Protein AF-A0A9W5WVP6-F1 (afdb_monomer)

Organism: Babesia ovis (NCBI:txid5869)

Sequence (373 aa):
MYRVIRGKQNKKKPLNPIGMVLFVTGCNIARMNNLRWLHITGTPPRLVNNAWSNENEPSEDDDVDVKEMRLLVRAYSEAATRRWFEVISRSIAGINYVKYLRGHFKSVISRHILAFCSRSDASHLVLYDLPYDKELWKGFFSSLNSQSTLRVLDFTNMKLTSEQLTFSEMLFAGLKLDRLDYSFNNIDLTVASRGVFNSLMPRMLCSVYNISDNPLGDCKLSADLFVELCLKAEAVKVCMNRCKLGDYFLSSVVKALSRSNPYQGIIKLEVLELEGNSFSSGSLHEFVSYVSEFFPTLATIRLHGSVTTSSVTESTFNGHQILTLDAFSPTEPRHGKFTRIKYLQKPKRTTRDTINKLLEGGVSQALSLRYSR

InterPro domains:
  IPR032675 Leucine-rich repeat domain superfamily [G3DSA:3.80.10.10] (79-326)

Nearest PDB structures (foldseek):
  4per-assembly1_A  TM=6.908E-01  e=7.458E-04  Gallus gallus
  4peq-assembly1_B  TM=6.712E-01  e=6.297E-04  Bos taurus
  8swk-assembly1_F  TM=5.688E-01  e=2.059E-03  Homo sapiens
  4peq-assembly2_D  TM=5.567E-01  e=2.438E-03  Bos taurus
  9b62-assembly1_G  TM=5.857E-01  e=2.917E-02  Homo sapiens

Foldseek 3Di:
DDDDDDDDDDPDPPDPPPPQDWDWQDWDWDADPNATKIKTKTFGDPVCCVVPDDDDDDDPPPPPPRDIDIDTHDDPDRVVRLLVLLLVLLLNLLVLQVVVCVVPVVQDDDPQSNVRSNDSQDQERACVRVDLDPVNQCRNQVSVLSRASHAYYEQEQVQDELVSLQDPAQGSANEEYQEYEQDQHAYAQVPHDPSSCSRQPNQEAYAEYAHAHYQPAADLVLLVSVLCCQPRNLYQEYAHELNQHELSSLVSNLVVLVVDDLPPDDGRHAYYEHEQYEYEPVSVVVSCVSVCVSRVNHQAYEYANHYDDPPDDVVSVVVPNRYDNDDDDDPDDDPPDPPPPPPPPPPPCDPVVVVVVCVVVDVVNVVCVVPVD

Mean predicted aligned error: 13.22 Å

Structure (mmCIF, N/CA/C/O backbone):
data_AF-A0A9W5WVP6-F1
#
_entry.id   AF-A0A9W5WVP6-F1
#
loop_
_atom_site.group_PDB
_atom_site.id
_atom_site.type_symbol
_atom_site.label_atom_id
_atom_site.label_alt_id
_atom_site.label_comp_id
_atom_site.label_asym_id
_atom_site.label_entity_id
_atom_site.label_seq_id
_atom_site.pdbx_PDB_ins_code
_atom_site.Cartn_x
_atom_site.Cartn_y
_atom_site.Cartn_z
_atom_site.occupancy
_atom_site.B_iso_or_equiv
_atom_site.auth_seq_id
_atom_site.auth_comp_id
_atom_site.auth_asym_id
_atom_site.auth_atom_id
_atom_site.pdbx_PDB_model_num
ATOM 1 N N . MET A 1 1 ? 4.665 24.627 -54.498 1.00 31.50 1 MET A N 1
ATOM 2 C CA . MET A 1 1 ? 5.588 24.413 -55.631 1.00 31.50 1 MET A CA 1
ATOM 3 C C . MET A 1 1 ? 6.895 23.862 -55.059 1.00 31.50 1 MET A C 1
ATOM 5 O O . MET A 1 1 ? 7.653 24.628 -54.490 1.00 31.50 1 MET A O 1
ATOM 9 N N . TYR A 1 2 ? 7.116 22.542 -55.106 1.00 24.48 2 TYR A N 1
ATOM 10 C CA . TYR A 1 2 ? 8.372 21.901 -54.678 1.00 24.48 2 TYR A CA 1
ATOM 11 C C . TYR A 1 2 ? 8.833 20.927 -55.766 1.00 24.48 2 TYR A C 1
ATOM 13 O O . T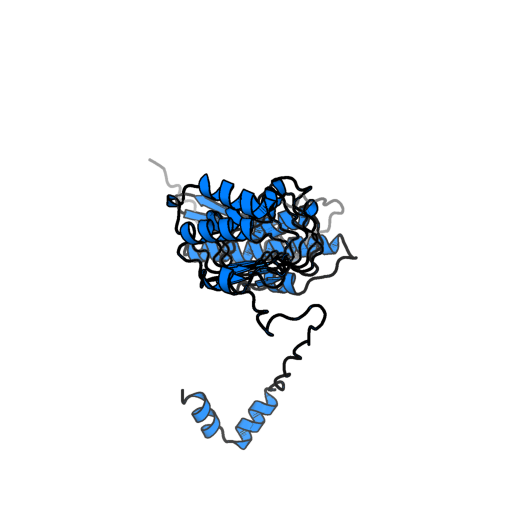YR A 1 2 ? 8.054 20.117 -56.266 1.00 24.48 2 TYR A O 1
ATOM 21 N N . ARG A 1 3 ? 10.093 21.078 -56.178 1.00 24.50 3 ARG A N 1
ATOM 22 C CA . ARG A 1 3 ? 10.726 20.424 -57.326 1.00 24.50 3 ARG A CA 1
ATOM 23 C C . ARG A 1 3 ? 11.285 19.068 -56.880 1.00 24.50 3 ARG A C 1
ATOM 25 O O . ARG A 1 3 ? 12.185 19.020 -56.049 1.00 24.50 3 ARG A O 1
ATOM 32 N N . VAL A 1 4 ? 10.757 17.973 -57.424 1.00 28.92 4 VAL A N 1
ATOM 33 C CA . VAL A 1 4 ? 11.293 16.619 -57.211 1.00 28.92 4 VAL A CA 1
ATOM 34 C C . VAL A 1 4 ? 12.543 16.452 -58.075 1.00 28.92 4 VAL A C 1
ATOM 36 O O . VAL A 1 4 ? 12.447 16.332 -59.295 1.00 28.92 4 VAL A O 1
ATOM 39 N N . ILE A 1 5 ? 13.722 16.440 -57.455 1.00 32.00 5 ILE A N 1
ATOM 40 C CA . ILE A 1 5 ? 14.966 16.039 -58.119 1.00 32.00 5 ILE A CA 1
ATOM 41 C C . ILE A 1 5 ? 15.033 14.508 -58.061 1.00 32.00 5 ILE A C 1
ATOM 43 O O . ILE A 1 5 ? 15.286 13.921 -57.010 1.00 32.00 5 ILE A O 1
ATOM 47 N N . ARG A 1 6 ? 14.773 13.844 -59.196 1.00 35.50 6 ARG A N 1
ATOM 48 C CA . ARG A 1 6 ? 14.985 12.398 -59.362 1.00 35.50 6 ARG A CA 1
ATOM 49 C C . ARG A 1 6 ? 16.486 12.108 -59.429 1.0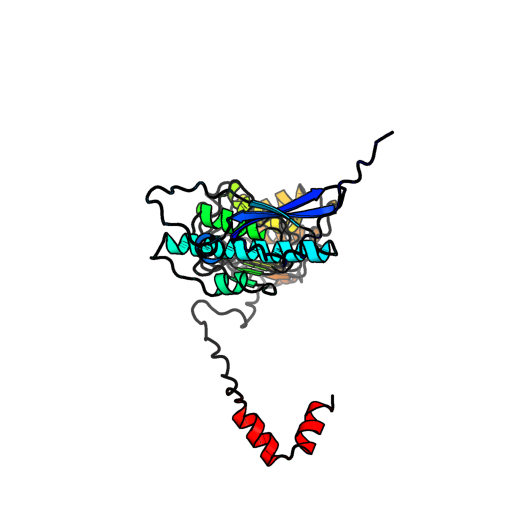0 35.50 6 ARG A C 1
ATOM 51 O O . ARG A 1 6 ? 17.074 12.071 -60.506 1.00 35.50 6 ARG A O 1
ATOM 58 N N . GLY A 1 7 ? 17.103 11.897 -58.269 1.00 33.19 7 GLY A N 1
ATOM 59 C CA . GLY A 1 7 ? 18.416 11.265 -58.177 1.00 33.19 7 GLY A CA 1
ATOM 60 C C . GLY A 1 7 ? 18.323 9.792 -58.586 1.00 33.19 7 GLY A C 1
ATOM 61 O O . GLY A 1 7 ? 17.432 9.075 -58.130 1.00 33.19 7 GLY A O 1
ATOM 62 N N . LYS A 1 8 ? 19.229 9.349 -59.465 1.00 36.50 8 LYS A N 1
ATOM 63 C CA . LYS A 1 8 ? 19.385 7.947 -59.880 1.00 36.50 8 LYS A CA 1
ATOM 64 C C . LYS A 1 8 ? 19.452 7.041 -58.643 1.00 36.50 8 LYS A C 1
ATOM 66 O O . LYS A 1 8 ? 20.383 7.141 -57.847 1.00 36.50 8 LYS A O 1
ATOM 71 N N . GLN A 1 9 ? 18.478 6.144 -58.492 1.00 36.72 9 GLN A N 1
ATOM 72 C CA . GLN A 1 9 ? 18.536 5.072 -57.503 1.00 36.72 9 GLN A CA 1
ATOM 73 C C . GLN A 1 9 ? 19.625 4.080 -57.921 1.00 36.72 9 GLN A C 1
ATOM 75 O O . GLN A 1 9 ? 19.403 3.204 -58.755 1.00 36.72 9 GLN A O 1
ATOM 80 N N . ASN A 1 10 ? 20.807 4.199 -57.318 1.00 39.22 10 ASN A N 1
ATOM 81 C CA . ASN A 1 10 ? 21.693 3.050 -57.195 1.00 39.22 10 ASN A CA 1
ATOM 82 C C . ASN A 1 10 ? 20.930 1.979 -56.412 1.00 39.22 10 ASN A C 1
ATOM 84 O O . ASN A 1 10 ? 20.509 2.226 -55.279 1.00 39.22 10 ASN A O 1
ATOM 88 N N . LYS A 1 11 ? 20.733 0.806 -57.027 1.00 45.66 11 LYS A N 1
ATOM 89 C CA . LYS A 1 11 ? 20.192 -0.397 -56.385 1.00 45.66 11 LYS A CA 1
ATOM 90 C C . LYS A 1 11 ? 21.131 -0.813 -55.247 1.00 45.66 11 LYS A C 1
ATOM 92 O O . LYS A 1 11 ? 21.987 -1.676 -55.418 1.00 45.66 11 LYS A O 1
ATOM 97 N N . LYS A 1 12 ? 21.000 -0.177 -54.080 1.00 46.00 12 LYS A N 1
ATOM 98 C CA . LYS A 1 12 ? 21.560 -0.696 -52.836 1.00 46.00 12 LYS A CA 1
ATOM 99 C C . LYS A 1 12 ? 20.830 -2.006 -52.562 1.00 46.00 12 LYS A C 1
ATOM 101 O O . LYS A 1 12 ? 19.601 -2.018 -52.487 1.00 46.00 12 LYS A O 1
ATOM 106 N N . LYS A 1 13 ? 21.588 -3.104 -52.471 1.00 44.81 13 LYS A N 1
ATOM 107 C CA . LYS A 1 13 ? 21.104 -4.373 -51.912 1.00 44.81 13 LYS A CA 1
ATOM 108 C C . LYS A 1 13 ? 20.310 -4.054 -50.636 1.00 44.81 13 LYS A C 1
ATOM 110 O O . LYS A 1 13 ? 20.759 -3.173 -49.895 1.00 44.81 13 LYS A O 1
ATOM 115 N N . PRO A 1 14 ? 19.160 -4.703 -50.380 1.00 42.38 14 PRO A N 1
ATOM 116 C CA . PRO A 1 14 ? 18.471 -4.518 -49.114 1.00 42.38 14 PRO A CA 1
ATOM 117 C C . PRO A 1 14 ? 19.480 -4.842 -48.014 1.00 42.38 14 PRO A C 1
ATOM 119 O O . PRO A 1 14 ? 20.004 -5.953 -47.955 1.00 42.38 14 PRO A O 1
ATOM 122 N N . LEU A 1 15 ? 19.830 -3.834 -47.214 1.00 45.69 15 LEU A N 1
ATOM 123 C CA . LEU A 1 15 ? 20.533 -4.060 -45.964 1.00 45.69 15 LEU A CA 1
ATOM 124 C C . LEU A 1 15 ? 19.664 -5.059 -45.206 1.00 45.69 15 LEU A C 1
ATOM 126 O O . LEU A 1 15 ? 18.506 -4.753 -44.912 1.00 45.69 15 LEU A O 1
ATOM 130 N N . ASN A 1 16 ? 20.194 -6.261 -44.958 1.00 44.03 16 ASN A N 1
ATOM 131 C CA . ASN A 1 16 ? 19.604 -7.169 -43.982 1.00 44.03 16 ASN A CA 1
ATOM 132 C C . ASN A 1 16 ? 19.279 -6.323 -42.750 1.00 44.03 16 ASN A C 1
ATOM 134 O O . ASN A 1 16 ? 20.148 -5.538 -42.358 1.00 44.03 16 ASN A O 1
ATOM 138 N N . PRO A 1 17 ? 18.058 -6.389 -42.191 1.00 44.81 17 PRO A N 1
ATOM 139 C CA . PRO A 1 17 ? 17.713 -5.572 -41.043 1.00 44.81 17 PRO A CA 1
ATOM 140 C C . PRO A 1 17 ? 18.720 -5.894 -39.944 1.00 44.81 17 PRO A C 1
ATOM 142 O O . PRO A 1 17 ? 18.695 -6.978 -39.363 1.00 44.81 17 PRO A O 1
ATOM 145 N N . ILE A 1 18 ? 19.661 -4.975 -39.723 1.00 56.72 18 ILE A N 1
ATOM 146 C CA . ILE A 1 18 ? 20.638 -5.080 -38.651 1.00 56.72 18 ILE A CA 1
ATOM 147 C C . ILE A 1 18 ? 19.793 -4.956 -37.393 1.00 56.72 18 ILE A C 1
ATOM 149 O O . ILE A 1 18 ? 19.286 -3.879 -37.077 1.00 56.72 18 ILE A O 1
ATOM 153 N N . GLY A 1 19 ? 19.534 -6.092 -36.747 1.00 64.94 19 GLY A N 1
ATOM 154 C CA . GLY A 1 19 ? 18.805 -6.129 -35.493 1.00 64.94 19 GLY A CA 1
ATOM 155 C C . GLY A 1 19 ? 19.556 -5.266 -34.492 1.00 64.94 19 GLY A C 1
ATOM 156 O O . GLY A 1 19 ? 20.669 -5.602 -34.100 1.00 64.94 19 GLY A O 1
ATOM 157 N N . MET A 1 20 ? 18.974 -4.131 -34.115 1.00 74.81 20 MET A N 1
ATOM 158 C CA . MET A 1 20 ? 19.578 -3.267 -33.115 1.00 74.81 20 MET A CA 1
ATOM 159 C C . MET A 1 20 ? 19.295 -3.857 -31.736 1.00 74.81 20 MET A C 1
ATOM 161 O O . MET A 1 20 ? 18.143 -3.931 -31.306 1.00 74.81 20 MET A O 1
ATOM 165 N N . VAL A 1 21 ? 20.348 -4.289 -31.048 1.00 81.50 21 VAL A N 1
ATOM 166 C CA . VAL A 1 21 ? 20.269 -4.752 -29.661 1.00 81.50 21 VAL A CA 1
ATOM 167 C C . VAL A 1 21 ? 20.586 -3.574 -28.745 1.00 81.50 21 VAL A C 1
ATOM 169 O O . VAL A 1 21 ? 21.564 -2.865 -28.962 1.00 81.50 21 VAL A O 1
ATOM 172 N N . LEU A 1 22 ? 19.764 -3.364 -27.717 1.00 85.69 22 LEU A N 1
ATOM 173 C CA . LEU A 1 22 ? 19.951 -2.314 -26.715 1.00 85.69 22 LEU A CA 1
ATOM 174 C C . LEU A 1 22 ? 19.862 -2.895 -25.307 1.00 85.69 22 LEU A C 1
ATOM 176 O O . LEU A 1 22 ? 18.957 -3.675 -25.005 1.00 85.69 22 LEU A O 1
ATOM 180 N N . PHE A 1 23 ? 20.738 -2.433 -24.418 1.00 86.56 23 PHE A N 1
ATOM 181 C CA . PHE A 1 23 ? 20.527 -2.536 -22.982 1.00 86.56 23 PHE A CA 1
ATOM 182 C C . PHE A 1 23 ? 19.622 -1.396 -22.532 1.00 86.56 23 PHE A C 1
ATOM 184 O O . PHE A 1 23 ? 20.047 -0.248 -22.416 1.00 86.56 23 PHE A O 1
ATOM 191 N N . VAL A 1 24 ? 18.355 -1.723 -22.300 1.00 89.69 24 VAL A N 1
ATOM 192 C CA . VAL A 1 24 ? 17.352 -0.751 -21.863 1.00 89.69 24 VAL A CA 1
ATOM 193 C C . VAL A 1 24 ? 1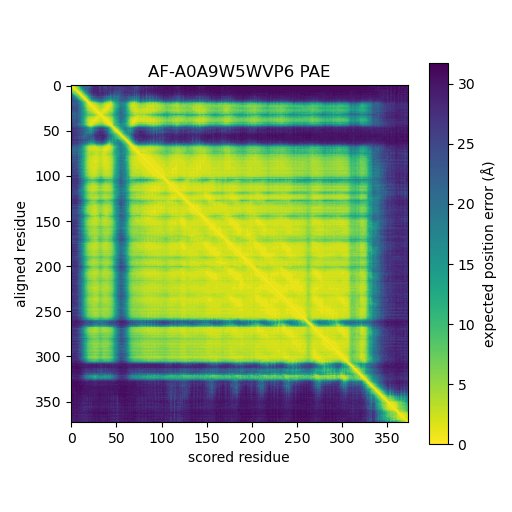7.639 -0.313 -20.426 1.00 89.69 24 VAL A C 1
ATOM 195 O O . VAL A 1 24 ? 17.715 -1.142 -19.518 1.00 89.69 24 VAL A O 1
ATOM 198 N N . THR A 1 25 ? 17.781 0.994 -20.223 1.00 87.12 25 THR A N 1
ATOM 199 C CA . THR A 1 25 ? 18.016 1.626 -18.916 1.00 87.12 25 THR A CA 1
ATOM 200 C C . THR A 1 25 ? 16.806 2.409 -18.423 1.00 87.12 25 THR A C 1
ATOM 202 O O . THR A 1 25 ? 16.655 2.589 -17.217 1.00 87.12 25 THR A O 1
ATOM 205 N N . GLY A 1 26 ? 15.925 2.832 -19.331 1.00 89.62 26 GLY A N 1
ATOM 206 C CA . GLY A 1 26 ? 14.718 3.579 -19.010 1.00 89.62 26 GLY A CA 1
ATOM 207 C C . GLY A 1 26 ? 13.587 3.295 -19.991 1.00 89.62 26 GLY A C 1
ATOM 208 O O . GLY A 1 26 ? 13.793 2.937 -21.151 1.00 89.62 26 GLY A O 1
ATOM 209 N N . CYS A 1 27 ? 12.361 3.431 -19.499 1.00 92.06 27 CYS A N 1
ATOM 210 C CA . CYS A 1 27 ? 11.155 3.201 -20.276 1.00 92.06 27 CYS A CA 1
ATOM 211 C C . CYS A 1 27 ? 10.042 4.091 -19.733 1.00 92.06 27 CYS A C 1
ATOM 213 O O . CYS A 1 27 ? 9.768 4.059 -18.537 1.00 92.06 27 CYS A O 1
ATOM 215 N N . ASN A 1 28 ? 9.412 4.884 -20.597 1.00 91.69 28 ASN A N 1
ATOM 216 C CA . ASN A 1 28 ? 8.341 5.810 -20.236 1.00 91.69 28 ASN A CA 1
ATOM 217 C C . ASN A 1 28 ? 7.258 5.849 -21.317 1.00 91.69 28 ASN A C 1
ATOM 219 O O . ASN A 1 28 ? 7.510 5.537 -22.480 1.00 91.69 28 ASN A O 1
ATOM 223 N N . ILE A 1 29 ? 6.048 6.275 -20.948 1.00 90.56 29 ILE A N 1
ATOM 224 C CA . ILE A 1 29 ? 4.980 6.547 -21.916 1.00 90.56 29 ILE A CA 1
ATOM 225 C C . ILE A 1 29 ? 4.993 8.036 -22.269 1.00 90.56 29 ILE A C 1
ATOM 227 O O . ILE A 1 29 ? 4.738 8.883 -21.416 1.00 90.56 29 ILE A O 1
ATOM 231 N N . ALA A 1 30 ? 5.232 8.346 -23.540 1.00 90.31 30 ALA A N 1
ATOM 232 C CA . ALA A 1 30 ? 5.054 9.674 -24.113 1.00 90.31 30 ALA A CA 1
ATOM 233 C C . ALA A 1 30 ? 3.693 9.763 -24.821 1.00 90.31 30 ALA A C 1
ATOM 235 O O . ALA A 1 30 ? 3.225 8.792 -25.419 1.00 90.31 30 ALA A O 1
ATOM 236 N N . ARG A 1 31 ? 3.041 10.928 -24.770 1.00 87.56 31 ARG A N 1
ATOM 237 C CA . ARG A 1 31 ? 1.835 11.201 -25.565 1.00 87.56 31 ARG A CA 1
ATOM 238 C C . ARG A 1 31 ? 2.199 12.104 -26.732 1.00 87.56 31 ARG A C 1
ATOM 240 O O . ARG A 1 31 ? 2.694 13.203 -26.519 1.00 87.56 31 ARG A O 1
ATOM 247 N N . MET A 1 32 ? 1.936 11.645 -27.950 1.00 87.06 32 MET A N 1
ATOM 248 C CA . MET A 1 32 ? 2.149 12.416 -29.176 1.00 87.06 32 MET A CA 1
ATOM 249 C C . MET A 1 32 ? 0.965 12.184 -30.108 1.00 87.06 32 MET A C 1
ATOM 251 O O . MET A 1 32 ? 0.593 11.036 -30.348 1.00 87.06 32 MET A O 1
ATOM 255 N N . ASN A 1 33 ? 0.370 13.262 -30.624 1.00 87.00 33 ASN A N 1
ATOM 256 C CA . ASN A 1 33 ? -0.793 13.217 -31.521 1.00 87.00 33 ASN A CA 1
ATOM 257 C C . ASN A 1 33 ? -1.966 12.394 -30.955 1.00 87.00 33 ASN A C 1
ATOM 259 O O . ASN A 1 33 ? -2.551 11.583 -31.663 1.00 87.00 33 ASN A O 1
ATOM 263 N N . ASN A 1 34 ? -2.274 12.560 -29.663 1.00 86.12 34 ASN A N 1
ATOM 264 C CA . ASN A 1 34 ? -3.286 11.783 -28.926 1.00 86.12 34 ASN A CA 1
ATOM 265 C C . ASN A 1 34 ? -3.038 10.267 -28.860 1.00 86.12 34 ASN A C 1
ATOM 267 O O . ASN A 1 34 ? -3.920 9.516 -28.459 1.00 86.12 34 ASN A O 1
ATOM 271 N N . LEU A 1 35 ? -1.828 9.814 -29.189 1.00 86.38 35 LEU A N 1
ATOM 272 C CA . LEU A 1 35 ? -1.433 8.413 -29.142 1.00 86.38 35 LEU A CA 1
ATOM 273 C C . LEU A 1 35 ? -0.361 8.197 -28.077 1.00 86.38 35 LEU A C 1
ATOM 275 O O . LEU A 1 35 ? 0.478 9.066 -27.827 1.00 86.38 35 LEU A O 1
ATOM 279 N N . ARG A 1 36 ? -0.372 7.015 -27.459 1.00 88.06 36 ARG A N 1
ATOM 280 C CA . ARG A 1 36 ? 0.681 6.588 -26.529 1.00 88.06 36 ARG A CA 1
ATOM 281 C C . ARG A 1 36 ? 1.844 5.970 -27.290 1.00 88.06 36 ARG A C 1
ATOM 283 O O . ARG A 1 36 ? 1.662 5.023 -28.053 1.00 88.06 36 ARG A O 1
ATOM 290 N N . TRP A 1 37 ? 3.028 6.491 -27.020 1.00 92.62 37 TRP A N 1
ATOM 291 C CA . TRP A 1 37 ? 4.302 6.016 -27.528 1.00 92.62 37 TRP A CA 1
ATOM 292 C C . TRP A 1 37 ? 5.154 5.546 -26.364 1.00 92.62 37 TRP A C 1
ATOM 294 O O . TRP A 1 37 ? 5.117 6.117 -25.275 1.00 92.62 37 TRP A O 1
ATOM 304 N N . LEU A 1 38 ? 5.923 4.500 -26.602 1.00 93.25 38 LEU A N 1
ATOM 305 C CA . LEU A 1 38 ? 6.912 4.008 -25.672 1.00 93.25 38 LEU A CA 1
ATOM 306 C C . LEU A 1 38 ? 8.239 4.699 -25.963 1.00 93.25 38 LEU A C 1
ATOM 308 O O . LEU A 1 38 ? 8.824 4.510 -27.028 1.00 93.25 38 LEU A O 1
ATOM 312 N N . HIS A 1 39 ? 8.694 5.505 -25.015 1.00 93.56 39 HIS A N 1
ATOM 313 C CA . HIS A 1 39 ? 10.007 6.120 -25.031 1.00 93.56 39 HIS A CA 1
ATOM 314 C C . HIS A 1 39 ? 10.981 5.210 -24.285 1.00 93.56 39 HIS A C 1
ATOM 316 O O . HIS A 1 39 ? 10.905 5.088 -23.062 1.00 93.56 39 HIS A O 1
ATOM 322 N N . ILE A 1 40 ? 11.858 4.546 -25.033 1.00 92.25 40 ILE A N 1
ATOM 323 C CA . ILE A 1 40 ? 12.882 3.641 -24.510 1.00 92.25 40 ILE A CA 1
ATOM 324 C C . ILE A 1 40 ? 14.220 4.371 -24.546 1.00 92.25 40 ILE A C 1
ATOM 326 O O . ILE A 1 40 ? 14.617 4.874 -25.598 1.00 92.25 40 ILE A O 1
ATOM 330 N N . THR A 1 41 ? 14.925 4.388 -23.421 1.00 92.19 41 THR A N 1
ATOM 331 C CA . THR A 1 41 ? 16.314 4.844 -23.340 1.00 92.19 41 THR A CA 1
ATOM 332 C C . THR A 1 41 ? 17.220 3.662 -23.026 1.00 92.19 41 THR A C 1
ATOM 334 O O . THR A 1 41 ? 16.844 2.737 -22.299 1.00 92.19 41 THR A O 1
ATOM 337 N N . GLY A 1 42 ? 18.405 3.643 -23.622 1.00 90.75 42 GLY A N 1
ATOM 338 C CA . GLY A 1 42 ? 19.339 2.546 -23.433 1.00 90.75 42 GLY A CA 1
ATOM 339 C C . GLY A 1 42 ? 20.682 2.792 -24.087 1.00 90.75 42 GLY A C 1
ATOM 340 O O . GLY A 1 42 ? 20.895 3.796 -24.763 1.00 90.75 42 GLY A O 1
ATOM 341 N N . THR A 1 43 ? 21.589 1.848 -23.894 1.00 88.81 43 THR A N 1
ATOM 342 C CA . THR A 1 43 ? 22.926 1.883 -24.484 1.00 88.81 43 THR A CA 1
ATOM 343 C C . THR A 1 43 ? 23.159 0.648 -25.349 1.00 88.81 43 THR A C 1
ATOM 345 O O . THR A 1 43 ? 22.620 -0.426 -25.054 1.00 88.81 43 THR A O 1
ATOM 348 N N . PRO A 1 44 ? 23.929 0.765 -26.441 1.00 81.81 44 PRO A N 1
ATOM 349 C CA . PRO A 1 44 ? 24.314 -0.402 -27.216 1.00 81.81 44 PRO A CA 1
ATOM 350 C C . PRO A 1 44 ? 25.191 -1.339 -26.364 1.00 81.81 44 PRO A C 1
ATOM 352 O O . PRO A 1 44 ? 25.962 -0.880 -25.513 1.00 81.81 44 PRO A O 1
ATOM 355 N N . PRO A 1 45 ? 25.086 -2.663 -26.552 1.00 76.56 45 PRO A N 1
ATOM 356 C CA . PRO A 1 45 ? 25.916 -3.616 -25.838 1.00 76.56 45 PRO A CA 1
ATOM 357 C C . PRO A 1 45 ? 27.404 -3.445 -26.163 1.00 76.56 45 PRO A C 1
ATOM 359 O O . PRO A 1 45 ? 27.813 -3.610 -27.308 1.00 76.56 45 PRO A O 1
ATOM 362 N N . ARG A 1 46 ? 28.225 -3.189 -25.131 1.00 68.00 46 ARG A N 1
ATOM 363 C CA . ARG A 1 46 ? 29.682 -2.966 -25.259 1.00 68.00 46 ARG A CA 1
ATOM 364 C C . ARG A 1 46 ? 30.409 -4.087 -26.020 1.00 68.00 46 ARG A C 1
ATOM 366 O O . ARG A 1 46 ? 31.310 -3.806 -26.792 1.00 68.00 46 ARG A O 1
ATOM 373 N N . LEU A 1 47 ? 29.986 -5.343 -25.853 1.00 57.19 47 LEU A N 1
ATOM 374 C CA . LEU A 1 47 ? 30.606 -6.509 -26.504 1.00 57.19 47 LEU A CA 1
ATOM 375 C C . LEU A 1 47 ? 30.161 -6.741 -27.960 1.00 57.19 47 LEU A C 1
ATOM 377 O O . LEU A 1 47 ? 30.746 -7.577 -28.640 1.00 57.19 47 LEU A O 1
ATOM 381 N N . VAL A 1 48 ? 29.142 -6.031 -28.458 1.00 48.44 48 VAL A N 1
ATOM 382 C CA . VAL A 1 48 ? 28.678 -6.181 -29.853 1.00 48.44 48 VAL A CA 1
ATOM 383 C C . VAL A 1 48 ? 29.408 -5.220 -30.794 1.00 48.44 48 VAL A C 1
ATOM 385 O O . VAL A 1 48 ? 29.530 -5.524 -31.978 1.00 48.44 48 VAL A O 1
ATOM 388 N N . ASN A 1 49 ? 29.988 -4.127 -30.283 1.00 44.88 49 ASN A N 1
ATOM 389 C CA . ASN A 1 49 ? 30.790 -3.218 -31.107 1.00 44.88 49 ASN A CA 1
ATOM 390 C C . ASN A 1 49 ? 32.057 -3.882 -31.673 1.00 44.88 49 ASN A C 1
ATOM 392 O O . ASN A 1 49 ? 32.433 -3.560 -32.792 1.00 44.88 49 ASN A O 1
ATOM 396 N N . ASN A 1 50 ? 32.663 -4.854 -30.986 1.00 44.31 50 ASN A N 1
ATOM 397 C CA . ASN A 1 50 ? 33.904 -5.480 -31.472 1.00 44.31 50 ASN A CA 1
ATOM 398 C C . ASN A 1 50 ? 33.668 -6.731 -32.333 1.00 44.31 50 ASN A C 1
ATOM 400 O O . ASN A 1 50 ? 34.571 -7.172 -33.031 1.00 44.31 50 ASN A O 1
ATOM 404 N N . ALA A 1 51 ? 32.475 -7.332 -32.276 1.00 43.88 51 ALA A N 1
ATOM 405 C CA . ALA A 1 51 ? 32.180 -8.562 -33.015 1.00 43.88 51 ALA A CA 1
ATOM 406 C C . ALA A 1 51 ? 31.390 -8.319 -34.311 1.00 43.88 51 ALA A C 1
ATOM 408 O O . ALA A 1 51 ? 31.342 -9.200 -35.166 1.00 43.88 51 ALA A O 1
ATOM 409 N N . TRP A 1 52 ? 30.703 -7.176 -34.437 1.00 44.66 52 TRP A N 1
ATOM 410 C CA . TRP A 1 52 ? 29.841 -6.867 -35.590 1.00 44.66 52 TRP A CA 1
ATOM 411 C C . TRP A 1 52 ? 30.348 -5.689 -36.427 1.00 44.66 52 TRP A C 1
ATOM 413 O O . TRP A 1 52 ? 29.967 -5.567 -37.592 1.00 44.66 52 TRP A O 1
ATOM 423 N N . SER A 1 53 ? 31.217 -4.848 -35.866 1.00 42.34 53 SER A N 1
ATOM 424 C CA . SER A 1 53 ? 31.978 -3.848 -36.614 1.00 42.34 53 SER A CA 1
ATOM 425 C C . SER A 1 53 ? 33.392 -4.383 -36.787 1.00 42.34 53 SER A C 1
ATOM 427 O O . SER A 1 53 ? 34.092 -4.579 -35.805 1.00 42.34 53 SER A O 1
ATOM 429 N N . ASN A 1 54 ? 33.726 -4.677 -38.040 1.00 41.03 54 ASN A N 1
ATOM 430 C CA . ASN A 1 54 ? 35.037 -4.978 -38.606 1.00 41.03 54 ASN A CA 1
ATOM 431 C C . ASN A 1 54 ? 36.264 -4.776 -37.703 1.00 41.03 54 ASN A C 1
ATOM 433 O O . ASN A 1 54 ? 36.447 -3.709 -37.123 1.00 41.03 54 ASN A O 1
ATOM 437 N N . GLU A 1 55 ? 37.136 -5.788 -37.754 1.00 46.78 55 GLU A N 1
ATOM 438 C CA . GLU A 1 55 ? 38.599 -5.694 -37.709 1.00 46.78 55 GLU A CA 1
ATOM 439 C C . GLU A 1 55 ? 39.108 -4.255 -37.845 1.00 46.78 55 GLU A C 1
ATOM 441 O O . GLU A 1 55 ? 39.125 -3.707 -38.944 1.00 46.78 55 GLU A O 1
ATOM 446 N N . ASN A 1 56 ? 39.476 -3.643 -36.725 1.00 44.03 56 ASN A N 1
ATOM 447 C CA . ASN A 1 56 ? 40.540 -2.655 -36.633 1.00 44.03 56 ASN A CA 1
ATOM 448 C C . ASN A 1 56 ? 40.986 -2.577 -35.171 1.00 44.03 56 ASN A C 1
ATOM 450 O O . ASN A 1 56 ? 40.204 -2.797 -34.247 1.00 44.03 56 ASN A O 1
ATOM 454 N N . GLU A 1 57 ? 42.287 -2.379 -35.021 1.00 45.41 57 GLU A N 1
ATOM 455 C CA . GLU A 1 57 ? 43.110 -2.599 -33.836 1.00 45.41 57 GLU A CA 1
ATOM 456 C C . GLU A 1 57 ? 42.594 -1.924 -32.551 1.00 45.41 57 GLU A C 1
ATOM 458 O O . GLU A 1 57 ? 41.969 -0.864 -32.610 1.00 45.41 57 GLU A O 1
ATOM 463 N N . PRO A 1 58 ? 42.872 -2.514 -31.373 1.00 41.12 58 PRO A N 1
ATOM 464 C CA . PRO A 1 58 ? 42.507 -1.913 -30.101 1.00 41.12 58 PRO A CA 1
ATOM 465 C C . PRO A 1 58 ? 43.424 -0.717 -29.818 1.00 41.12 58 PRO A C 1
ATOM 467 O O . PRO A 1 58 ? 44.607 -0.892 -29.535 1.00 41.12 58 PRO A O 1
ATOM 470 N N . SER A 1 59 ? 42.885 0.500 -29.870 1.00 48.00 59 SER A N 1
ATOM 471 C CA . SER A 1 59 ? 43.547 1.675 -29.304 1.00 48.00 59 SER A CA 1
ATOM 472 C C . SER A 1 59 ? 43.365 1.696 -27.785 1.00 48.00 59 SER A C 1
ATOM 474 O O . SER A 1 59 ? 42.245 1.730 -27.272 1.00 48.00 59 SER A O 1
ATOM 476 N N . GLU A 1 60 ? 44.484 1.672 -27.065 1.00 46.09 60 GLU A N 1
ATOM 477 C CA . GLU A 1 60 ? 44.580 1.902 -25.622 1.00 46.09 60 GLU A CA 1
ATOM 478 C C . GLU A 1 60 ? 44.359 3.394 -25.309 1.00 46.09 60 GLU A C 1
ATOM 480 O O . GLU A 1 60 ? 45.327 4.096 -25.072 1.00 46.09 60 GLU A O 1
ATOM 485 N N . ASP A 1 61 ? 43.122 3.903 -25.394 1.00 48.72 61 ASP A N 1
ATOM 486 C CA . ASP A 1 61 ? 42.709 5.183 -24.760 1.00 48.72 61 ASP A CA 1
ATOM 487 C C . ASP A 1 61 ? 41.204 5.492 -24.923 1.00 48.72 61 ASP A C 1
ATOM 489 O O . ASP A 1 61 ? 40.770 6.633 -25.072 1.00 48.72 61 ASP A O 1
ATOM 493 N N . ASP A 1 62 ? 40.359 4.463 -24.895 1.00 43.84 62 ASP A N 1
ATOM 494 C CA . ASP A 1 62 ? 38.948 4.603 -25.253 1.00 43.84 62 ASP A CA 1
ATOM 495 C C . ASP A 1 62 ? 38.040 4.645 -24.011 1.00 43.84 62 ASP A C 1
ATOM 497 O O . ASP A 1 62 ? 37.265 3.727 -23.719 1.00 43.84 62 ASP A O 1
ATOM 501 N N . ASP A 1 63 ? 38.076 5.777 -23.302 1.00 44.97 63 ASP A N 1
ATOM 502 C CA . ASP A 1 63 ? 36.959 6.242 -22.465 1.00 44.97 63 ASP A CA 1
ATOM 503 C C . ASP A 1 63 ? 35.825 6.713 -23.406 1.00 44.97 63 ASP A C 1
ATOM 505 O O . ASP A 1 63 ? 35.473 7.887 -23.507 1.00 44.97 63 ASP A O 1
ATOM 509 N N . VAL A 1 64 ? 35.312 5.780 -24.222 1.00 55.44 64 VAL A N 1
ATOM 510 C CA . VAL A 1 64 ? 34.288 6.058 -25.232 1.00 55.44 64 VAL A CA 1
ATOM 511 C C . VAL A 1 64 ? 33.018 6.447 -24.500 1.00 55.44 64 VAL A C 1
ATOM 513 O O . VAL A 1 64 ? 32.363 5.602 -23.879 1.00 55.44 64 VAL A O 1
ATOM 516 N N . ASP A 1 65 ? 32.648 7.719 -24.630 1.00 53.09 65 ASP A N 1
ATOM 517 C CA . ASP A 1 65 ? 31.335 8.249 -24.285 1.00 53.09 65 ASP A CA 1
ATOM 518 C C . ASP A 1 65 ? 30.258 7.356 -24.924 1.00 53.09 65 ASP A C 1
ATOM 520 O O . ASP A 1 65 ? 29.929 7.454 -26.113 1.00 53.09 65 ASP A O 1
ATOM 524 N N . VAL A 1 66 ? 29.721 6.413 -24.143 1.00 64.38 66 VAL A N 1
ATOM 525 C CA . VAL A 1 66 ? 28.676 5.494 -24.601 1.00 64.38 66 VAL A CA 1
ATOM 526 C C . VAL A 1 66 ? 27.420 6.326 -24.837 1.00 64.38 66 VAL A C 1
ATOM 528 O O . VAL A 1 66 ? 26.647 6.591 -23.917 1.00 64.38 66 VAL A O 1
ATOM 531 N N . LYS A 1 67 ? 27.216 6.746 -26.088 1.00 77.00 67 LYS A N 1
ATOM 532 C CA . LYS A 1 67 ? 26.092 7.594 -26.484 1.00 77.00 67 LYS A CA 1
ATOM 533 C C . LYS A 1 67 ? 24.762 6.919 -26.141 1.00 77.00 67 LYS A C 1
ATOM 535 O O . LYS A 1 67 ? 24.414 5.882 -26.709 1.00 77.00 67 LYS A O 1
ATOM 540 N N . GLU A 1 68 ? 24.010 7.524 -25.220 1.00 84.12 68 GLU A N 1
ATOM 541 C CA . GLU A 1 68 ? 22.649 7.103 -24.882 1.00 84.12 68 GLU A CA 1
ATOM 542 C C . GLU A 1 68 ? 21.771 7.149 -26.142 1.00 84.12 68 GLU A C 1
ATOM 544 O O . GLU A 1 68 ? 21.659 8.176 -26.817 1.00 84.12 68 GLU A O 1
ATOM 549 N N . MET A 1 69 ? 21.137 6.025 -26.466 1.00 87.88 69 MET A N 1
ATOM 550 C CA . MET A 1 69 ? 20.176 5.921 -27.554 1.00 87.88 69 MET A CA 1
ATOM 551 C C . MET A 1 69 ? 18.758 6.080 -27.017 1.00 87.88 69 MET A C 1
ATOM 553 O O . MET A 1 69 ? 18.398 5.537 -25.970 1.00 87.88 69 MET A O 1
ATOM 557 N N . ARG A 1 70 ? 17.933 6.809 -27.772 1.00 90.19 70 ARG A N 1
ATOM 558 C CA . ARG A 1 70 ? 16.522 7.046 -27.461 1.00 90.19 70 ARG A CA 1
ATOM 559 C C . ARG A 1 70 ? 15.660 6.567 -28.614 1.00 90.19 70 ARG A C 1
ATOM 561 O O . ARG A 1 70 ? 15.859 6.984 -29.753 1.00 90.19 70 ARG A O 1
ATOM 568 N N . LEU A 1 71 ? 14.705 5.699 -28.312 1.00 90.88 71 LEU A N 1
ATOM 569 C CA . LEU A 1 71 ? 13.758 5.157 -29.275 1.00 90.88 71 LEU A CA 1
ATOM 570 C C . LEU A 1 71 ? 12.336 5.543 -28.903 1.00 90.88 71 LEU A C 1
ATOM 572 O O . LEU A 1 71 ? 11.945 5.474 -27.739 1.00 90.88 71 LEU A O 1
ATOM 576 N N . LEU A 1 72 ? 11.546 5.870 -29.920 1.00 92.06 72 LEU A N 1
ATOM 577 C CA . LEU A 1 72 ? 10.098 5.984 -29.815 1.00 92.06 72 LEU A CA 1
ATOM 578 C C . LEU A 1 72 ? 9.476 4.834 -30.595 1.00 92.06 72 LEU A C 1
ATOM 580 O O . LEU A 1 72 ? 9.586 4.769 -31.818 1.00 92.06 72 LEU A O 1
ATOM 584 N N . VAL A 1 73 ? 8.833 3.919 -29.878 1.00 91.94 73 VAL A N 1
ATOM 585 C CA . VAL A 1 73 ? 8.174 2.750 -30.465 1.00 91.94 73 VAL A CA 1
ATOM 586 C C . VAL A 1 73 ? 6.711 2.703 -30.058 1.00 91.94 73 VAL A C 1
ATOM 588 O O . VAL A 1 73 ? 6.316 3.174 -28.995 1.00 91.94 73 VAL A O 1
ATOM 591 N N . ARG A 1 74 ? 5.877 2.132 -30.917 1.00 92.69 74 ARG A N 1
ATOM 592 C CA . ARG A 1 74 ? 4.451 1.952 -30.664 1.00 92.69 74 ARG A CA 1
ATOM 593 C C . ARG A 1 74 ? 4.039 0.600 -31.221 1.00 92.69 74 ARG A C 1
ATOM 595 O O . ARG A 1 74 ? 4.444 0.239 -32.323 1.00 92.69 74 ARG A O 1
ATOM 602 N N . ALA A 1 75 ? 3.257 -0.149 -30.455 1.00 91.38 75 ALA A N 1
ATOM 603 C CA . ALA A 1 75 ? 2.684 -1.396 -30.938 1.00 91.38 75 ALA A CA 1
ATOM 604 C C . ALA A 1 75 ? 1.473 -1.117 -31.846 1.00 91.38 75 ALA A C 1
ATOM 606 O O . ALA A 1 75 ? 0.980 0.007 -31.934 1.00 91.38 75 ALA A O 1
ATOM 607 N N . TYR A 1 76 ? 0.929 -2.158 -32.474 1.00 91.50 76 TYR A N 1
ATOM 608 C CA . TYR A 1 76 ? -0.266 -2.045 -33.321 1.00 91.50 76 TYR A CA 1
ATOM 609 C C . TYR A 1 76 ? -1.513 -1.525 -32.570 1.00 91.50 76 TYR A C 1
ATOM 611 O O . TYR A 1 76 ? -2.448 -1.038 -33.197 1.00 91.50 76 TYR A O 1
ATOM 619 N N . SER A 1 77 ? -1.538 -1.610 -31.233 1.00 91.44 77 SER A N 1
ATOM 620 C CA . SER A 1 77 ? -2.626 -1.114 -30.383 1.00 91.44 77 SER A CA 1
ATOM 621 C C . SER A 1 77 ? -2.110 -0.430 -29.110 1.00 91.44 77 SER A C 1
ATOM 623 O O . SER A 1 77 ? -0.971 -0.639 -28.673 1.00 91.44 77 SER A O 1
ATOM 625 N N . GLU A 1 78 ? -2.960 0.381 -28.473 1.00 89.62 78 GLU A N 1
ATOM 626 C CA . GLU A 1 78 ? -2.630 1.015 -27.188 1.00 89.62 78 GLU A CA 1
ATOM 627 C C . GLU A 1 78 ? -2.480 -0.002 -26.054 1.00 89.62 78 GLU A C 1
ATOM 629 O O . GLU A 1 78 ? -1.584 0.134 -25.219 1.00 89.62 78 GLU A O 1
ATOM 634 N N . ALA A 1 79 ? -3.319 -1.043 -26.043 1.00 90.56 79 ALA A N 1
ATOM 635 C CA . ALA A 1 79 ? -3.248 -2.119 -25.060 1.00 90.56 79 ALA A CA 1
ATOM 636 C C . ALA A 1 79 ? -1.914 -2.873 -25.162 1.00 90.56 79 ALA A C 1
ATOM 638 O O . ALA A 1 79 ? -1.252 -3.092 -24.148 1.00 90.56 79 ALA A O 1
ATOM 639 N N . ALA A 1 80 ? -1.472 -3.190 -26.385 1.00 92.31 80 ALA A N 1
ATOM 640 C CA . ALA A 1 80 ? -0.173 -3.816 -26.610 1.00 92.31 80 ALA A CA 1
ATOM 641 C C . ALA A 1 80 ? 0.986 -2.891 -26.204 1.00 92.31 80 ALA A C 1
ATOM 643 O O . ALA A 1 80 ? 1.918 -3.338 -25.542 1.00 92.31 80 ALA A O 1
ATOM 644 N N . THR A 1 81 ? 0.899 -1.591 -26.511 1.00 92.69 81 THR A N 1
ATOM 645 C CA . THR A 1 81 ? 1.927 -0.605 -26.123 1.00 92.69 81 THR A CA 1
ATOM 646 C C . THR A 1 81 ? 2.038 -0.490 -24.600 1.00 92.69 81 THR A C 1
ATOM 648 O O . THR A 1 81 ? 3.138 -0.504 -24.049 1.00 92.69 81 THR A O 1
ATOM 651 N N . ARG A 1 82 ? 0.899 -0.445 -23.896 1.00 91.00 82 ARG A N 1
ATOM 652 C CA . ARG A 1 82 ? 0.862 -0.468 -22.428 1.00 91.00 82 ARG A CA 1
ATOM 653 C C . ARG A 1 82 ? 1.451 -1.763 -21.876 1.00 91.00 82 ARG A C 1
ATOM 655 O O . ARG A 1 82 ? 2.206 -1.723 -20.911 1.00 91.00 82 ARG A O 1
ATOM 662 N N . ARG A 1 83 ? 1.137 -2.907 -22.487 1.00 91.56 83 ARG A N 1
ATOM 663 C CA . ARG A 1 83 ? 1.678 -4.192 -22.046 1.00 91.56 83 ARG A CA 1
ATOM 664 C C . ARG A 1 83 ? 3.195 -4.263 -22.221 1.00 91.56 83 ARG A C 1
ATOM 666 O O . ARG A 1 83 ? 3.873 -4.753 -21.325 1.00 91.56 83 ARG A O 1
ATOM 673 N N . TRP A 1 84 ? 3.730 -3.750 -23.329 1.00 93.50 84 TRP A N 1
ATOM 674 C CA . TRP A 1 84 ? 5.177 -3.649 -23.542 1.00 93.50 84 TRP A CA 1
ATOM 675 C C . TRP A 1 84 ? 5.843 -2.783 -22.478 1.00 93.50 84 TRP A C 1
ATOM 677 O O . TRP A 1 84 ? 6.835 -3.208 -21.892 1.00 93.50 84 TRP A O 1
ATOM 687 N N . PHE A 1 85 ? 5.262 -1.618 -22.180 1.00 93.38 85 PHE A N 1
ATOM 688 C CA . PHE A 1 85 ? 5.724 -0.762 -21.091 1.00 93.38 85 PHE A CA 1
ATOM 689 C C . PHE A 1 85 ? 5.783 -1.518 -19.761 1.00 93.38 85 PHE A C 1
ATOM 691 O O . PHE A 1 85 ? 6.826 -1.541 -19.121 1.00 93.38 85 PHE A O 1
ATOM 698 N N . GLU A 1 86 ? 4.705 -2.202 -19.375 1.00 93.12 86 GLU A N 1
ATOM 699 C CA . GLU A 1 86 ? 4.663 -2.954 -18.118 1.00 93.12 86 GLU A CA 1
ATOM 700 C C . GLU A 1 86 ? 5.750 -4.038 -18.043 1.00 93.12 86 GLU A C 1
ATOM 702 O O . GLU A 1 86 ? 6.436 -4.148 -17.027 1.00 93.12 86 GLU A O 1
ATOM 707 N N . VAL A 1 87 ? 5.953 -4.806 -19.118 1.00 93.44 87 VAL A N 1
ATOM 708 C CA . VAL A 1 87 ? 6.991 -5.849 -19.173 1.00 93.44 87 VAL A CA 1
ATOM 709 C C . VAL A 1 87 ? 8.393 -5.249 -19.063 1.00 93.44 87 VAL A C 1
ATOM 711 O O . VAL A 1 87 ? 9.214 -5.743 -18.292 1.00 93.44 87 VAL A O 1
ATOM 714 N N . ILE A 1 88 ? 8.672 -4.176 -19.804 1.00 93.50 88 ILE A N 1
ATOM 715 C CA . ILE A 1 88 ? 9.995 -3.544 -19.811 1.00 93.50 88 ILE A CA 1
ATOM 716 C C . ILE A 1 88 ? 10.283 -2.887 -18.460 1.00 93.50 88 ILE A C 1
ATOM 718 O O . ILE A 1 88 ? 11.339 -3.137 -17.885 1.00 93.50 88 ILE A O 1
ATOM 722 N N . SER A 1 89 ? 9.349 -2.111 -17.907 1.00 93.38 89 SER A N 1
ATOM 723 C CA . SER A 1 89 ? 9.541 -1.442 -16.614 1.00 93.38 89 SER A CA 1
ATOM 724 C C . SER A 1 89 ? 9.713 -2.447 -15.475 1.00 93.38 89 SER A C 1
ATOM 726 O O . SER A 1 89 ? 10.538 -2.252 -14.586 1.00 93.38 89 SER A O 1
ATOM 728 N N . ARG A 1 90 ? 9.026 -3.592 -15.537 1.00 94.44 90 ARG A N 1
ATOM 729 C CA . ARG A 1 90 ? 9.229 -4.689 -14.585 1.00 94.44 90 ARG A CA 1
ATOM 730 C C . ARG A 1 90 ? 10.637 -5.289 -14.669 1.00 94.44 90 ARG A C 1
ATOM 732 O O . ARG A 1 90 ? 11.254 -5.539 -13.633 1.00 94.44 90 ARG A O 1
ATOM 739 N N . SER A 1 91 ? 11.161 -5.473 -15.880 1.00 93.75 91 SER A N 1
ATOM 740 C CA . SER A 1 91 ? 12.548 -5.904 -16.089 1.00 93.75 91 SER A CA 1
ATOM 741 C C . SER A 1 91 ? 13.552 -4.869 -15.572 1.00 93.75 91 SER A C 1
ATOM 743 O O . SER A 1 91 ? 14.521 -5.245 -14.917 1.00 93.75 91 SER A O 1
ATOM 745 N N . ILE A 1 92 ? 13.302 -3.570 -15.790 1.00 93.44 92 ILE A N 1
ATOM 746 C CA . ILE A 1 92 ? 14.129 -2.474 -15.252 1.00 93.44 92 ILE A CA 1
ATOM 747 C C . ILE A 1 92 ? 14.154 -2.516 -13.717 1.00 93.44 92 ILE A C 1
ATOM 749 O O . ILE A 1 92 ? 15.233 -2.434 -13.132 1.00 93.44 92 ILE A O 1
ATOM 753 N N . ALA A 1 93 ? 13.008 -2.733 -13.061 1.00 94.12 93 ALA A N 1
ATOM 754 C CA . ALA A 1 93 ? 12.945 -2.903 -11.607 1.00 94.12 93 ALA A CA 1
ATOM 755 C C . ALA A 1 93 ? 13.845 -4.061 -11.132 1.00 94.12 93 ALA A C 1
ATOM 757 O O . ALA A 1 93 ? 14.623 -3.907 -10.189 1.00 94.12 93 ALA A O 1
ATOM 758 N N . GLY A 1 94 ? 13.805 -5.200 -11.833 1.00 94.75 94 GLY A N 1
ATOM 759 C CA . GLY A 1 94 ? 14.671 -6.347 -11.550 1.00 94.75 94 GLY A CA 1
ATOM 760 C C . GLY A 1 94 ? 16.157 -6.038 -11.742 1.00 94.75 94 GLY A C 1
ATOM 761 O O . GLY A 1 94 ? 16.978 -6.421 -10.912 1.00 94.75 94 GLY A O 1
ATOM 762 N N . ILE A 1 95 ? 16.510 -5.298 -12.796 1.00 92.00 95 ILE A N 1
ATOM 763 C CA . ILE A 1 95 ? 17.886 -4.847 -13.042 1.00 92.00 95 ILE A CA 1
ATOM 764 C C . ILE A 1 95 ? 18.357 -3.912 -11.924 1.00 92.00 95 ILE A C 1
ATOM 766 O O . ILE A 1 95 ? 19.476 -4.079 -11.447 1.00 92.00 95 ILE A O 1
ATOM 770 N N . ASN A 1 96 ? 17.525 -2.965 -11.481 1.00 91.81 96 ASN A N 1
ATOM 771 C CA . ASN A 1 96 ? 17.851 -2.063 -10.371 1.00 91.81 96 ASN A CA 1
ATOM 772 C C . ASN A 1 96 ? 18.121 -2.847 -9.081 1.00 91.81 96 ASN A C 1
ATOM 774 O O . ASN A 1 96 ? 19.130 -2.609 -8.418 1.00 91.81 96 ASN A O 1
ATOM 778 N N . TYR A 1 97 ? 17.288 -3.847 -8.785 1.00 94.75 97 TYR A N 1
ATOM 779 C CA . TYR A 1 97 ? 17.499 -4.741 -7.649 1.00 94.75 97 TYR A CA 1
ATOM 780 C C . TYR A 1 97 ? 18.814 -5.529 -7.758 1.00 94.75 97 TYR A C 1
ATOM 782 O O . TYR A 1 97 ? 19.620 -5.529 -6.830 1.00 94.75 97 TYR A O 1
ATOM 790 N N . VAL A 1 98 ? 19.098 -6.143 -8.911 1.00 92.81 98 VAL A N 1
ATOM 791 C CA . VAL A 1 98 ? 20.349 -6.895 -9.122 1.00 92.81 98 VAL A CA 1
ATOM 792 C C . VAL A 1 98 ? 21.578 -5.984 -9.060 1.00 92.81 98 VAL A C 1
ATOM 794 O O . VAL A 1 98 ? 22.589 -6.366 -8.473 1.00 92.81 98 VAL A O 1
ATOM 797 N N . LYS A 1 99 ? 21.512 -4.773 -9.629 1.00 91.31 99 LYS A N 1
ATOM 798 C CA . LYS A 1 99 ? 22.589 -3.774 -9.535 1.00 91.31 99 LYS A CA 1
ATOM 799 C C . LYS A 1 99 ? 22.879 -3.413 -8.081 1.00 91.31 99 LYS A C 1
ATOM 801 O O . LYS A 1 99 ? 24.045 -3.393 -7.696 1.00 91.31 99 LYS A O 1
ATOM 806 N N . TYR A 1 100 ? 21.838 -3.201 -7.278 1.00 93.19 100 TYR A N 1
ATOM 807 C CA . TYR A 1 100 ? 21.990 -2.946 -5.850 1.00 93.19 100 TYR A CA 1
ATOM 808 C C . TYR A 1 100 ? 22.681 -4.113 -5.135 1.00 93.19 100 TYR A C 1
ATOM 810 O O . TYR A 1 100 ? 23.668 -3.898 -4.434 1.00 93.19 100 TYR A O 1
ATOM 818 N N . LEU A 1 101 ? 22.231 -5.351 -5.368 1.00 92.25 101 LEU A N 1
ATOM 819 C CA . LEU A 1 101 ? 22.830 -6.547 -4.765 1.00 92.25 101 LEU A CA 1
ATOM 820 C C . LEU A 1 101 ? 24.311 -6.718 -5.134 1.00 92.25 101 LEU A C 1
ATOM 822 O O . LEU A 1 101 ? 25.109 -7.117 -4.291 1.00 92.25 101 LEU A O 1
ATOM 826 N N . ARG A 1 102 ? 24.702 -6.372 -6.369 1.00 90.94 102 ARG A N 1
ATOM 827 C CA . ARG A 1 102 ? 26.112 -6.387 -6.798 1.00 90.94 102 ARG A CA 1
ATOM 828 C C . ARG A 1 102 ? 26.978 -5.383 -6.038 1.00 90.94 102 ARG A C 1
ATOM 830 O O . ARG A 1 102 ? 28.158 -5.649 -5.863 1.00 90.94 102 ARG A O 1
ATOM 837 N N . GLY A 1 103 ? 26.416 -4.254 -5.605 1.00 89.19 103 GLY A N 1
ATOM 838 C CA . GLY A 1 103 ? 27.104 -3.295 -4.732 1.00 89.19 103 GLY A CA 1
ATOM 839 C C . GLY A 1 103 ? 27.101 -3.698 -3.253 1.00 89.19 103 GLY A C 1
ATOM 840 O O . GLY A 1 103 ? 27.908 -3.193 -2.480 1.00 89.19 103 GLY A O 1
ATOM 841 N N . HIS A 1 104 ? 26.225 -4.627 -2.857 1.00 90.31 104 HIS A N 1
ATOM 842 C CA . HIS A 1 104 ? 25.963 -4.984 -1.462 1.00 90.31 104 HIS A CA 1
ATOM 843 C C . HIS A 1 104 ? 25.994 -6.504 -1.259 1.00 90.31 104 HIS A C 1
ATOM 845 O O . HIS A 1 104 ? 24.979 -7.115 -0.924 1.00 90.31 104 HIS A O 1
ATOM 851 N N . PHE A 1 105 ? 27.174 -7.116 -1.411 1.00 82.19 105 PHE A N 1
ATOM 852 C CA . PHE A 1 105 ? 27.376 -8.578 -1.406 1.00 82.19 105 PHE A CA 1
ATOM 853 C C . PHE A 1 105 ? 26.865 -9.330 -0.164 1.00 82.19 105 PHE A C 1
ATOM 855 O O . PHE A 1 105 ? 26.684 -10.542 -0.218 1.00 82.19 105 PHE A O 1
ATOM 862 N N . LYS A 1 106 ? 26.641 -8.635 0.959 1.00 86.00 106 LYS A N 1
ATOM 863 C CA . LYS A 1 106 ? 26.075 -9.222 2.187 1.00 86.00 106 LYS A CA 1
ATOM 864 C C . LYS A 1 106 ? 24.545 -9.349 2.156 1.00 86.00 106 LYS A C 1
ATOM 866 O O . LYS A 1 106 ? 23.977 -9.983 3.040 1.00 86.00 106 LYS A O 1
ATOM 871 N N . SER A 1 107 ? 23.879 -8.734 1.180 1.00 87.56 107 SER A N 1
ATOM 872 C CA . SER A 1 107 ? 22.420 -8.747 1.063 1.00 87.56 107 SER A CA 1
ATOM 873 C C . SER A 1 107 ? 21.918 -10.105 0.586 1.00 87.56 107 SER A C 1
ATOM 875 O O . SER A 1 107 ? 22.497 -10.723 -0.309 1.00 87.56 107 SER A O 1
ATOM 877 N N . VAL A 1 108 ? 20.802 -10.556 1.153 1.00 87.75 108 VAL A N 1
ATOM 878 C CA . VAL A 1 108 ? 20.154 -11.804 0.743 1.00 87.75 108 VAL A CA 1
ATOM 879 C C . VAL A 1 108 ? 19.444 -11.596 -0.594 1.00 87.75 108 VAL A C 1
ATOM 881 O O . VAL A 1 108 ? 18.745 -10.607 -0.810 1.00 87.75 108 VAL A O 1
ATOM 884 N N . ILE A 1 109 ? 19.628 -12.542 -1.514 1.00 90.56 109 ILE A N 1
ATOM 885 C CA . ILE A 1 109 ? 18.966 -12.517 -2.819 1.00 90.56 109 ILE A CA 1
ATOM 886 C C . ILE A 1 109 ? 17.559 -13.103 -2.679 1.00 90.56 109 ILE A C 1
ATOM 888 O O . ILE A 1 109 ? 17.394 -14.305 -2.456 1.00 90.56 109 ILE A O 1
ATOM 892 N N . SER A 1 110 ? 16.540 -12.276 -2.898 1.00 92.44 110 SER A N 1
ATOM 893 C CA . SER A 1 110 ? 15.143 -12.700 -2.866 1.00 92.44 110 SER A CA 1
ATOM 894 C C . SER A 1 110 ? 14.730 -13.365 -4.178 1.00 92.44 110 SER A C 1
ATOM 896 O O . SER A 1 110 ? 14.633 -12.737 -5.238 1.00 92.44 110 SER A O 1
ATOM 898 N N . ARG A 1 111 ? 14.421 -14.666 -4.112 1.00 91.50 111 ARG A N 1
ATOM 899 C CA . ARG A 1 111 ? 13.888 -15.420 -5.261 1.00 91.50 111 ARG A CA 1
ATOM 900 C C . ARG A 1 111 ? 12.514 -14.914 -5.697 1.00 91.50 111 ARG A C 1
ATOM 902 O O . ARG A 1 111 ? 12.195 -15.003 -6.878 1.00 91.50 111 ARG A O 1
ATOM 909 N N . HIS A 1 112 ? 11.717 -14.390 -4.767 1.00 92.88 112 HIS A N 1
ATOM 910 C CA . HIS A 1 112 ? 10.370 -13.891 -5.043 1.00 92.88 112 HIS A CA 1
ATOM 911 C C . HIS A 1 112 ? 10.406 -12.637 -5.917 1.00 92.88 112 HIS A C 1
ATOM 913 O O . HIS A 1 112 ? 9.685 -12.564 -6.911 1.00 92.88 112 HIS A O 1
ATOM 919 N N . ILE A 1 113 ? 11.316 -11.710 -5.613 1.00 94.75 113 ILE A N 1
ATOM 920 C CA . ILE A 1 113 ? 11.500 -10.470 -6.374 1.00 94.75 113 ILE A CA 1
ATOM 921 C C . ILE A 1 113 ? 12.006 -10.777 -7.785 1.00 94.75 113 ILE A C 1
ATOM 923 O O . ILE A 1 113 ? 11.429 -10.312 -8.765 1.00 94.75 113 ILE A O 1
ATOM 927 N N . LEU A 1 114 ? 13.028 -11.631 -7.916 1.00 93.62 114 LEU A N 1
ATOM 928 C CA . LEU A 1 114 ? 13.557 -12.019 -9.229 1.00 93.62 114 LEU A CA 1
ATOM 929 C C . LEU A 1 114 ? 12.528 -12.788 -10.073 1.00 93.62 114 LEU A C 1
ATOM 931 O O . LEU A 1 114 ? 12.406 -12.554 -11.279 1.00 93.62 114 LEU A O 1
ATOM 935 N N . ALA A 1 115 ? 11.758 -13.687 -9.453 1.00 92.94 115 ALA A N 1
ATOM 936 C CA . ALA A 1 115 ? 10.686 -14.409 -10.131 1.00 92.94 115 ALA A CA 1
ATOM 937 C C . ALA A 1 115 ? 9.567 -13.466 -10.590 1.00 92.94 115 ALA A C 1
ATOM 939 O O . ALA A 1 115 ? 9.084 -13.605 -11.710 1.00 92.94 115 ALA A O 1
ATOM 940 N N . PHE A 1 116 ? 9.180 -12.489 -9.764 1.00 95.00 116 PHE A N 1
ATOM 941 C CA . PHE A 1 116 ? 8.219 -11.464 -10.159 1.00 95.00 116 PHE A CA 1
ATOM 942 C C . PHE A 1 116 ? 8.751 -10.655 -11.343 1.00 95.00 116 PHE A C 1
ATOM 944 O O . PHE A 1 116 ? 8.071 -10.548 -12.358 1.00 95.00 116 PHE A O 1
ATOM 951 N N . CYS A 1 117 ? 9.986 -10.153 -11.259 1.00 95.19 117 CYS A N 1
ATOM 952 C CA . CYS A 1 117 ? 10.571 -9.308 -12.297 1.00 95.19 117 CYS A CA 1
ATOM 953 C C . CYS A 1 117 ? 10.770 -10.024 -13.643 1.00 95.19 117 CYS A C 1
ATOM 955 O O . CYS A 1 117 ? 10.658 -9.394 -14.690 1.00 95.19 117 CYS A O 1
ATOM 957 N N . SER A 1 118 ? 11.036 -11.332 -13.632 1.00 91.75 118 SER A N 1
ATOM 958 C CA . SER A 1 118 ? 11.215 -12.135 -14.854 1.00 91.75 118 SER A CA 1
ATOM 959 C C . SER A 1 118 ? 9.901 -12.592 -1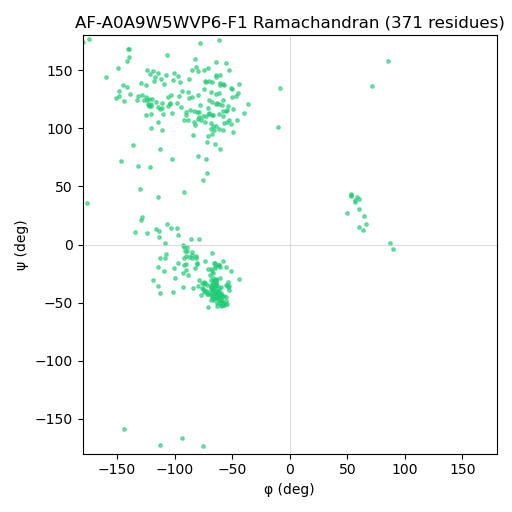5.494 1.00 91.75 118 SER A C 1
ATOM 961 O O . SER A 1 118 ? 9.871 -12.926 -16.680 1.00 91.75 118 SER A O 1
ATOM 963 N N . ARG A 1 119 ? 8.800 -12.605 -14.737 1.00 91.12 119 ARG A N 1
ATOM 964 C CA . ARG A 1 119 ? 7.499 -13.095 -15.195 1.00 91.12 119 ARG A CA 1
ATOM 965 C C . ARG A 1 119 ? 6.533 -11.955 -15.469 1.00 91.12 119 ARG A C 1
ATOM 967 O O . ARG A 1 119 ? 6.123 -11.220 -14.573 1.00 91.12 119 ARG A O 1
ATOM 974 N N . SER A 1 120 ? 6.084 -11.853 -16.714 1.00 87.38 120 SER A N 1
ATOM 975 C CA . SER A 1 120 ? 5.117 -10.824 -17.111 1.00 87.38 120 SER A CA 1
ATOM 976 C C . SER A 1 120 ? 3.714 -11.047 -16.525 1.00 87.38 120 SER A C 1
ATOM 978 O O . SER A 1 120 ? 2.952 -10.093 -16.361 1.00 87.38 120 SER A O 1
ATOM 980 N N . ASP A 1 121 ? 3.353 -12.292 -16.223 1.00 88.25 121 ASP A N 1
ATOM 981 C CA . ASP A 1 121 ? 2.050 -12.717 -15.701 1.00 88.25 121 ASP A CA 1
ATOM 982 C C . ASP A 1 121 ? 1.981 -12.707 -14.168 1.00 88.25 121 ASP A C 1
ATOM 984 O O . ASP A 1 121 ? 0.902 -12.861 -13.600 1.00 88.25 121 ASP A O 1
ATOM 988 N N . ALA A 1 122 ? 3.114 -12.517 -13.485 1.00 93.31 122 ALA A N 1
ATOM 989 C CA . ALA A 1 122 ? 3.144 -12.501 -12.033 1.00 93.31 122 ALA A CA 1
ATOM 990 C C . ALA A 1 122 ? 2.275 -11.359 -11.486 1.00 93.31 122 ALA A C 1
ATOM 992 O O . ALA A 1 122 ? 2.382 -10.204 -11.924 1.00 93.31 122 ALA A O 1
ATOM 993 N N . SER A 1 123 ? 1.418 -11.714 -10.530 1.00 95.31 123 SER A N 1
ATOM 994 C CA . SER A 1 123 ? 0.486 -10.807 -9.859 1.00 95.31 123 SER A CA 1
ATOM 995 C C . SER A 1 123 ? 0.801 -10.574 -8.386 1.00 95.31 123 SER A C 1
ATOM 997 O O . SER A 1 123 ? 0.238 -9.665 -7.787 1.00 95.31 123 SER A O 1
ATOM 999 N N . HIS A 1 124 ? 1.708 -11.365 -7.816 1.00 95.62 124 HIS A N 1
ATOM 1000 C CA . HIS A 1 124 ? 2.089 -11.299 -6.411 1.00 95.62 124 HIS A CA 1
ATOM 1001 C C . HIS A 1 124 ? 3.554 -10.896 -6.307 1.00 95.62 124 HIS A C 1
ATOM 1003 O O . HIS A 1 124 ? 4.423 -11.578 -6.856 1.00 95.62 124 HIS A O 1
ATOM 1009 N N . LEU A 1 125 ? 3.812 -9.804 -5.600 1.00 96.19 125 LEU A N 1
ATOM 1010 C CA . LEU A 1 125 ? 5.145 -9.334 -5.270 1.00 96.19 125 LEU A CA 1
ATOM 1011 C C . LEU A 1 125 ? 5.330 -9.420 -3.758 1.00 96.19 125 LEU A C 1
ATOM 1013 O O . LEU A 1 125 ? 4.782 -8.623 -3.002 1.00 96.19 125 LEU A O 1
ATOM 1017 N N . VAL A 1 126 ? 6.108 -10.417 -3.350 1.00 95.00 126 VAL A N 1
ATOM 1018 C CA . VAL A 1 126 ? 6.508 -10.625 -1.960 1.00 95.00 126 VAL A CA 1
ATOM 1019 C C . VAL A 1 126 ? 7.899 -10.040 -1.783 1.00 95.00 126 VAL A C 1
ATOM 1021 O O . VAL A 1 126 ? 8.826 -10.425 -2.501 1.00 95.00 126 VAL A O 1
ATOM 1024 N N . LEU A 1 127 ? 8.026 -9.096 -0.855 1.00 93.31 127 LEU A N 1
ATOM 1025 C CA . LEU A 1 127 ? 9.231 -8.290 -0.656 1.00 93.31 127 LEU A CA 1
ATOM 1026 C C . LEU A 1 127 ? 10.121 -8.817 0.467 1.00 93.31 127 LEU A C 1
ATOM 1028 O O . LEU A 1 127 ? 11.046 -8.129 0.894 1.00 93.31 127 LEU A O 1
ATOM 1032 N N . TYR A 1 128 ? 9.885 -10.053 0.911 1.00 85.56 128 TYR A N 1
ATOM 1033 C CA . TYR A 1 128 ? 10.786 -10.737 1.831 1.00 85.56 128 TYR A CA 1
ATOM 1034 C C . TYR A 1 128 ? 12.215 -10.661 1.300 1.00 85.56 128 TYR A C 1
ATOM 1036 O O . TYR A 1 128 ? 12.467 -10.875 0.106 1.00 85.56 128 TYR A O 1
ATOM 1044 N N . ASP A 1 129 ? 13.131 -10.328 2.204 1.00 83.19 129 ASP A N 1
ATOM 1045 C CA . ASP A 1 129 ? 14.553 -10.146 1.928 1.00 83.19 129 ASP A CA 1
ATOM 1046 C C . ASP A 1 129 ? 14.891 -8.995 0.960 1.00 83.19 129 ASP A C 1
ATOM 1048 O O . ASP A 1 129 ? 16.034 -8.901 0.513 1.00 83.19 129 ASP A O 1
ATOM 1052 N N . LEU A 1 130 ? 13.952 -8.094 0.627 1.00 89.25 130 LEU A N 1
ATOM 1053 C CA . LEU A 1 130 ? 14.317 -6.814 0.016 1.00 89.25 130 LEU A CA 1
ATOM 1054 C C . LEU A 1 130 ? 15.013 -5.962 1.090 1.00 89.25 130 LEU A C 1
ATOM 1056 O O . LEU A 1 130 ? 14.345 -5.547 2.040 1.00 89.25 130 LEU A O 1
ATOM 1060 N N . PRO A 1 131 ? 16.322 -5.670 0.972 1.00 88.06 131 PRO A N 1
ATOM 1061 C CA . PRO A 1 131 ? 16.976 -4.751 1.888 1.00 88.06 131 PRO A CA 1
ATOM 1062 C C . PRO A 1 131 ? 16.260 -3.403 1.872 1.00 88.06 131 PRO A C 1
ATOM 1064 O O . PRO A 1 131 ? 15.875 -2.888 0.815 1.00 88.06 131 PRO A O 1
ATOM 1067 N N . TYR A 1 132 ? 16.072 -2.834 3.060 1.00 90.00 132 TYR A N 1
ATOM 1068 C CA . TYR A 1 132 ? 15.649 -1.452 3.156 1.00 90.00 132 TYR A CA 1
ATOM 1069 C C . TYR A 1 132 ? 16.805 -0.557 2.705 1.00 90.00 132 TYR A C 1
ATOM 1071 O O . TYR A 1 132 ? 17.843 -0.481 3.359 1.00 90.00 132 TYR A O 1
ATOM 1079 N N . ASP A 1 133 ? 16.594 0.111 1.580 1.00 93.12 133 ASP A N 1
ATOM 1080 C CA . ASP A 1 133 ? 17.429 1.191 1.082 1.00 93.12 133 ASP A CA 1
ATOM 1081 C C . ASP A 1 133 ? 16.528 2.156 0.316 1.00 93.12 133 ASP A C 1
ATOM 1083 O O . ASP A 1 133 ? 15.737 1.752 -0.544 1.00 93.12 133 ASP A O 1
ATOM 1087 N N . LYS A 1 134 ? 16.606 3.437 0.676 1.00 92.38 134 LYS A N 1
ATOM 1088 C CA . LYS A 1 134 ? 15.661 4.446 0.199 1.00 92.38 134 LYS A CA 1
ATOM 1089 C C . LYS A 1 134 ? 15.738 4.624 -1.318 1.00 92.38 134 LYS A C 1
ATOM 1091 O O . LYS A 1 134 ? 14.698 4.721 -1.969 1.00 92.38 134 LYS A O 1
ATOM 1096 N N . GLU A 1 135 ? 16.941 4.623 -1.883 1.00 92.38 135 GLU A N 1
ATOM 1097 C CA . GLU A 1 135 ? 17.157 4.825 -3.317 1.00 92.38 135 GLU A CA 1
ATOM 1098 C C . GLU A 1 135 ? 16.807 3.570 -4.117 1.00 92.38 135 GLU A C 1
ATOM 1100 O O . GLU A 1 135 ? 16.164 3.661 -5.169 1.00 92.38 135 GLU A O 1
ATOM 1105 N N . LEU A 1 136 ? 17.115 2.386 -3.577 1.00 93.38 136 LEU A N 1
ATOM 1106 C CA . LEU A 1 136 ? 16.648 1.121 -4.136 1.00 93.38 136 LEU A CA 1
ATOM 1107 C C . LEU A 1 136 ? 15.123 1.097 -4.233 1.00 93.38 136 LEU A C 1
ATOM 1109 O O . LEU A 1 136 ? 14.587 0.804 -5.300 1.00 93.38 136 LEU A O 1
ATOM 1113 N N . TRP A 1 137 ? 14.419 1.408 -3.145 1.00 94.69 137 TRP A N 1
ATOM 1114 C CA . TRP A 1 137 ? 12.958 1.365 -3.111 1.00 94.69 137 TRP A CA 1
ATOM 1115 C C . TRP A 1 137 ? 12.350 2.367 -4.090 1.00 94.69 137 TRP A C 1
ATOM 1117 O O . TRP A 1 137 ? 11.458 2.003 -4.857 1.00 94.69 137 TRP A O 1
ATOM 1127 N N . LYS A 1 138 ? 12.871 3.599 -4.144 1.00 92.50 138 LYS A N 1
ATOM 1128 C CA . LYS A 1 138 ? 12.438 4.604 -5.127 1.00 92.50 138 LYS A CA 1
ATOM 1129 C C . LYS A 1 138 ? 12.605 4.106 -6.562 1.00 92.50 138 LYS A C 1
ATOM 1131 O O . LYS A 1 138 ? 11.644 4.122 -7.335 1.00 92.50 138 LYS A O 1
ATOM 1136 N N . GLY A 1 139 ? 13.795 3.628 -6.931 1.00 90.56 139 GLY A N 1
ATOM 1137 C CA . GLY A 1 139 ? 14.076 3.129 -8.281 1.00 90.56 139 GLY A CA 1
ATOM 1138 C C . GLY A 1 139 ? 13.284 1.866 -8.639 1.00 90.56 139 GLY A C 1
ATOM 1139 O O . GLY A 1 139 ? 12.841 1.693 -9.778 1.00 90.56 139 GLY A O 1
ATOM 1140 N N . PHE A 1 140 ? 13.070 0.991 -7.659 1.00 93.69 140 PHE A N 1
ATOM 1141 C CA . PHE A 1 140 ? 12.312 -0.242 -7.821 1.00 93.69 140 PHE A CA 1
ATOM 1142 C C . PHE A 1 140 ? 10.814 0.035 -8.001 1.00 93.69 140 PHE A C 1
ATOM 1144 O O . PHE A 1 140 ? 10.238 -0.374 -9.007 1.00 93.69 140 PHE A O 1
ATOM 1151 N N . PHE A 1 141 ? 10.182 0.781 -7.089 1.00 93.19 141 PHE A N 1
ATOM 1152 C CA . PHE A 1 141 ? 8.738 1.024 -7.135 1.00 93.19 141 PHE A CA 1
ATOM 1153 C C . PHE A 1 141 ? 8.321 2.012 -8.217 1.00 93.19 141 PHE A C 1
ATOM 1155 O O . PHE A 1 141 ? 7.287 1.785 -8.837 1.00 93.19 141 PHE A O 1
ATOM 1162 N N . SER A 1 142 ? 9.125 3.034 -8.531 1.00 89.38 142 SER A N 1
ATOM 1163 C CA . SER A 1 142 ? 8.825 3.953 -9.647 1.00 89.38 142 SER A CA 1
ATOM 1164 C C . SER A 1 142 ? 8.609 3.214 -10.974 1.00 89.38 142 SER A C 1
ATOM 1166 O O . SER A 1 142 ? 7.717 3.563 -11.747 1.00 89.38 142 SER A O 1
ATOM 1168 N N . SER A 1 143 ? 9.347 2.122 -11.190 1.00 89.56 143 SER A N 1
ATOM 1169 C CA . SER A 1 143 ? 9.213 1.243 -12.358 1.00 89.56 143 SER A CA 1
ATOM 1170 C C . SER A 1 143 ? 7.952 0.354 -12.318 1.00 89.56 143 SER A C 1
ATOM 1172 O O . SER A 1 143 ? 7.555 -0.242 -13.325 1.00 89.56 143 SER A O 1
ATOM 1174 N N . LEU A 1 144 ? 7.292 0.253 -11.162 1.00 92.19 144 LEU A N 1
ATOM 1175 C CA . LEU A 1 144 ? 6.131 -0.603 -10.924 1.00 92.19 144 LEU A CA 1
ATOM 1176 C C . LEU A 1 144 ? 4.805 0.161 -10.769 1.00 92.19 144 LEU A C 1
ATOM 1178 O O . LEU A 1 144 ? 3.759 -0.471 -10.867 1.00 92.19 144 LEU A O 1
ATOM 1182 N N . ASN A 1 145 ? 4.808 1.491 -10.629 1.00 87.75 145 ASN A N 1
ATOM 1183 C CA . ASN A 1 145 ? 3.617 2.334 -10.391 1.00 87.75 145 ASN A CA 1
ATOM 1184 C C . ASN A 1 145 ? 2.429 2.112 -11.359 1.00 87.75 145 ASN A C 1
ATOM 1186 O O . ASN A 1 145 ? 1.289 2.438 -11.054 1.00 87.75 145 ASN A O 1
ATOM 1190 N N . SER A 1 146 ? 2.664 1.576 -12.558 1.00 85.81 146 SER A N 1
ATOM 1191 C CA . SER A 1 146 ? 1.637 1.413 -13.603 1.00 85.81 146 SER A CA 1
ATOM 1192 C C . SER A 1 146 ? 1.286 -0.042 -13.930 1.00 85.81 146 SER A C 1
ATOM 1194 O O . SER A 1 146 ? 0.634 -0.302 -14.944 1.00 85.81 146 SER A O 1
ATOM 1196 N N . GLN A 1 147 ? 1.732 -0.997 -13.112 1.00 91.44 147 GLN A N 1
ATOM 1197 C CA . GLN A 1 147 ? 1.601 -2.428 -13.391 1.00 91.44 147 GLN A CA 1
ATOM 1198 C C . GLN A 1 147 ? 0.160 -2.907 -13.205 1.00 91.44 147 GLN A C 1
ATOM 1200 O O . GLN A 1 147 ? -0.300 -3.103 -12.085 1.00 91.44 147 GLN A O 1
ATOM 1205 N N . SER A 1 148 ? -0.549 -3.164 -14.307 1.00 91.25 148 SER A N 1
ATOM 1206 C CA . SER A 1 148 ? -1.939 -3.630 -14.248 1.00 91.25 148 SER A CA 1
ATOM 1207 C C . SER A 1 148 ? -2.107 -5.068 -13.751 1.00 91.25 148 SER A C 1
ATOM 1209 O O . SER A 1 148 ? -3.197 -5.413 -13.296 1.00 91.25 148 SER A O 1
ATOM 1211 N N . THR A 1 149 ? -1.070 -5.909 -13.827 1.00 92.94 149 THR A N 1
ATOM 1212 C CA . THR A 1 149 ? -1.151 -7.305 -13.360 1.00 92.94 149 THR A CA 1
ATOM 1213 C C . THR A 1 149 ? -0.764 -7.476 -11.898 1.00 92.94 149 THR A C 1
ATOM 1215 O O . THR A 1 149 ? -1.066 -8.521 -11.335 1.00 92.94 149 THR A O 1
ATOM 1218 N N . LEU A 1 150 ? -0.088 -6.495 -11.289 1.00 95.62 150 LEU A N 1
ATOM 1219 C CA . LEU A 1 150 ? 0.272 -6.543 -9.875 1.00 95.62 150 LEU A CA 1
ATOM 1220 C C . LEU A 1 150 ? -1.001 -6.358 -9.042 1.00 95.62 150 LEU A C 1
ATOM 1222 O O . LEU A 1 150 ? -1.669 -5.333 -9.148 1.00 95.62 150 LEU A O 1
ATOM 1226 N N . ARG A 1 151 ? -1.340 -7.381 -8.259 1.00 96.75 151 ARG A N 1
ATOM 1227 C CA . ARG A 1 151 ? -2.544 -7.455 -7.425 1.00 96.75 151 ARG A CA 1
ATOM 1228 C C . ARG A 1 151 ? -2.229 -7.585 -5.944 1.00 96.75 151 ARG A C 1
ATOM 1230 O O . ARG A 1 151 ? -3.005 -7.104 -5.131 1.00 96.75 151 ARG A O 1
ATOM 1237 N N . VAL A 1 152 ? -1.114 -8.218 -5.594 1.00 97.25 152 VAL A N 1
ATOM 1238 C CA . VAL A 1 152 ? -0.724 -8.432 -4.198 1.00 97.25 152 VAL A CA 1
ATOM 1239 C C . VAL A 1 152 ? 0.665 -7.871 -3.963 1.00 97.25 152 VAL A C 1
ATOM 1241 O O . VAL A 1 152 ? 1.600 -8.231 -4.682 1.00 97.25 152 VAL A O 1
ATOM 1244 N N . LEU A 1 153 ? 0.783 -7.016 -2.950 1.00 97.12 153 LEU A N 1
ATOM 1245 C CA . LEU A 1 153 ? 2.045 -6.463 -2.478 1.00 97.12 153 LEU A CA 1
ATOM 1246 C C . LEU A 1 153 ? 2.209 -6.788 -0.989 1.00 97.12 153 LEU A C 1
ATOM 1248 O O . LEU A 1 153 ? 1.349 -6.446 -0.181 1.00 97.12 153 LEU A O 1
ATOM 1252 N N . ASP A 1 154 ? 3.281 -7.496 -0.647 1.00 97.06 154 ASP A N 1
ATOM 1253 C CA . ASP A 1 154 ? 3.487 -8.075 0.683 1.00 97.06 154 ASP A CA 1
ATOM 1254 C C . ASP A 1 154 ? 4.827 -7.601 1.269 1.00 97.06 154 ASP A C 1
ATOM 1256 O O . ASP A 1 154 ? 5.899 -7.951 0.763 1.00 97.06 154 ASP A O 1
ATOM 1260 N N . PHE A 1 155 ? 4.728 -6.782 2.319 1.00 96.31 155 PHE A N 1
ATOM 1261 C CA . PHE A 1 155 ? 5.807 -6.251 3.156 1.00 96.31 155 PHE A CA 1
ATOM 1262 C C . PHE A 1 155 ? 5.846 -6.914 4.543 1.00 96.31 155 PHE A C 1
ATOM 1264 O O . PHE A 1 155 ? 6.416 -6.356 5.488 1.00 96.31 155 PHE A O 1
ATOM 1271 N N . THR A 1 156 ? 5.212 -8.072 4.716 1.00 94.81 156 THR A N 1
ATOM 1272 C CA . THR A 1 156 ? 5.111 -8.720 6.021 1.00 94.81 156 THR A CA 1
ATOM 1273 C C . THR A 1 156 ? 6.494 -9.055 6.592 1.00 94.81 156 THR A C 1
ATOM 1275 O O . THR A 1 156 ? 7.372 -9.545 5.882 1.00 94.81 156 THR A O 1
ATOM 1278 N N . ASN A 1 157 ? 6.684 -8.832 7.899 1.00 93.56 157 ASN A N 1
ATOM 1279 C CA . ASN A 1 157 ? 7.882 -9.246 8.646 1.00 93.56 157 ASN A CA 1
ATOM 1280 C C . ASN A 1 157 ? 9.217 -8.715 8.079 1.00 93.56 157 ASN A C 1
ATOM 1282 O O . ASN A 1 157 ? 10.251 -9.385 8.117 1.00 93.56 157 ASN A O 1
ATOM 1286 N N . MET A 1 158 ? 9.209 -7.486 7.566 1.00 93.00 158 MET A N 1
ATOM 1287 C CA . MET A 1 158 ? 10.402 -6.801 7.061 1.00 93.00 158 MET A CA 1
ATOM 1288 C C . MET A 1 158 ? 11.109 -5.950 8.128 1.00 93.00 158 MET A C 1
ATOM 1290 O O . MET A 1 158 ? 12.165 -5.381 7.855 1.00 93.00 158 MET A O 1
ATOM 1294 N N . LYS A 1 159 ? 10.557 -5.892 9.350 1.00 94.19 159 LYS A N 1
ATOM 1295 C CA . LYS A 1 159 ? 11.030 -5.060 10.474 1.00 94.19 159 LYS A CA 1
ATOM 1296 C C . LYS A 1 159 ? 11.018 -3.559 10.157 1.00 94.19 159 LYS A C 1
ATOM 1298 O O . LYS A 1 159 ? 11.848 -2.817 10.675 1.00 94.19 159 LYS A O 1
ATOM 1303 N N . LEU A 1 160 ? 10.086 -3.128 9.310 1.00 95.62 160 LEU A N 1
ATOM 1304 C CA . LEU A 1 160 ? 9.972 -1.739 8.869 1.00 95.62 160 LEU A CA 1
ATOM 1305 C C . LEU A 1 160 ? 9.567 -0.828 10.023 1.00 95.62 160 LEU A C 1
ATOM 1307 O O . LEU A 1 160 ? 8.690 -1.182 10.810 1.00 95.62 160 LEU A O 1
ATOM 1311 N N . THR A 1 161 ? 10.170 0.355 10.089 1.00 97.12 161 THR A N 1
ATOM 1312 C CA . THR A 1 161 ? 9.767 1.433 11.001 1.00 97.12 161 THR A CA 1
ATOM 1313 C C . THR A 1 161 ? 9.066 2.560 10.240 1.00 97.12 161 THR A C 1
ATOM 1315 O O . THR A 1 161 ? 9.171 2.673 9.016 1.00 97.12 161 THR A O 1
ATOM 1318 N N . SER A 1 162 ? 8.352 3.435 10.949 1.00 96.44 162 SER A N 1
ATOM 1319 C CA . SER A 1 162 ? 7.694 4.601 10.340 1.00 96.44 162 SER A CA 1
ATOM 1320 C C . SER A 1 162 ? 8.688 5.600 9.726 1.00 96.44 162 SER A C 1
ATOM 1322 O O . SER A 1 162 ? 8.410 6.205 8.688 1.00 96.44 162 SER A O 1
ATOM 1324 N N . GLU A 1 163 ? 9.882 5.726 10.307 1.00 95.56 163 GLU A N 1
ATOM 1325 C CA . GLU A 1 163 ? 10.983 6.534 9.769 1.00 95.56 163 GLU A CA 1
ATOM 1326 C C . GLU A 1 163 ? 11.440 6.021 8.399 1.00 95.56 163 GLU A C 1
ATOM 1328 O O . GLU A 1 163 ? 11.557 6.792 7.445 1.00 95.56 163 GLU A O 1
ATOM 1333 N N . GLN A 1 164 ? 11.626 4.703 8.274 1.00 95.62 164 GLN A N 1
ATOM 1334 C CA . GLN A 1 164 ? 12.006 4.051 7.018 1.00 95.62 164 GLN A CA 1
ATOM 1335 C C . GLN A 1 164 ? 10.929 4.197 5.939 1.00 95.62 164 GLN A C 1
ATOM 1337 O O . GLN A 1 164 ? 11.216 4.263 4.748 1.00 95.62 164 GLN A O 1
ATOM 1342 N N . LEU A 1 165 ? 9.675 4.294 6.362 1.00 95.56 165 LEU A N 1
ATOM 1343 C CA . LEU A 1 165 ? 8.520 4.473 5.495 1.00 95.56 165 LEU A CA 1
ATOM 1344 C C . LEU A 1 165 ? 8.242 5.944 5.144 1.00 95.56 165 LEU A C 1
ATOM 1346 O O . LEU A 1 165 ? 7.280 6.241 4.434 1.00 95.56 165 LEU A O 1
ATOM 1350 N N . THR A 1 166 ? 9.091 6.883 5.564 1.00 95.12 166 THR A N 1
ATOM 1351 C CA . THR A 1 166 ? 8.928 8.306 5.251 1.00 95.12 166 THR A CA 1
ATOM 1352 C C . THR A 1 166 ? 9.610 8.681 3.926 1.00 95.12 166 THR A C 1
ATOM 1354 O O . THR A 1 166 ? 10.837 8.819 3.824 1.00 95.12 166 THR A O 1
ATOM 1357 N N . PHE A 1 167 ? 8.791 8.917 2.896 1.00 93.69 167 PHE A N 1
ATOM 1358 C CA . PHE A 1 167 ? 9.231 9.306 1.551 1.00 93.69 167 PHE A CA 1
ATOM 1359 C C . PHE A 1 167 ? 8.675 10.674 1.150 1.00 93.69 167 PHE A C 1
ATOM 1361 O O . PHE A 1 167 ? 7.587 11.063 1.564 1.00 93.69 167 PHE A O 1
ATOM 1368 N N . SER A 1 168 ? 9.422 11.409 0.325 1.00 91.62 168 SER A N 1
ATOM 1369 C CA . SER A 1 168 ? 8.941 12.633 -0.334 1.00 91.62 168 SER A CA 1
ATOM 1370 C C . SER A 1 168 ? 8.003 12.315 -1.501 1.00 91.62 168 SER A C 1
ATOM 1372 O O . SER A 1 168 ? 7.065 13.057 -1.777 1.00 91.62 168 SER A O 1
ATOM 1374 N N . GLU A 1 169 ? 8.258 11.201 -2.178 1.00 91.12 169 GLU A N 1
ATOM 1375 C CA . GLU A 1 169 ? 7.531 10.713 -3.338 1.00 91.12 169 GLU A CA 1
ATOM 1376 C C . GLU A 1 169 ? 6.550 9.608 -2.935 1.00 91.12 169 GLU A C 1
ATOM 1378 O O . GLU A 1 169 ? 6.838 8.807 -2.047 1.00 91.12 169 GLU A O 1
ATOM 1383 N N . MET A 1 170 ? 5.410 9.520 -3.623 1.00 91.69 170 MET A N 1
ATOM 1384 C CA . MET A 1 170 ? 4.459 8.425 -3.423 1.00 91.69 170 MET A CA 1
ATOM 1385 C C . MET A 1 170 ? 4.983 7.147 -4.084 1.00 91.69 170 MET A C 1
ATOM 1387 O O . MET A 1 170 ? 5.040 7.053 -5.315 1.00 91.69 170 MET A O 1
ATOM 1391 N N . LEU A 1 171 ? 5.357 6.160 -3.274 1.00 90.50 171 LEU A N 1
ATOM 1392 C CA . LEU A 1 171 ? 5.793 4.858 -3.773 1.00 90.50 171 LEU A CA 1
ATOM 1393 C C . LEU A 1 171 ? 4.599 4.112 -4.368 1.00 90.50 171 LEU A C 1
ATOM 1395 O O . LEU A 1 171 ? 3.512 4.205 -3.824 1.00 90.50 171 LEU A O 1
ATOM 1399 N N . PHE A 1 172 ? 4.768 3.397 -5.487 1.00 88.50 172 PHE A N 1
ATOM 1400 C CA . PHE A 1 172 ? 3.736 2.515 -6.070 1.00 88.50 172 PHE A CA 1
ATOM 1401 C C . PHE A 1 172 ? 2.337 3.149 -6.245 1.00 88.50 172 PHE A C 1
ATOM 1403 O O . PHE A 1 172 ? 1.316 2.460 -6.293 1.00 88.50 172 PHE A O 1
ATOM 1410 N N . ALA A 1 173 ? 2.289 4.475 -6.413 1.00 90.81 173 ALA A N 1
ATOM 1411 C CA . ALA A 1 173 ? 1.065 5.211 -6.698 1.00 90.81 173 ALA A CA 1
ATOM 1412 C C . ALA A 1 173 ? 0.470 4.799 -8.051 1.00 90.81 173 ALA A C 1
ATOM 1414 O O . ALA A 1 173 ? 1.194 4.579 -9.020 1.00 90.81 173 ALA A O 1
ATOM 1415 N N . GLY A 1 174 ? -0.857 4.758 -8.133 1.00 89.69 174 GLY A N 1
ATOM 1416 C CA . GLY A 1 174 ? -1.617 4.386 -9.326 1.00 89.69 174 GLY A CA 1
ATOM 1417 C C . GLY A 1 174 ? -1.919 2.892 -9.442 1.00 89.69 174 GLY A C 1
ATOM 1418 O O . GLY A 1 174 ? -2.639 2.492 -10.363 1.00 89.69 174 GLY A O 1
ATOM 1419 N N . LEU A 1 175 ? -1.417 2.069 -8.517 1.00 94.31 175 LEU A N 1
ATOM 1420 C CA . LEU A 1 175 ? -1.727 0.646 -8.475 1.00 94.31 175 LEU A CA 1
ATOM 1421 C C . LEU A 1 175 ? -3.170 0.367 -8.041 1.00 94.31 175 LEU A C 1
ATOM 1423 O O . LEU A 1 175 ? -3.790 1.130 -7.298 1.00 94.31 175 LEU A O 1
ATOM 1427 N N . LYS A 1 176 ? -3.683 -0.769 -8.523 1.00 95.56 176 LYS A N 1
ATOM 1428 C CA . LYS A 1 176 ? -4.966 -1.354 -8.125 1.00 95.56 176 LYS A CA 1
ATOM 1429 C C . LYS A 1 176 ? -4.709 -2.746 -7.562 1.00 95.56 176 LYS A C 1
ATOM 1431 O O . LYS A 1 176 ? -4.483 -3.684 -8.331 1.00 95.56 176 LYS A O 1
ATOM 1436 N N . LEU A 1 177 ? -4.693 -2.836 -6.240 1.00 96.69 177 LEU A N 1
ATOM 1437 C CA . LEU A 1 177 ? -4.335 -4.025 -5.484 1.00 96.69 177 LEU A CA 1
ATOM 1438 C C . LEU A 1 177 ? -5.585 -4.741 -4.964 1.00 96.69 177 LEU A C 1
ATOM 1440 O O . LEU A 1 177 ? -6.546 -4.127 -4.501 1.00 96.69 177 LEU A O 1
ATOM 1444 N N . ASP A 1 178 ? -5.535 -6.064 -4.996 1.00 97.31 178 ASP A N 1
ATOM 1445 C CA . ASP A 1 178 ? -6.467 -6.918 -4.270 1.00 97.31 178 ASP A CA 1
ATOM 1446 C C . ASP A 1 178 ? -6.032 -7.002 -2.799 1.00 97.31 178 ASP A C 1
ATOM 1448 O O . ASP A 1 178 ? -6.879 -7.001 -1.909 1.00 97.31 178 ASP A O 1
ATOM 1452 N N . ARG A 1 179 ? -4.715 -7.012 -2.531 1.00 97.81 179 ARG A N 1
ATOM 1453 C CA . ARG A 1 179 ? -4.158 -7.035 -1.172 1.00 97.81 179 ARG A CA 1
ATOM 1454 C C . ARG A 1 179 ? -2.867 -6.228 -1.037 1.00 97.81 179 ARG A C 1
ATOM 1456 O O . ARG A 1 179 ? -1.957 -6.360 -1.857 1.00 97.81 179 ARG A O 1
ATOM 1463 N N . LEU A 1 180 ? -2.770 -5.478 0.056 1.00 97.88 180 LEU A N 1
ATOM 1464 C CA . LEU A 1 180 ? -1.546 -4.853 0.546 1.00 97.88 180 LEU A CA 1
ATOM 1465 C C . LEU A 1 180 ? -1.329 -5.244 2.005 1.00 97.88 180 LEU A C 1
ATOM 1467 O O . LEU A 1 180 ? -2.213 -5.044 2.838 1.00 97.88 180 LEU A O 1
ATOM 1471 N N . ASP A 1 181 ? -0.166 -5.818 2.296 1.00 98.06 181 ASP A N 1
ATOM 1472 C CA . ASP A 1 181 ? 0.154 -6.341 3.620 1.00 98.06 181 ASP A CA 1
ATOM 1473 C C . ASP A 1 181 ? 1.418 -5.698 4.198 1.00 98.06 181 ASP A C 1
ATOM 1475 O O . ASP A 1 181 ? 2.492 -5.802 3.617 1.00 98.06 181 ASP A O 1
ATOM 1479 N N . TYR A 1 182 ? 1.272 -5.045 5.346 1.00 97.81 182 TYR A N 1
ATOM 1480 C CA . TYR A 1 182 ? 2.318 -4.448 6.176 1.00 97.81 182 TYR A CA 1
ATOM 1481 C C . TYR A 1 182 ? 2.423 -5.120 7.550 1.00 97.81 182 TYR A C 1
ATOM 1483 O O . TYR A 1 182 ? 3.063 -4.577 8.455 1.00 97.81 182 TYR A O 1
ATOM 1491 N N . SER A 1 183 ? 1.800 -6.282 7.743 1.00 97.38 183 SER A N 1
ATOM 1492 C CA . SER A 1 183 ? 1.730 -6.925 9.054 1.00 97.38 183 SER A CA 1
ATOM 1493 C C . SER A 1 183 ? 3.091 -7.348 9.612 1.00 97.38 183 SER A C 1
ATOM 1495 O O . SER A 1 183 ? 4.056 -7.564 8.874 1.00 97.38 183 SER A O 1
ATOM 1497 N N . PHE A 1 184 ? 3.169 -7.483 10.937 1.00 96.44 184 PHE A N 1
ATOM 1498 C CA . PHE A 1 184 ? 4.368 -7.934 11.654 1.00 96.44 184 PHE A CA 1
ATOM 1499 C C . PHE A 1 184 ? 5.607 -7.052 11.405 1.00 96.44 184 PHE A C 1
ATOM 1501 O O . PHE A 1 184 ? 6.717 -7.553 11.222 1.00 96.44 184 PHE A O 1
ATOM 1508 N N . ASN A 1 185 ? 5.431 -5.732 11.371 1.00 96.88 185 ASN A N 1
ATOM 1509 C CA . ASN A 1 185 ? 6.530 -4.766 11.309 1.00 96.88 185 ASN A CA 1
ATOM 1510 C C . ASN A 1 185 ? 6.601 -3.957 12.624 1.00 96.88 185 ASN A C 1
ATOM 1512 O O . ASN A 1 185 ? 5.929 -4.267 13.603 1.00 96.88 185 ASN A O 1
ATOM 1516 N N . ASN A 1 186 ? 7.451 -2.931 12.671 1.00 97.19 186 ASN A N 1
ATOM 1517 C CA . ASN A 1 186 ? 7.641 -2.058 13.833 1.00 97.19 186 ASN A CA 1
ATOM 1518 C C . ASN A 1 186 ? 7.181 -0.624 13.521 1.00 97.19 186 ASN A C 1
ATOM 1520 O O . ASN A 1 186 ? 7.853 0.351 13.862 1.00 97.19 186 ASN A O 1
ATOM 1524 N N . ILE A 1 187 ? 6.061 -0.487 12.809 1.00 98.31 187 ILE A N 1
ATOM 1525 C CA . ILE A 1 187 ? 5.546 0.810 12.370 1.00 98.31 187 ILE A CA 1
ATOM 1526 C C . ILE A 1 187 ? 4.840 1.479 13.551 1.00 98.31 187 ILE A C 1
ATOM 1528 O O . ILE A 1 187 ? 3.768 1.044 13.961 1.00 98.31 187 ILE A O 1
ATOM 1532 N N . ASP A 1 188 ? 5.446 2.538 14.082 1.00 98.12 188 ASP A N 1
ATOM 1533 C CA . ASP A 1 188 ? 4.886 3.361 15.157 1.00 98.12 188 ASP A CA 1
ATOM 1534 C C . ASP A 1 188 ? 4.513 4.746 14.617 1.00 98.12 188 ASP A C 1
ATOM 1536 O O . ASP A 1 188 ? 5.375 5.488 14.134 1.00 98.12 188 ASP A O 1
ATOM 1540 N N . LEU A 1 189 ? 3.223 5.088 14.659 1.00 98.31 189 LEU A N 1
ATOM 1541 C CA . LEU A 1 189 ? 2.705 6.350 14.131 1.00 98.31 189 LEU A CA 1
ATOM 1542 C C . LEU A 1 189 ? 2.667 7.468 15.176 1.00 98.31 189 LEU A C 1
ATOM 1544 O O . LEU A 1 189 ? 2.388 8.610 14.818 1.00 98.31 189 LEU A O 1
ATOM 1548 N N . THR A 1 190 ? 2.973 7.189 16.444 1.00 97.38 190 THR A N 1
ATOM 1549 C CA . THR A 1 190 ? 3.001 8.208 17.508 1.00 97.38 190 THR A CA 1
ATOM 1550 C C . THR A 1 190 ? 4.138 9.215 17.325 1.00 97.38 190 THR A C 1
ATOM 1552 O O . THR A 1 190 ? 3.981 10.388 17.657 1.00 97.38 190 THR A O 1
ATOM 1555 N N . VAL A 1 191 ? 5.252 8.775 16.734 1.00 94.12 191 VAL A N 1
ATOM 1556 C CA . VAL A 1 191 ? 6.450 9.586 16.448 1.00 94.12 191 VAL A CA 1
ATOM 1557 C C . VAL A 1 191 ? 6.631 9.891 14.956 1.00 94.12 191 VAL A C 1
ATOM 1559 O O . VAL A 1 191 ? 7.609 10.522 14.556 1.00 94.12 191 VAL A O 1
ATOM 1562 N N . ALA A 1 192 ? 5.708 9.436 14.106 1.00 96.19 192 ALA A N 1
ATOM 1563 C CA . ALA A 1 192 ? 5.847 9.540 12.660 1.00 96.19 192 ALA A CA 1
ATOM 1564 C C . ALA A 1 192 ? 5.492 10.935 12.125 1.00 96.19 192 ALA A C 1
ATOM 1566 O O . ALA A 1 192 ? 4.586 11.616 12.605 1.00 96.19 192 ALA A O 1
ATOM 1567 N N . SER A 1 193 ? 6.152 11.326 11.034 1.00 95.50 193 SER A N 1
ATOM 1568 C CA . SER A 1 193 ? 5.702 12.452 10.212 1.00 95.50 193 SER A CA 1
ATOM 1569 C C . SER A 1 193 ? 4.612 12.006 9.230 1.00 95.50 193 SER A C 1
ATOM 1571 O O . SER A 1 193 ? 4.542 10.838 8.846 1.00 95.50 193 SER A O 1
ATOM 1573 N N . ARG A 1 194 ? 3.806 12.948 8.718 1.00 94.75 194 ARG A N 1
ATOM 1574 C CA . ARG A 1 194 ? 2.771 12.635 7.711 1.00 94.75 194 ARG A CA 1
ATOM 1575 C C . ARG A 1 194 ? 3.341 12.091 6.391 1.00 94.75 194 ARG A C 1
ATOM 1577 O O . ARG A 1 194 ? 2.614 11.461 5.629 1.00 94.75 194 ARG A O 1
ATOM 1584 N N . GLY A 1 195 ? 4.640 12.278 6.134 1.00 94.81 195 GLY A N 1
ATOM 1585 C CA . GLY A 1 195 ? 5.325 11.706 4.971 1.00 94.81 195 GLY A CA 1
ATOM 1586 C C . GLY A 1 195 ? 5.318 10.173 4.941 1.00 94.81 195 GLY A C 1
ATOM 1587 O O . GLY A 1 195 ? 5.494 9.593 3.874 1.00 94.81 195 GLY A O 1
ATOM 1588 N N . VAL A 1 196 ? 5.043 9.508 6.070 1.00 96.38 196 VAL A N 1
ATOM 1589 C CA . VAL A 1 196 ? 4.883 8.047 6.132 1.00 96.38 196 VAL A CA 1
ATOM 1590 C C . VAL A 1 196 ? 3.738 7.537 5.243 1.00 96.38 196 VAL A C 1
ATOM 1592 O O . VAL A 1 196 ? 3.806 6.439 4.694 1.00 96.38 196 VAL A O 1
ATOM 1595 N N . PHE A 1 197 ? 2.704 8.354 5.006 1.00 96.12 197 PHE A N 1
ATOM 1596 C CA . PHE A 1 197 ? 1.583 7.973 4.141 1.00 96.12 197 PHE A CA 1
ATOM 1597 C C . PHE A 1 197 ? 1.979 7.861 2.671 1.00 96.12 197 PHE A C 1
ATOM 1599 O O . PHE A 1 197 ? 1.336 7.124 1.935 1.00 96.12 197 PHE A O 1
ATOM 1606 N N . ASN A 1 198 ? 3.078 8.486 2.241 1.00 94.56 198 ASN A N 1
ATOM 1607 C CA . ASN A 1 198 ? 3.568 8.325 0.873 1.00 94.56 198 ASN A CA 1
ATOM 1608 C C . ASN A 1 198 ? 4.036 6.892 0.561 1.00 94.56 198 ASN A C 1
ATOM 1610 O O . ASN A 1 198 ? 4.174 6.549 -0.614 1.00 94.56 198 ASN A O 1
ATOM 1614 N N . SER A 1 199 ? 4.256 6.056 1.579 1.00 93.81 199 SER A N 1
ATOM 1615 C CA . SER A 1 199 ? 4.501 4.622 1.411 1.00 93.81 199 SER A CA 1
ATOM 1616 C C . SER A 1 199 ? 3.363 3.762 1.965 1.00 93.81 199 SER A C 1
ATOM 1618 O O . SER A 1 199 ? 2.956 2.831 1.291 1.00 93.81 199 SER A O 1
ATOM 1620 N N . LEU A 1 200 ? 2.790 4.075 3.133 1.00 95.62 200 LEU A N 1
ATOM 1621 C CA . LEU A 1 200 ? 1.717 3.253 3.709 1.00 95.62 200 LEU A CA 1
ATOM 1622 C C . LEU A 1 200 ? 0.429 3.301 2.893 1.00 95.62 200 LEU A C 1
ATOM 1624 O O . LEU A 1 200 ? -0.253 2.287 2.745 1.00 95.62 200 LEU A O 1
ATOM 1628 N N . MET A 1 201 ? 0.092 4.482 2.383 1.00 91.56 201 MET A N 1
ATOM 1629 C CA . MET A 1 201 ? -1.096 4.699 1.579 1.00 91.56 201 MET A CA 1
ATOM 1630 C C . MET A 1 201 ? -0.830 5.773 0.513 1.00 91.56 201 MET A C 1
ATOM 1632 O O . MET A 1 201 ? -1.324 6.898 0.598 1.00 91.56 201 MET A O 1
ATOM 1636 N N . PRO A 1 202 ? -0.035 5.464 -0.522 1.00 90.44 202 PRO A N 1
ATOM 1637 C CA . PRO A 1 202 ? 0.052 6.329 -1.692 1.00 90.44 202 PRO A CA 1
ATOM 1638 C C . PRO A 1 202 ? -1.322 6.432 -2.377 1.00 90.44 202 PRO A C 1
ATOM 1640 O O . PRO A 1 202 ? -2.278 5.746 -2.020 1.00 90.44 202 PRO A O 1
ATOM 1643 N N . ARG A 1 203 ? -1.442 7.259 -3.421 1.00 91.62 203 ARG A N 1
ATOM 1644 C CA . ARG A 1 203 ? -2.656 7.304 -4.258 1.00 91.62 203 ARG A CA 1
ATOM 1645 C C . ARG A 1 203 ? -2.851 5.976 -5.005 1.00 91.62 203 ARG A C 1
ATOM 1647 O O . ARG A 1 203 ? -2.399 5.850 -6.139 1.00 91.62 203 ARG A O 1
ATOM 1654 N N . MET A 1 204 ? -3.500 4.998 -4.383 1.00 93.62 204 MET A N 1
ATOM 1655 C CA . MET A 1 204 ? -3.760 3.651 -4.905 1.00 93.62 204 MET A CA 1
ATOM 1656 C C . MET A 1 204 ? -5.178 3.196 -4.545 1.00 93.62 204 MET A C 1
ATOM 1658 O O . MET A 1 204 ? -5.815 3.801 -3.691 1.00 93.62 204 MET A O 1
ATOM 1662 N N . LEU A 1 205 ? -5.634 2.105 -5.162 1.00 94.69 205 LEU A N 1
ATOM 1663 C CA . LEU A 1 205 ? -6.822 1.366 -4.725 1.00 94.69 205 LEU A CA 1
ATOM 1664 C C . LEU A 1 205 ? -6.386 0.027 -4.131 1.00 94.69 205 LEU A C 1
ATOM 1666 O O . LEU A 1 205 ? -5.511 -0.627 -4.704 1.00 94.69 205 LEU A O 1
ATOM 1670 N N . CYS A 1 206 ? -6.990 -0.388 -3.021 1.00 95.88 206 CYS A N 1
ATOM 1671 C CA . CYS A 1 206 ? -6.661 -1.643 -2.350 1.00 95.88 206 CYS A CA 1
ATOM 1672 C C . CYS A 1 206 ? -7.915 -2.278 -1.753 1.00 95.88 206 CYS A C 1
ATOM 1674 O O . CYS A 1 206 ? -8.562 -1.640 -0.937 1.00 95.88 206 CYS A O 1
ATOM 1676 N N . SER A 1 207 ? -8.239 -3.526 -2.107 1.00 96.44 207 SER A N 1
ATOM 1677 C CA . SER A 1 207 ? -9.437 -4.194 -1.563 1.00 96.44 207 SER A CA 1
ATOM 1678 C C . SER A 1 207 ? -9.227 -4.699 -0.131 1.00 96.44 207 SER A C 1
ATOM 1680 O O . SER A 1 207 ? -10.096 -4.513 0.718 1.00 96.44 207 SER A O 1
ATOM 1682 N N . VAL A 1 208 ? -8.076 -5.318 0.149 1.00 97.94 208 VAL A N 1
ATOM 1683 C CA . VAL A 1 208 ? -7.716 -5.851 1.472 1.00 97.94 208 VAL A CA 1
ATOM 1684 C C . VAL A 1 208 ? -6.435 -5.189 1.966 1.00 97.94 208 VAL A C 1
ATOM 1686 O O . VAL A 1 208 ? -5.356 -5.436 1.424 1.00 97.94 208 VAL A O 1
ATOM 1689 N N . TYR A 1 209 ? -6.534 -4.386 3.020 1.00 98.44 209 TYR A N 1
ATOM 1690 C CA . TYR A 1 209 ? -5.386 -3.736 3.643 1.00 98.44 209 TYR A CA 1
ATOM 1691 C C . TYR A 1 209 ? -5.116 -4.327 5.025 1.00 98.44 209 TYR A C 1
ATOM 1693 O O . TYR A 1 209 ? -5.977 -4.278 5.903 1.00 98.44 209 TYR A O 1
ATOM 1701 N N . ASN A 1 210 ? -3.915 -4.864 5.232 1.00 98.56 210 ASN A N 1
ATOM 1702 C CA . ASN A 1 210 ? -3.511 -5.450 6.505 1.00 98.56 210 ASN A CA 1
ATOM 1703 C C . ASN A 1 210 ? -2.284 -4.735 7.070 1.00 98.56 210 ASN A C 1
ATOM 1705 O O . ASN A 1 210 ? -1.233 -4.734 6.442 1.00 98.56 210 ASN A O 1
ATOM 1709 N N . ILE A 1 211 ? -2.402 -4.163 8.267 1.00 98.44 211 ILE A N 1
ATOM 1710 C CA . ILE A 1 211 ? -1.289 -3.558 9.019 1.00 98.44 211 ILE A CA 1
ATOM 1711 C C . ILE A 1 211 ? -1.231 -4.086 10.459 1.00 98.44 211 ILE A C 1
ATOM 1713 O O . ILE A 1 211 ? -0.630 -3.474 11.340 1.00 98.44 211 ILE A O 1
ATOM 1717 N N . SER A 1 212 ? -1.839 -5.249 10.696 1.00 98.31 212 SER A N 1
ATOM 1718 C CA . SER A 1 212 ? -1.867 -5.907 12.004 1.00 98.31 212 SER A CA 1
ATOM 1719 C C . SER A 1 212 ? -0.464 -6.140 12.567 1.00 98.31 212 SER A C 1
ATOM 1721 O O . SER A 1 212 ? 0.510 -6.237 11.820 1.00 98.31 212 SER A O 1
ATOM 1723 N N . ASP A 1 213 ? -0.351 -6.266 13.885 1.00 97.94 213 ASP A N 1
ATOM 1724 C CA . ASP A 1 213 ? 0.916 -6.555 14.566 1.00 97.94 213 ASP A CA 1
ATOM 1725 C C . ASP A 1 213 ? 1.991 -5.481 14.317 1.00 97.94 213 ASP A C 1
ATOM 1727 O O . ASP A 1 213 ? 3.170 -5.782 14.150 1.00 97.94 213 ASP A O 1
ATOM 1731 N N . ASN A 1 214 ? 1.565 -4.216 14.292 1.00 98.19 214 ASN A N 1
ATOM 1732 C CA . ASN A 1 214 ? 2.426 -3.034 14.285 1.00 98.19 214 ASN A CA 1
ATOM 1733 C C . ASN A 1 214 ? 2.055 -2.122 15.452 1.00 98.19 214 ASN A C 1
ATOM 1735 O O . ASN A 1 214 ? 0.868 -1.885 15.645 1.00 98.19 214 ASN A O 1
ATOM 1739 N N . PRO A 1 215 ? 3.005 -1.534 16.193 1.00 97.50 215 PRO A N 1
ATOM 1740 C CA . PRO A 1 215 ? 2.705 -0.631 17.300 1.00 97.50 215 PRO A CA 1
ATOM 1741 C C . PRO A 1 215 ? 2.256 0.763 16.818 1.00 97.50 215 PRO A C 1
ATOM 1743 O O . PRO A 1 215 ? 2.845 1.753 17.232 1.00 97.50 215 PRO A O 1
ATOM 1746 N N . LEU A 1 216 ? 1.219 0.858 15.973 1.00 98.31 216 LEU A N 1
ATOM 1747 C CA . LEU A 1 216 ? 0.742 2.121 15.387 1.00 98.31 216 LEU A CA 1
ATOM 1748 C C . LEU A 1 216 ? 0.476 3.183 16.461 1.00 98.31 216 LEU A C 1
ATOM 1750 O O . LEU A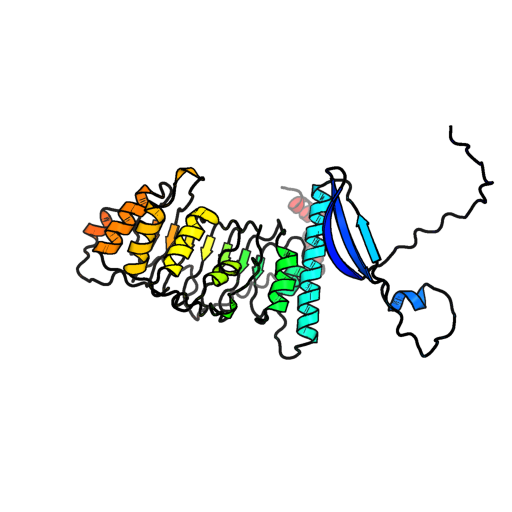 1 216 ? 0.809 4.352 16.272 1.00 98.31 216 LEU A O 1
ATOM 1754 N N . GLY A 1 217 ? -0.079 2.741 17.591 1.00 97.81 217 GLY A N 1
ATOM 1755 C CA . GLY A 1 217 ? -0.327 3.554 18.770 1.00 97.81 217 GLY A CA 1
ATOM 1756 C C . GLY A 1 217 ? -1.650 4.310 18.718 1.00 97.81 217 GLY A C 1
ATOM 1757 O O . GLY A 1 217 ? -2.222 4.563 17.651 1.00 97.81 217 GLY A O 1
ATOM 1758 N N . ASP A 1 218 ? -2.133 4.674 19.903 1.00 98.12 218 ASP A N 1
ATOM 1759 C CA . ASP A 1 218 ? -3.395 5.377 20.103 1.00 98.12 218 ASP A CA 1
ATOM 1760 C C . ASP A 1 218 ? -3.231 6.875 19.808 1.00 98.12 218 ASP A C 1
ATOM 1762 O O . ASP A 1 218 ? -3.069 7.707 20.699 1.00 98.12 218 ASP A O 1
ATOM 1766 N N . CYS A 1 219 ? -3.168 7.222 18.522 1.00 97.75 219 CYS A N 1
ATOM 1767 C CA . CYS A 1 219 ? -2.874 8.574 18.063 1.00 97.75 219 CYS A CA 1
ATOM 1768 C C . CYS A 1 219 ? -3.726 8.980 16.854 1.00 97.75 219 CYS A C 1
ATOM 1770 O O . CYS A 1 219 ? -4.365 8.164 16.183 1.00 97.75 219 CYS A O 1
ATOM 1772 N N . LYS A 1 220 ? -3.693 10.277 16.529 1.00 97.19 220 LYS A N 1
ATOM 1773 C CA . LYS A 1 220 ? -4.464 10.835 15.416 1.00 97.19 220 LYS A CA 1
ATOM 1774 C C . LYS A 1 220 ? -4.006 10.283 14.064 1.00 97.19 220 LYS A C 1
ATOM 1776 O O . LYS A 1 220 ? -4.838 10.092 13.189 1.00 97.19 220 LYS A O 1
ATOM 1781 N N . LEU A 1 221 ? -2.709 10.019 13.876 1.00 97.62 221 LEU A N 1
ATOM 1782 C CA . LEU A 1 221 ? -2.207 9.484 12.606 1.00 97.62 221 LEU A CA 1
ATOM 1783 C C . LEU A 1 221 ? -2.719 8.064 12.331 1.00 97.62 221 LEU A C 1
ATOM 1785 O O . LEU A 1 221 ? -3.014 7.757 11.180 1.00 97.62 221 LEU A O 1
ATOM 1789 N N . SER A 1 222 ? -2.901 7.233 13.359 1.00 98.31 222 SER A N 1
ATOM 1790 C CA . SER A 1 222 ? -3.553 5.924 13.220 1.00 98.31 222 SER A CA 1
ATOM 1791 C C . SER A 1 222 ? -5.008 6.065 12.762 1.00 98.31 222 SER A C 1
ATOM 1793 O O . SER A 1 222 ? -5.441 5.352 11.858 1.00 98.31 222 SER A O 1
ATOM 1795 N N . ALA A 1 223 ? -5.748 7.026 13.329 1.00 98.12 223 ALA A N 1
ATOM 1796 C CA . ALA A 1 223 ? -7.120 7.331 12.917 1.00 98.12 223 ALA A CA 1
ATOM 1797 C C . ALA A 1 223 ? -7.187 7.883 11.482 1.00 98.12 223 ALA A C 1
ATOM 1799 O O . ALA A 1 223 ? -8.007 7.433 10.683 1.00 98.12 223 ALA A O 1
ATOM 1800 N N . ASP A 1 224 ? -6.288 8.809 11.132 1.00 97.31 224 ASP A N 1
ATOM 1801 C CA . ASP A 1 224 ? -6.175 9.355 9.779 1.00 97.31 224 ASP A CA 1
ATOM 1802 C C . ASP A 1 224 ? -5.864 8.240 8.766 1.00 97.31 224 ASP A C 1
ATOM 1804 O O . ASP A 1 224 ? -6.474 8.208 7.702 1.00 97.31 224 ASP A O 1
ATOM 1808 N N . LEU A 1 225 ? -4.967 7.300 9.096 1.00 97.75 225 LEU A N 1
ATOM 1809 C CA . LEU A 1 225 ? -4.671 6.150 8.240 1.00 97.75 225 LEU A CA 1
ATOM 1810 C C . LEU A 1 225 ? -5.934 5.322 7.981 1.00 97.75 225 LEU A C 1
ATOM 1812 O O . LEU A 1 225 ? -6.252 5.064 6.825 1.00 97.75 225 LEU A O 1
ATOM 1816 N N . PHE A 1 226 ? -6.680 4.951 9.027 1.00 97.75 226 PHE A N 1
ATOM 1817 C CA . PHE A 1 226 ? -7.929 4.195 8.880 1.00 97.75 226 PHE A CA 1
ATOM 1818 C C . PHE A 1 226 ? -8.930 4.902 7.953 1.00 97.75 226 PHE A C 1
ATOM 1820 O O . PHE A 1 226 ? -9.454 4.297 7.016 1.00 97.75 226 PHE A O 1
ATOM 1827 N N . VAL A 1 227 ? -9.163 6.198 8.176 1.00 95.56 227 VAL A N 1
ATOM 1828 C CA . VAL A 1 227 ? -10.106 6.983 7.369 1.00 95.56 227 VAL A CA 1
ATOM 1829 C C . VAL A 1 227 ? -9.637 7.087 5.920 1.00 95.56 227 VAL A C 1
ATOM 1831 O O . VAL A 1 227 ? -10.435 6.914 5.000 1.00 95.56 227 VAL A O 1
ATOM 1834 N N . GLU A 1 228 ? -8.347 7.332 5.689 1.00 94.38 228 GLU A N 1
ATOM 1835 C CA . GLU A 1 228 ? -7.807 7.404 4.334 1.00 94.38 228 GLU A CA 1
ATOM 1836 C C . GLU A 1 228 ? -7.889 6.044 3.609 1.00 94.38 228 GLU A C 1
ATOM 1838 O O . GLU A 1 228 ? -8.235 6.013 2.427 1.00 94.38 228 GLU A O 1
ATOM 1843 N N . LEU A 1 229 ? -7.696 4.917 4.304 1.00 95.44 229 LEU A N 1
ATOM 1844 C CA . LEU A 1 229 ? -7.892 3.579 3.731 1.00 95.44 229 LEU A CA 1
ATOM 1845 C C . LEU A 1 229 ? -9.337 3.341 3.284 1.00 95.44 229 LEU A C 1
ATOM 1847 O O . LEU A 1 229 ? -9.576 2.833 2.187 1.00 95.44 229 LEU A O 1
ATOM 1851 N N . CYS A 1 230 ? -10.302 3.747 4.105 1.00 94.19 230 CYS A N 1
ATOM 1852 C CA . CYS A 1 230 ? -11.714 3.555 3.800 1.00 94.19 230 CYS A CA 1
ATOM 1853 C C . CYS A 1 230 ? -12.192 4.482 2.672 1.00 94.19 230 CYS A C 1
ATOM 1855 O O . CYS A 1 230 ? -12.918 4.047 1.780 1.00 94.19 230 CYS A O 1
ATOM 1857 N N . LEU A 1 231 ? -11.778 5.755 2.695 1.00 91.81 231 LEU A N 1
ATOM 1858 C CA . LEU A 1 231 ? -12.305 6.785 1.793 1.00 91.81 231 LEU A CA 1
ATOM 1859 C C . LEU A 1 231 ? -11.502 6.962 0.501 1.00 91.81 231 LEU A C 1
ATOM 1861 O O . LEU A 1 231 ? -12.084 7.252 -0.539 1.00 91.81 231 LEU A O 1
ATOM 1865 N N . LYS A 1 232 ? -10.169 6.846 0.553 1.00 91.12 232 LYS A N 1
ATOM 1866 C CA . LYS A 1 232 ? -9.290 7.103 -0.603 1.00 91.12 232 LYS A CA 1
ATOM 1867 C C . LYS A 1 232 ? -8.821 5.821 -1.276 1.00 91.12 232 LYS A C 1
ATOM 1869 O O . LYS A 1 232 ? -8.747 5.789 -2.500 1.00 91.12 232 LYS A O 1
ATOM 1874 N N . ALA A 1 233 ? -8.481 4.796 -0.493 1.00 91.56 233 ALA A N 1
ATOM 1875 C CA . ALA A 1 233 ? -8.050 3.509 -1.042 1.00 91.56 233 ALA A CA 1
ATOM 1876 C C . ALA A 1 233 ? -9.223 2.574 -1.393 1.00 91.56 233 ALA A C 1
ATOM 1878 O O . ALA A 1 233 ? -8.995 1.556 -2.049 1.00 91.56 233 ALA A O 1
ATOM 1879 N N . GLU A 1 234 ? -10.451 2.940 -0.998 1.00 92.88 234 GLU A N 1
ATOM 1880 C CA . GLU A 1 234 ? -11.683 2.156 -1.170 1.00 92.88 234 GLU A CA 1
ATOM 1881 C C . GLU A 1 234 ? -11.562 0.727 -0.611 1.00 92.88 234 GLU A C 1
ATOM 1883 O O . GLU A 1 234 ? -12.002 -0.239 -1.241 1.00 92.8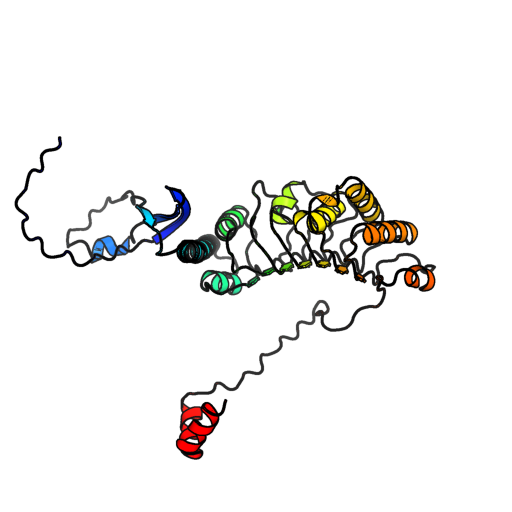8 234 GLU A O 1
ATOM 1888 N N . ALA A 1 235 ? -10.939 0.590 0.564 1.00 95.62 235 ALA A N 1
ATOM 1889 C CA . ALA A 1 235 ? -10.749 -0.708 1.196 1.00 95.62 235 ALA A CA 1
ATOM 1890 C C . ALA A 1 235 ? -12.079 -1.368 1.572 1.00 95.62 235 ALA A C 1
ATOM 1892 O O . ALA A 1 235 ? -12.923 -0.776 2.242 1.00 95.62 235 ALA A O 1
ATOM 1893 N N . VAL A 1 236 ? -12.227 -2.628 1.160 1.00 96.62 236 VAL A N 1
ATOM 1894 C CA . VAL A 1 236 ? -13.353 -3.501 1.520 1.00 96.62 236 VAL A CA 1
ATOM 1895 C C . VAL A 1 236 ? -13.087 -4.166 2.866 1.00 96.62 236 VAL A C 1
ATOM 1897 O O . VAL A 1 236 ? -13.986 -4.313 3.692 1.00 96.62 236 VAL A O 1
ATOM 1900 N N . LYS A 1 237 ? -11.827 -4.536 3.110 1.00 97.69 237 LYS A N 1
ATOM 1901 C CA . LYS A 1 237 ? -11.372 -5.128 4.363 1.00 97.69 237 LYS A CA 1
ATOM 1902 C C . LYS A 1 237 ? -10.161 -4.382 4.912 1.00 97.69 237 LYS A C 1
ATOM 1904 O O . LYS A 1 237 ? -9.163 -4.229 4.205 1.00 97.69 237 LYS A O 1
ATOM 1909 N N . VAL A 1 238 ? -10.229 -3.987 6.182 1.00 98.44 238 VAL A N 1
ATOM 1910 C CA . VAL A 1 238 ? -9.127 -3.339 6.909 1.00 98.44 238 VAL A CA 1
ATOM 1911 C C . VAL A 1 238 ? -8.795 -4.132 8.172 1.00 98.44 238 VAL A C 1
ATOM 1913 O O . VAL A 1 238 ? -9.664 -4.351 9.014 1.00 98.44 238 VAL A O 1
ATOM 1916 N N . CYS A 1 239 ? -7.532 -4.539 8.313 1.00 98.44 239 CYS A N 1
ATOM 1917 C CA . CYS A 1 239 ? -7.025 -5.247 9.489 1.00 98.44 239 CYS A CA 1
ATOM 1918 C C . CYS A 1 239 ? -6.027 -4.375 10.257 1.00 98.44 239 CYS A C 1
ATOM 1920 O O . CYS A 1 239 ? -4.949 -4.063 9.742 1.00 98.44 239 CYS A O 1
ATOM 1922 N N . MET A 1 240 ? -6.370 -4.020 11.495 1.00 98.44 240 MET A N 1
ATOM 1923 C CA . MET A 1 240 ? -5.520 -3.290 12.442 1.00 98.44 240 MET A CA 1
ATOM 1924 C C . MET A 1 240 ? -5.498 -4.021 13.795 1.00 98.44 240 MET A C 1
ATOM 1926 O O . MET A 1 240 ? -5.700 -3.428 14.860 1.00 98.44 240 MET A O 1
ATOM 1930 N N . ASN A 1 241 ? -5.287 -5.339 13.749 1.00 97.62 241 ASN A N 1
ATOM 1931 C CA . ASN A 1 241 ? -5.235 -6.179 14.943 1.00 97.62 241 ASN A CA 1
ATOM 1932 C C . ASN A 1 241 ? -3.932 -5.925 15.716 1.00 97.62 241 ASN A C 1
ATOM 1934 O O . ASN A 1 241 ? -2.863 -5.822 15.116 1.00 97.62 241 ASN A O 1
ATOM 1938 N N . ARG A 1 242 ? -4.002 -5.882 17.051 1.00 97.50 242 ARG A N 1
ATOM 1939 C CA . ARG A 1 242 ? -2.861 -5.738 17.973 1.00 97.50 242 ARG A CA 1
ATOM 1940 C C . ARG A 1 242 ? -1.996 -4.524 17.630 1.00 97.50 242 ARG A C 1
ATOM 1942 O O . ARG A 1 242 ? -0.768 -4.584 17.656 1.00 97.50 242 ARG A O 1
ATOM 1949 N N . CYS A 1 243 ? -2.657 -3.409 17.318 1.00 98.25 243 CYS A N 1
ATOM 1950 C CA . CYS A 1 243 ? -2.017 -2.187 16.847 1.00 98.25 243 CYS A CA 1
ATOM 1951 C C . CYS A 1 243 ? -1.760 -1.133 17.937 1.00 98.25 243 CYS A C 1
ATOM 1953 O O . CYS A 1 243 ? -1.352 -0.010 17.632 1.00 98.25 243 CYS A O 1
ATOM 1955 N N . LYS A 1 244 ? -1.983 -1.492 19.211 1.00 97.44 244 LYS A N 1
ATOM 1956 C CA . LYS A 1 244 ? -1.955 -0.577 20.368 1.00 97.44 244 LYS A CA 1
ATOM 1957 C C . LYS A 1 244 ? -2.931 0.598 20.213 1.00 97.44 244 LYS A C 1
ATOM 1959 O O . LYS A 1 244 ? -2.601 1.726 20.568 1.00 97.44 244 LYS A O 1
ATOM 1964 N N . LEU A 1 245 ? -4.107 0.331 19.649 1.00 98.19 245 LEU A N 1
ATOM 1965 C CA . LEU A 1 245 ? -5.177 1.315 19.499 1.00 98.19 245 LEU A CA 1
ATOM 1966 C C . LEU A 1 245 ? -6.020 1.385 20.777 1.00 98.19 245 LEU A C 1
ATOM 1968 O O . LEU A 1 245 ? -6.181 0.373 21.466 1.00 98.19 245 LEU A O 1
ATOM 1972 N N . GLY A 1 246 ? -6.579 2.562 21.055 1.00 97.44 246 GLY A N 1
ATOM 1973 C CA . GLY A 1 246 ? -7.454 2.803 22.195 1.00 97.44 246 GLY A CA 1
ATOM 1974 C C . GLY A 1 246 ? -8.579 3.789 21.885 1.00 97.44 246 GLY A C 1
ATOM 1975 O O . GLY A 1 246 ? -8.983 3.979 20.736 1.00 97.44 246 GLY A O 1
ATOM 1976 N N . ASP A 1 247 ? -9.133 4.390 22.931 1.00 97.50 247 ASP A N 1
ATOM 1977 C CA . ASP A 1 247 ? -10.303 5.268 22.837 1.00 97.50 247 ASP A CA 1
ATOM 1978 C C . ASP A 1 247 ? -10.020 6.567 22.069 1.00 97.50 247 ASP A C 1
ATOM 1980 O O . ASP A 1 247 ? -10.916 7.130 21.425 1.00 97.50 247 ASP A O 1
ATOM 1984 N N . TYR A 1 248 ? -8.774 7.052 22.098 1.00 98.19 248 TYR A N 1
ATOM 1985 C CA . TYR A 1 248 ? -8.411 8.260 21.364 1.00 98.19 248 TYR A CA 1
ATOM 1986 C C . TYR A 1 248 ? -8.462 8.033 19.849 1.00 98.19 248 TYR A C 1
ATOM 1988 O O . TYR A 1 248 ? -8.925 8.904 19.110 1.00 98.19 248 TYR A O 1
ATOM 1996 N N . PHE A 1 249 ? -8.056 6.854 19.381 1.00 98.44 249 PHE A N 1
ATOM 1997 C CA . PHE A 1 249 ? -8.212 6.411 18.002 1.00 98.44 249 PHE A CA 1
ATOM 1998 C C . PHE A 1 249 ? -9.692 6.389 17.611 1.00 98.44 249 PHE A C 1
ATOM 2000 O O . PHE A 1 249 ? -10.057 7.044 16.635 1.00 98.44 249 PHE A O 1
ATOM 2007 N N . LEU A 1 250 ? -10.551 5.721 18.392 1.00 98.00 250 LEU A N 1
ATOM 2008 C CA . LEU A 1 250 ? -11.984 5.601 18.091 1.00 98.00 250 LEU A CA 1
ATOM 2009 C C . LEU A 1 250 ? -12.664 6.973 17.967 1.00 98.00 250 LEU A C 1
ATOM 2011 O O . LEU A 1 250 ? -13.273 7.282 16.940 1.00 98.00 250 LEU A O 1
ATOM 2015 N N . SER A 1 251 ? -12.493 7.832 18.974 1.00 98.00 251 SER A N 1
ATOM 2016 C CA . SER A 1 251 ? -13.063 9.188 18.980 1.00 98.00 251 SER A CA 1
ATOM 2017 C C . SER A 1 251 ? -12.491 10.074 17.862 1.00 98.00 251 SER A C 1
ATOM 2019 O O . SER A 1 251 ? -13.213 10.868 17.251 1.00 98.00 251 SER A O 1
ATOM 2021 N N . SER A 1 252 ? -11.207 9.913 17.525 1.00 98.19 252 SER A N 1
ATOM 2022 C CA . SER A 1 252 ? -10.578 10.614 16.399 1.00 98.19 252 SER A CA 1
ATOM 2023 C C . SER A 1 252 ? -11.134 10.164 15.049 1.00 98.19 252 SER A C 1
ATOM 2025 O O . SER A 1 252 ? -11.327 11.014 14.177 1.00 98.19 252 SER A O 1
ATOM 2027 N N . VAL A 1 253 ? -11.438 8.873 14.875 1.00 97.94 253 VAL A N 1
ATOM 2028 C CA . VAL A 1 253 ? -12.097 8.360 13.666 1.00 97.94 253 VAL A CA 1
ATOM 2029 C C . VAL A 1 253 ? -13.496 8.959 13.524 1.00 97.94 253 VAL A C 1
ATOM 2031 O O . VAL A 1 253 ? -13.788 9.539 12.481 1.00 97.94 253 VAL A O 1
ATOM 2034 N N . VAL A 1 254 ? -14.329 8.917 14.569 1.00 97.00 254 VAL A N 1
ATOM 2035 C CA . VAL A 1 254 ? -15.682 9.517 14.554 1.00 97.00 254 VAL A CA 1
ATOM 2036 C C . VAL A 1 254 ? -15.621 11.005 14.184 1.00 97.00 254 VAL A C 1
ATOM 2038 O O . VAL A 1 254 ? -16.342 11.496 13.309 1.00 97.00 254 VAL A O 1
ATOM 2041 N N . LYS A 1 255 ? -14.678 11.743 14.777 1.00 96.69 255 LYS A N 1
ATOM 2042 C CA . LYS A 1 255 ? -14.459 13.163 14.473 1.00 96.69 255 LYS A CA 1
ATOM 2043 C C . LYS A 1 255 ? -13.975 13.412 13.040 1.00 96.69 255 LYS A C 1
ATOM 2045 O O . LYS A 1 255 ? -14.298 14.444 12.454 1.00 96.69 255 LYS A O 1
ATOM 2050 N N . ALA A 1 256 ? -13.162 12.522 12.480 1.00 94.81 256 ALA A N 1
ATOM 2051 C CA . ALA A 1 256 ? -12.666 12.643 11.113 1.00 94.81 256 ALA A CA 1
ATOM 2052 C C . ALA A 1 256 ? -13.755 12.306 10.082 1.00 94.81 256 ALA A C 1
ATOM 2054 O O . ALA A 1 256 ? -13.911 13.031 9.097 1.00 94.81 256 ALA A O 1
ATOM 2055 N N . LEU A 1 257 ? -14.556 11.269 10.333 1.00 93.69 257 LEU A N 1
ATOM 2056 C CA . LEU A 1 257 ? -15.670 10.878 9.472 1.00 93.69 257 LEU A CA 1
ATOM 2057 C C . LEU A 1 257 ? -16.801 11.916 9.484 1.00 93.69 257 LEU A C 1
ATOM 2059 O O . LEU A 1 257 ? -17.291 12.273 8.421 1.00 93.69 257 LEU A O 1
ATOM 2063 N N . SER A 1 258 ? -17.121 12.515 10.635 1.00 92.56 258 SER A N 1
ATOM 2064 C CA . SER A 1 258 ? -18.137 13.587 10.727 1.00 92.56 258 SER A CA 1
ATOM 2065 C C . SER A 1 258 ? -17.787 14.874 9.988 1.00 92.56 258 SER A C 1
ATOM 2067 O O . SER A 1 258 ? -18.668 15.663 9.653 1.00 92.56 258 SER A O 1
ATOM 2069 N N . ARG A 1 259 ? -16.504 15.090 9.695 1.00 90.38 259 ARG A N 1
ATOM 2070 C CA . ARG A 1 259 ? -16.027 16.192 8.845 1.00 90.38 259 ARG A CA 1
ATOM 2071 C C . ARG A 1 259 ? -15.922 15.799 7.376 1.00 90.38 259 ARG A C 1
ATOM 2073 O O . ARG A 1 259 ? -15.683 16.663 6.534 1.00 90.38 259 ARG A O 1
ATOM 2080 N N . SER A 1 260 ? -16.027 14.510 7.081 1.00 85.69 260 SER A N 1
ATOM 2081 C CA . SER A 1 260 ? -15.895 13.969 5.738 1.00 85.69 260 SER A CA 1
ATOM 2082 C C . SER A 1 260 ? -17.249 13.995 5.044 1.00 85.69 260 SER A C 1
ATOM 2084 O O . SER A 1 260 ? -18.285 13.761 5.657 1.00 85.69 260 SER A O 1
ATOM 2086 N N . ASN A 1 261 ? -17.246 14.294 3.748 1.00 74.75 261 ASN A N 1
ATOM 2087 C CA . ASN A 1 261 ? -18.465 14.280 2.957 1.00 74.75 261 ASN A CA 1
ATOM 2088 C C . ASN A 1 261 ? -18.655 12.873 2.350 1.00 74.75 261 ASN A C 1
ATOM 2090 O O . ASN A 1 261 ? -17.876 12.512 1.462 1.00 74.75 261 ASN A O 1
ATOM 2094 N N . PRO A 1 262 ? -19.660 12.086 2.780 1.00 62.78 262 PRO A N 1
ATOM 2095 C CA . PRO A 1 262 ? -19.878 10.728 2.276 1.00 62.78 262 PRO A CA 1
ATOM 2096 C C . PRO A 1 262 ? -20.265 10.689 0.786 1.00 62.78 262 PRO A C 1
ATOM 2098 O O . PRO A 1 262 ? -20.129 9.654 0.142 1.00 62.78 262 PRO A O 1
ATOM 2101 N N . TYR A 1 263 ? -20.683 11.814 0.194 1.00 56.59 263 TYR A N 1
ATOM 2102 C CA . TYR A 1 263 ? -21.175 11.878 -1.187 1.00 56.59 263 TYR A CA 1
ATOM 2103 C C . TYR A 1 263 ? -20.080 11.879 -2.272 1.00 56.59 263 TYR A C 1
ATOM 2105 O O . TYR A 1 263 ? -20.393 12.029 -3.452 1.00 56.59 263 TYR A O 1
ATOM 2113 N N . GLN A 1 264 ? -18.798 11.734 -1.917 1.00 60.59 264 GLN A N 1
ATOM 2114 C CA . GLN A 1 264 ? -17.693 11.785 -2.889 1.00 60.59 264 GLN A CA 1
ATOM 2115 C C . GLN A 1 264 ? -17.318 10.435 -3.528 1.00 60.59 264 GLN A C 1
ATOM 2117 O O . GLN A 1 264 ? -16.462 10.415 -4.413 1.00 60.59 264 GLN A O 1
ATOM 2122 N N . GLY A 1 265 ? -17.958 9.322 -3.159 1.00 63.38 265 GLY A N 1
ATOM 2123 C CA . GLY A 1 265 ? -17.674 8.023 -3.773 1.00 63.38 265 GLY A CA 1
ATOM 2124 C C . GLY A 1 265 ? -18.510 6.875 -3.215 1.00 63.38 265 GLY A C 1
ATOM 2125 O O . GLY A 1 265 ? -19.266 7.044 -2.263 1.00 63.38 265 GLY A O 1
ATOM 2126 N N . ILE A 1 266 ? -18.371 5.694 -3.822 1.00 68.50 266 ILE A N 1
ATOM 2127 C CA . ILE A 1 266 ? -18.966 4.462 -3.294 1.00 68.50 266 ILE A CA 1
ATOM 2128 C C . ILE A 1 266 ? -18.062 3.973 -2.168 1.00 68.50 266 ILE A C 1
ATOM 2130 O O . ILE A 1 266 ? -16.955 3.495 -2.417 1.00 68.50 266 ILE A O 1
ATOM 2134 N N . ILE A 1 267 ? -18.541 4.099 -0.940 1.00 82.00 267 ILE A N 1
ATOM 2135 C CA . ILE A 1 267 ? -17.873 3.590 0.251 1.00 82.00 267 ILE A CA 1
ATOM 2136 C C . ILE A 1 267 ? -18.155 2.079 0.348 1.00 82.00 267 ILE A C 1
ATOM 2138 O O . ILE A 1 267 ? -19.308 1.672 0.227 1.00 82.00 267 ILE A O 1
ATOM 2142 N N . LYS A 1 268 ? -17.114 1.248 0.512 1.00 88.94 268 LYS A N 1
ATOM 2143 C CA . LYS A 1 268 ? -17.198 -0.224 0.351 1.00 88.94 268 LYS A CA 1
ATOM 2144 C C . LYS A 1 268 ? -16.741 -1.043 1.557 1.00 88.94 268 LYS A C 1
ATOM 2146 O O . LYS A 1 268 ? -16.544 -2.244 1.417 1.00 88.94 268 LYS A O 1
ATOM 2151 N N . LEU A 1 269 ? -16.495 -0.425 2.709 1.00 95.44 269 LEU A N 1
ATOM 2152 C CA . LEU A 1 269 ? -15.996 -1.166 3.867 1.00 95.44 269 LEU A CA 1
ATOM 2153 C C . LEU A 1 269 ? -17.028 -2.226 4.283 1.00 95.44 269 LEU A C 1
ATOM 2155 O O . LEU A 1 269 ? -18.164 -1.883 4.599 1.00 95.44 269 LEU A O 1
ATOM 2159 N N . GLU A 1 270 ? -16.626 -3.493 4.278 1.00 95.69 270 GLU A N 1
ATOM 2160 C CA . GLU A 1 270 ? -17.451 -4.649 4.652 1.00 95.69 270 GLU A CA 1
ATOM 2161 C C . GLU A 1 270 ? -16.922 -5.329 5.919 1.00 95.69 270 GLU A C 1
ATOM 2163 O O . GLU A 1 270 ? -17.707 -5.813 6.736 1.00 95.69 270 GLU A O 1
ATOM 2168 N N . VAL A 1 271 ? -15.594 -5.364 6.099 1.00 95.88 271 VAL A N 1
ATOM 2169 C CA . VAL A 1 271 ? -14.943 -6.065 7.215 1.00 95.88 271 VAL A CA 1
ATOM 2170 C C . VAL A 1 271 ? -13.887 -5.185 7.878 1.00 95.88 271 VAL A C 1
ATOM 2172 O O . VAL A 1 271 ? -12.928 -4.746 7.242 1.00 95.88 271 VAL A O 1
ATOM 2175 N N . LEU A 1 272 ? -14.021 -4.998 9.188 1.00 97.44 272 LEU A N 1
ATOM 2176 C CA . LEU A 1 272 ? -13.054 -4.308 10.033 1.00 97.44 272 LEU A CA 1
ATOM 2177 C C . LEU A 1 272 ? -12.539 -5.255 11.117 1.00 97.44 272 LEU A C 1
ATOM 2179 O O . LEU A 1 272 ? -13.319 -5.824 11.872 1.00 97.44 272 LEU A O 1
ATOM 2183 N N . GLU A 1 273 ? -11.225 -5.430 11.215 1.00 97.12 273 GLU A N 1
ATOM 2184 C CA . GLU A 1 273 ? -10.605 -6.259 12.253 1.00 97.12 273 GLU A CA 1
ATOM 2185 C C . GLU A 1 273 ? -9.761 -5.384 13.183 1.00 97.12 273 GLU A C 1
ATOM 2187 O O . GLU A 1 273 ? -8.818 -4.722 12.743 1.00 97.12 273 GLU A O 1
ATOM 2192 N N . LEU A 1 274 ? -10.130 -5.361 14.464 1.00 96.94 274 LEU A N 1
ATOM 2193 C CA . LEU A 1 274 ? -9.514 -4.550 15.515 1.00 96.94 274 LEU A CA 1
ATOM 2194 C C . LEU A 1 274 ? -9.122 -5.397 16.735 1.00 96.94 274 LEU A C 1
ATOM 2196 O O . LEU A 1 274 ? -9.013 -4.861 17.835 1.00 96.94 274 LEU A O 1
ATOM 2200 N N . GLU A 1 275 ? -8.907 -6.697 16.555 1.00 94.06 275 GLU A N 1
ATOM 2201 C CA . GLU A 1 275 ? -8.641 -7.668 17.620 1.00 94.06 275 GLU A CA 1
ATOM 2202 C C . GLU A 1 275 ? -7.372 -7.343 18.423 1.00 94.06 275 GLU A C 1
ATOM 2204 O O . GLU A 1 275 ? -6.376 -6.886 17.870 1.00 94.06 275 GLU A O 1
ATOM 2209 N N . GLY A 1 276 ? -7.360 -7.639 19.724 1.00 92.81 276 GLY A N 1
ATOM 2210 C CA . GLY A 1 276 ? -6.212 -7.435 20.612 1.00 92.81 276 GLY A CA 1
ATOM 2211 C C . GLY A 1 276 ? -5.782 -5.974 20.813 1.00 92.81 276 GLY A C 1
ATOM 2212 O O . GLY A 1 276 ? -4.608 -5.729 21.095 1.00 92.81 276 GLY A O 1
ATOM 2213 N N . ASN A 1 277 ? -6.687 -5.010 20.624 1.00 95.88 277 ASN A N 1
ATOM 2214 C CA . ASN A 1 277 ? -6.479 -3.606 21.005 1.00 95.88 277 ASN A CA 1
ATOM 2215 C C . ASN A 1 277 ? -7.033 -3.327 22.420 1.00 95.88 277 ASN A C 1
ATOM 2217 O O . ASN A 1 277 ? -7.268 -4.261 23.175 1.00 95.88 277 ASN A O 1
ATOM 2221 N N . SER A 1 278 ? -7.181 -2.069 22.841 1.00 94.31 278 SER A N 1
ATOM 2222 C CA . SER A 1 278 ? -7.614 -1.742 24.207 1.00 94.31 278 SER A CA 1
ATOM 2223 C C . SER A 1 278 ? -8.656 -0.627 24.216 1.00 94.31 278 SER A C 1
ATOM 2225 O O . SER A 1 278 ? -8.320 0.538 24.416 1.00 94.31 278 SER A O 1
ATOM 2227 N N . PHE A 1 279 ? -9.924 -0.994 24.041 1.00 93.69 279 PHE A N 1
ATOM 2228 C CA . PHE A 1 279 ? -11.052 -0.063 24.003 1.00 93.69 279 PHE A CA 1
ATOM 2229 C C . PHE A 1 279 ? -11.912 -0.155 25.267 1.00 93.69 279 PHE A C 1
ATOM 2231 O O . PHE A 1 279 ? -12.097 -1.239 25.843 1.00 93.69 279 PHE A O 1
ATOM 2238 N N . SER A 1 280 ? -12.472 0.979 25.687 1.00 91.38 280 SER A N 1
ATOM 2239 C CA . SER A 1 280 ? -13.591 1.006 26.627 1.00 91.38 280 SER A CA 1
ATOM 2240 C C . SER A 1 280 ? -14.913 0.752 25.899 1.00 91.38 280 SER A C 1
ATOM 2242 O O . SER A 1 280 ? -15.075 1.044 24.712 1.00 91.38 280 SER A O 1
ATOM 2244 N N . SER A 1 281 ? -15.891 0.201 26.618 1.00 86.69 281 SER A N 1
ATOM 2245 C CA . SER A 1 281 ? -17.213 -0.107 26.064 1.00 86.69 281 SER A CA 1
ATOM 2246 C C . SER A 1 281 ? -17.965 1.129 25.569 1.00 86.69 281 SER A C 1
ATOM 2248 O O . SER A 1 281 ? -18.599 1.065 24.518 1.00 86.69 281 SER A O 1
ATOM 2250 N N . GLY A 1 282 ? -17.873 2.252 26.290 1.00 88.38 282 GLY A N 1
ATOM 2251 C CA . GLY A 1 282 ? -18.544 3.502 25.925 1.00 88.38 282 GLY A CA 1
ATOM 2252 C C . GLY A 1 282 ? -18.038 4.065 24.597 1.00 88.38 282 GLY A C 1
ATOM 2253 O O . GLY A 1 282 ? -18.828 4.269 23.675 1.00 88.38 282 GLY A O 1
ATOM 2254 N N . SER A 1 283 ? -16.718 4.232 24.473 1.00 92.19 283 SER A N 1
ATOM 2255 C CA . SER A 1 283 ? -16.077 4.738 23.251 1.00 92.19 283 SER A CA 1
ATOM 2256 C C . SER A 1 283 ? -16.320 3.817 22.053 1.00 92.19 283 SER A C 1
ATOM 2258 O O . SER A 1 283 ? -16.548 4.279 20.934 1.00 92.19 283 SER A O 1
ATOM 2260 N N . LEU A 1 284 ? -16.315 2.500 22.282 1.00 91.62 284 LEU A N 1
ATOM 2261 C CA . LEU A 1 284 ? -16.594 1.513 21.245 1.00 91.62 284 LEU A CA 1
ATOM 2262 C C . LEU A 1 284 ? -18.051 1.561 20.769 1.00 91.62 284 LEU A C 1
ATOM 2264 O O . LEU A 1 284 ? -18.286 1.487 19.569 1.00 91.62 284 LEU A O 1
ATOM 2268 N N . HIS A 1 285 ? -19.023 1.719 21.668 1.00 89.12 285 HIS A N 1
ATOM 2269 C CA . HIS A 1 285 ? -20.433 1.834 21.289 1.00 89.12 285 HIS A CA 1
ATOM 2270 C C . HIS A 1 285 ? -20.696 3.077 20.424 1.00 89.12 285 HIS A C 1
ATOM 2272 O O . HIS A 1 285 ? -21.375 2.985 19.399 1.00 89.12 285 HIS A O 1
ATOM 2278 N N . GLU A 1 286 ? -20.139 4.233 20.805 1.00 91.75 286 GLU A N 1
ATOM 2279 C CA . GLU A 1 286 ? -20.226 5.467 20.010 1.00 91.75 286 GLU A CA 1
ATOM 2280 C C . GLU A 1 286 ? -19.614 5.269 18.617 1.00 91.75 286 GLU A C 1
ATOM 2282 O O . GLU A 1 286 ? -20.245 5.576 17.603 1.00 91.75 286 GLU A O 1
ATOM 2287 N N . PHE A 1 287 ? -18.418 4.679 18.5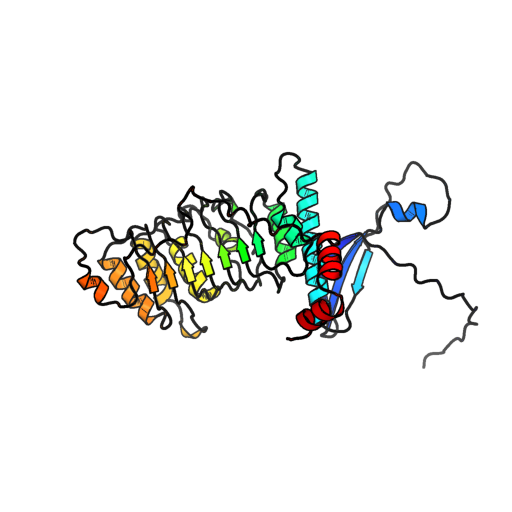63 1.00 95.19 287 PHE A N 1
ATOM 2288 C CA . PHE A 1 287 ? -17.744 4.358 17.312 1.00 95.19 287 PHE A CA 1
ATOM 2289 C C . PHE A 1 287 ? -18.570 3.425 16.425 1.00 95.19 287 PHE A C 1
ATOM 2291 O O . PHE A 1 287 ? -18.791 3.742 15.261 1.00 95.19 287 PHE A O 1
ATOM 2298 N N . VAL A 1 288 ? -19.046 2.295 16.954 1.00 92.75 288 VAL A N 1
ATOM 2299 C CA . VAL A 1 288 ? -19.811 1.302 16.185 1.00 92.75 288 VAL A CA 1
ATOM 2300 C C . VAL A 1 288 ? -21.102 1.910 15.657 1.00 92.75 288 VAL A C 1
ATOM 2302 O O . VAL A 1 288 ? -21.420 1.713 14.486 1.00 92.75 288 VAL A O 1
ATOM 2305 N N . SER A 1 289 ? -21.815 2.679 16.483 1.00 90.88 289 SER A N 1
ATOM 2306 C CA . SER A 1 289 ? -23.044 3.363 16.071 1.00 90.88 289 SER A CA 1
ATOM 2307 C C . SER A 1 289 ? -22.778 4.294 14.887 1.00 90.88 289 SER A C 1
ATOM 2309 O O . SER A 1 289 ? -23.436 4.189 13.855 1.00 90.88 289 SER A O 1
ATOM 2311 N N . TYR A 1 290 ? -21.749 5.139 15.000 1.00 93.56 290 TYR A N 1
ATOM 2312 C CA . TYR A 1 290 ? -21.402 6.106 13.963 1.00 93.56 290 TYR A CA 1
ATOM 2313 C C . TYR A 1 290 ? -20.895 5.444 12.674 1.00 93.56 290 TYR A C 1
ATOM 2315 O O . TYR A 1 290 ? -21.300 5.792 11.567 1.00 93.56 290 TYR A O 1
ATOM 2323 N N . VAL A 1 291 ? -19.994 4.470 12.804 1.00 92.75 291 VAL A N 1
ATOM 2324 C CA . VAL A 1 291 ? -19.375 3.775 11.670 1.00 92.75 291 VAL A CA 1
ATOM 2325 C C . VAL A 1 291 ? -20.403 2.916 10.933 1.00 92.75 291 VAL A C 1
ATOM 2327 O O . VAL A 1 291 ? -20.370 2.884 9.710 1.00 92.75 291 VAL A O 1
ATOM 2330 N N . SER A 1 292 ? -21.353 2.280 11.620 1.00 90.94 292 SER A N 1
ATOM 2331 C CA . SER A 1 292 ? -22.407 1.496 10.952 1.00 90.94 292 SER A CA 1
ATOM 2332 C C . SER A 1 292 ? -23.337 2.367 10.103 1.00 90.94 292 SER A C 1
ATOM 2334 O O . SER A 1 292 ? -23.768 1.946 9.035 1.00 90.94 292 SER A O 1
ATOM 2336 N N . GLU A 1 293 ? -23.630 3.590 10.556 1.00 90.19 293 GLU A N 1
ATOM 2337 C CA . GLU A 1 293 ? -24.411 4.559 9.779 1.00 90.19 293 GLU A CA 1
ATOM 2338 C C . GLU A 1 293 ? -23.610 5.090 8.582 1.00 90.19 293 GLU A C 1
ATOM 2340 O O . GLU A 1 293 ? -24.123 5.192 7.468 1.00 90.19 293 GLU A O 1
ATOM 2345 N N . PHE A 1 294 ? -22.329 5.397 8.802 1.00 91.94 294 PHE A N 1
ATOM 2346 C CA . PHE A 1 294 ? -21.457 5.954 7.772 1.00 91.94 294 PHE A CA 1
ATOM 2347 C C . PHE A 1 294 ? -21.072 4.926 6.689 1.00 91.94 294 PHE A C 1
ATOM 2349 O O . PHE A 1 294 ? -20.924 5.279 5.518 1.00 91.94 294 PHE A O 1
ATOM 2356 N N . PHE A 1 295 ? -20.903 3.656 7.067 1.00 92.31 295 PHE A N 1
ATOM 2357 C CA . PHE A 1 295 ? -20.521 2.544 6.196 1.00 92.31 295 PHE A CA 1
ATOM 2358 C C . PHE A 1 295 ? -21.684 1.546 6.067 1.00 92.31 295 PHE A C 1
ATOM 2360 O O . PHE A 1 295 ? -21.672 0.508 6.726 1.00 92.31 295 PHE A O 1
ATOM 2367 N N . PRO A 1 296 ? -22.673 1.791 5.188 1.00 89.06 296 PRO A N 1
ATOM 2368 C CA . PRO A 1 296 ? -23.867 0.944 5.091 1.00 89.06 296 PRO A CA 1
ATOM 2369 C C . PRO A 1 296 ? -23.576 -0.490 4.618 1.00 89.06 296 PRO A C 1
ATOM 2371 O O . PRO A 1 296 ? -24.407 -1.377 4.790 1.00 89.06 296 PRO A O 1
ATOM 2374 N N . THR A 1 297 ? -22.413 -0.730 4.006 1.00 91.50 297 THR A N 1
ATOM 2375 C CA . THR A 1 297 ? -21.949 -2.061 3.586 1.00 91.50 297 THR A CA 1
ATOM 2376 C C . THR A 1 297 ? -21.241 -2.836 4.696 1.00 91.50 297 THR A C 1
ATOM 2378 O O . THR A 1 297 ? -20.888 -3.995 4.484 1.00 91.50 297 THR A O 1
ATOM 2381 N N . LEU A 1 298 ? -20.995 -2.221 5.858 1.00 93.81 298 LEU A N 1
ATOM 2382 C CA . LEU A 1 298 ? -20.229 -2.837 6.933 1.00 93.81 298 LEU A CA 1
ATOM 2383 C C . LEU A 1 298 ? -20.994 -4.022 7.515 1.00 93.81 298 LEU A C 1
ATOM 2385 O O . LEU A 1 298 ? -22.015 -3.864 8.180 1.00 93.81 298 LEU A O 1
ATOM 2389 N N . ALA A 1 299 ? -20.469 -5.218 7.274 1.00 91.12 299 ALA A N 1
ATOM 2390 C CA . ALA A 1 299 ? -21.085 -6.468 7.684 1.00 91.12 299 ALA A CA 1
ATOM 2391 C C . ALA A 1 299 ? -20.462 -7.026 8.966 1.00 91.12 299 ALA A C 1
ATOM 2393 O O . ALA A 1 299 ? -21.119 -7.763 9.699 1.00 91.12 299 ALA A O 1
ATOM 2394 N N . THR A 1 300 ? -19.183 -6.743 9.235 1.00 92.62 300 THR A N 1
ATOM 2395 C CA . THR A 1 300 ? -18.480 -7.354 10.371 1.00 92.62 300 THR A CA 1
ATOM 2396 C C . THR A 1 300 ? -17.414 -6.444 10.973 1.00 92.62 300 THR A C 1
ATOM 2398 O O . THR A 1 300 ? -16.545 -5.939 10.262 1.00 92.62 300 THR A O 1
ATOM 2401 N N . ILE A 1 301 ? -17.421 -6.319 12.303 1.00 93.69 301 ILE A N 1
ATOM 2402 C CA . ILE A 1 301 ? -16.335 -5.745 13.103 1.00 93.69 301 ILE A CA 1
ATOM 2403 C C . ILE A 1 301 ? -15.845 -6.804 14.097 1.00 93.69 301 ILE A C 1
ATOM 2405 O O . ILE A 1 301 ? -16.595 -7.257 14.965 1.00 93.69 301 ILE A O 1
ATOM 2409 N N . ARG A 1 302 ? -14.570 -7.187 13.991 1.00 92.31 302 ARG A N 1
ATOM 2410 C CA . ARG A 1 302 ? -13.940 -8.177 14.875 1.00 92.31 302 ARG A CA 1
ATOM 2411 C C . ARG A 1 302 ? -13.192 -7.508 16.012 1.00 92.31 302 ARG A C 1
ATOM 2413 O O . ARG A 1 302 ? -12.359 -6.634 15.774 1.00 92.31 302 ARG A O 1
ATOM 2420 N N . LEU A 1 303 ? -13.484 -7.936 17.237 1.00 90.69 303 LEU A N 1
ATOM 2421 C CA . LEU A 1 303 ? -13.026 -7.270 18.461 1.00 90.69 303 LEU A CA 1
ATOM 2422 C C . LEU A 1 303 ? -12.465 -8.235 19.511 1.00 90.69 303 LEU A C 1
ATOM 2424 O O . LEU A 1 303 ? -12.222 -7.817 20.645 1.00 90.69 303 LEU A O 1
ATOM 2428 N N . HIS A 1 304 ? -12.230 -9.503 19.164 1.00 87.25 304 HIS A N 1
ATOM 2429 C CA . HIS A 1 304 ? -11.695 -10.503 20.089 1.00 87.25 304 HIS A CA 1
ATOM 2430 C C . HIS A 1 304 ? -10.482 -9.961 20.873 1.00 87.25 304 HIS A C 1
ATOM 2432 O O . HIS A 1 304 ? -9.539 -9.414 20.298 1.00 87.25 304 HIS A O 1
ATOM 2438 N N . GLY A 1 305 ? -10.528 -10.071 22.204 1.00 85.62 305 GLY A N 1
ATOM 2439 C CA . GLY A 1 305 ? -9.466 -9.601 23.099 1.00 85.62 305 GLY A CA 1
ATOM 2440 C C . GLY A 1 305 ? -9.250 -8.082 23.142 1.00 85.62 305 GLY A C 1
ATOM 2441 O O . GLY A 1 305 ? -8.181 -7.670 23.578 1.00 85.62 305 GLY A O 1
ATOM 2442 N N . SER A 1 306 ? -10.209 -7.264 22.679 1.00 89.38 306 SER A N 1
ATOM 2443 C CA . SER A 1 306 ? -10.028 -5.800 22.559 1.00 89.38 306 SER A CA 1
ATOM 2444 C C . SER A 1 306 ? -10.789 -4.952 23.573 1.00 89.38 306 SER A C 1
ATOM 2446 O O . SER A 1 306 ? -10.614 -3.736 23.615 1.00 89.38 306 SER A O 1
ATOM 2448 N N . VAL A 1 307 ? -11.669 -5.568 24.362 1.00 84.31 307 VAL A N 1
ATOM 2449 C CA . VAL A 1 307 ? -12.546 -4.877 25.313 1.00 84.31 307 VAL A CA 1
ATOM 2450 C C . VAL A 1 307 ? -11.996 -5.088 26.720 1.00 84.31 307 VAL A C 1
ATOM 2452 O O . VAL A 1 307 ? -11.832 -6.220 27.166 1.00 84.31 307 VAL A O 1
ATOM 2455 N N . THR A 1 308 ? -11.679 -3.992 27.408 1.00 67.81 308 THR A N 1
ATOM 2456 C CA . THR A 1 308 ? -10.916 -4.009 28.671 1.00 67.81 308 THR A CA 1
ATOM 2457 C C . THR A 1 308 ? -11.742 -4.354 29.916 1.00 67.81 308 THR A C 1
ATOM 2459 O O . THR A 1 308 ? -11.176 -4.696 30.952 1.00 67.81 308 THR A O 1
ATOM 2462 N N . THR A 1 309 ? -13.073 -4.296 29.843 1.00 62.28 309 THR A N 1
ATOM 2463 C CA . THR A 1 309 ? -13.964 -4.481 31.000 1.00 62.28 309 THR A CA 1
ATOM 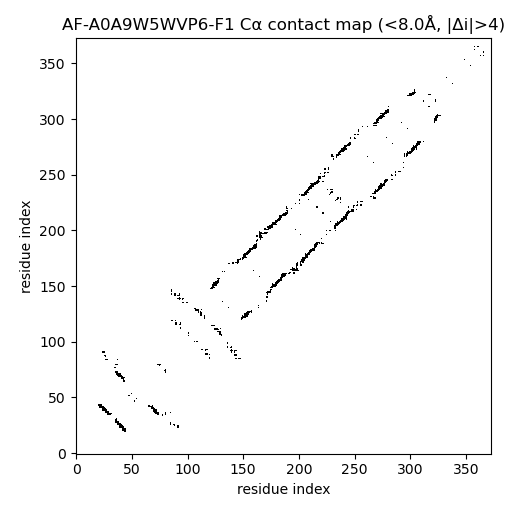2464 C C . THR A 1 309 ? -14.669 -5.835 31.007 1.00 62.28 309 THR A C 1
ATOM 2466 O O . THR A 1 309 ? -15.403 -6.167 30.080 1.00 62.28 309 THR A O 1
ATOM 2469 N N . SER A 1 310 ? -14.544 -6.564 32.120 1.00 54.03 310 SER A N 1
ATOM 2470 C CA . SER A 1 310 ? -15.270 -7.809 32.430 1.00 54.03 310 SER A CA 1
ATOM 2471 C C . SER A 1 310 ? -16.779 -7.624 32.659 1.00 54.03 310 SER A C 1
ATOM 2473 O O . SER A 1 310 ? -17.504 -8.604 32.794 1.00 54.03 310 SER A O 1
ATOM 2475 N N . SER A 1 311 ? -17.260 -6.378 32.707 1.00 48.78 311 SER A N 1
ATOM 2476 C CA . SER A 1 311 ? -18.665 -6.012 32.929 1.00 48.78 311 SER A CA 1
ATOM 2477 C C . SER A 1 311 ? -19.476 -5.818 31.648 1.00 48.78 311 SER A C 1
ATOM 2479 O O . SER A 1 311 ? -20.665 -5.510 31.730 1.00 48.78 311 SER A O 1
ATOM 2481 N N . VAL A 1 312 ? -18.870 -5.981 30.466 1.00 53.22 312 VAL A N 1
ATOM 2482 C CA . VAL A 1 312 ? -19.629 -5.914 29.215 1.00 53.22 312 VAL A CA 1
ATOM 2483 C C . VAL A 1 312 ? -20.246 -7.273 28.963 1.00 53.22 312 VAL A C 1
ATOM 2485 O O . VAL A 1 312 ? -19.610 -8.182 28.438 1.00 53.22 312 VAL A O 1
ATOM 2488 N N . THR A 1 313 ? -21.491 -7.421 29.395 1.00 54.22 313 THR A N 1
ATOM 2489 C CA . THR A 1 313 ? -22.309 -8.571 29.046 1.00 54.22 313 THR A CA 1
ATOM 2490 C C . THR A 1 313 ? -22.434 -8.652 27.528 1.00 54.22 313 THR A C 1
ATOM 2492 O O . THR A 1 313 ? -22.660 -7.641 26.859 1.00 54.22 313 THR A O 1
ATOM 2495 N N . GLU A 1 314 ? -22.338 -9.866 26.982 1.00 54.28 314 GLU A N 1
ATOM 2496 C CA . GLU A 1 314 ? -22.644 -10.175 25.577 1.00 54.28 314 GLU A CA 1
ATOM 2497 C C . GLU A 1 314 ? -23.948 -9.502 25.119 1.00 54.28 314 GLU A C 1
ATOM 2499 O O . GLU A 1 314 ? -24.049 -9.080 23.977 1.00 54.28 314 GLU A O 1
ATOM 2504 N N . SER A 1 315 ? -24.910 -9.276 26.024 1.00 55.88 315 SER A N 1
ATOM 2505 C CA . SER A 1 315 ? -26.154 -8.537 25.774 1.00 55.88 315 SER A CA 1
ATOM 2506 C C . SER A 1 315 ? -25.973 -7.132 25.182 1.00 55.88 315 SER A C 1
ATOM 2508 O O . SER A 1 315 ? -26.795 -6.720 24.370 1.00 55.88 315 SER A O 1
ATOM 2510 N N . THR A 1 316 ? -24.934 -6.388 25.574 1.00 58.53 316 THR A N 1
ATOM 2511 C CA . THR A 1 316 ? -24.698 -5.012 25.098 1.00 58.53 316 THR A CA 1
ATOM 2512 C C . THR A 1 316 ? -24.183 -5.009 23.661 1.00 58.53 316 THR A C 1
ATOM 2514 O O . THR A 1 316 ? -24.508 -4.116 22.885 1.00 58.53 316 THR A O 1
ATOM 2517 N N . PHE A 1 317 ? -23.421 -6.038 23.282 1.00 60.72 317 PHE A N 1
ATOM 2518 C CA . PHE A 1 317 ? -22.896 -6.186 21.925 1.00 60.72 317 PHE A CA 1
ATOM 2519 C C . PHE A 1 317 ? -23.800 -7.018 21.011 1.00 60.72 317 PHE A C 1
ATOM 2521 O O . PHE A 1 317 ? -23.817 -6.768 19.812 1.00 60.72 317 PHE A O 1
ATOM 2528 N N . ASN A 1 318 ? -24.638 -7.900 21.562 1.00 56.38 318 ASN A N 1
ATOM 2529 C CA . ASN A 1 318 ? -25.682 -8.627 20.833 1.00 56.38 318 ASN A CA 1
ATOM 2530 C C . ASN A 1 318 ? -26.733 -7.688 20.211 1.00 56.38 318 ASN A C 1
ATOM 2532 O O . ASN A 1 318 ? -27.450 -8.094 19.300 1.00 56.38 318 ASN A O 1
ATOM 2536 N N . GLY A 1 319 ? -26.815 -6.429 20.666 1.00 57.53 319 GLY A N 1
ATOM 2537 C CA . GLY A 1 319 ? -27.613 -5.384 20.017 1.00 57.53 319 GLY A CA 1
ATOM 2538 C C . GLY A 1 319 ? -27.082 -4.965 18.638 1.00 57.53 319 GLY A C 1
ATOM 2539 O O . GLY A 1 319 ? -27.855 -4.500 17.803 1.00 57.53 319 GLY A O 1
ATOM 2540 N N . HIS A 1 320 ? -25.793 -5.180 18.360 1.00 62.75 320 HIS A N 1
ATOM 2541 C CA . HIS A 1 320 ? -25.166 -4.892 17.073 1.00 62.75 320 HIS A CA 1
ATOM 2542 C C . HIS A 1 320 ? -24.789 -6.203 16.374 1.00 62.75 320 HIS A C 1
ATOM 2544 O O . HIS A 1 320 ? -23.730 -6.772 16.623 1.00 62.75 320 HIS A O 1
ATOM 2550 N N . GLN A 1 321 ? -25.634 -6.657 15.442 1.00 71.19 321 GLN A N 1
ATOM 2551 C CA . GLN A 1 321 ? -25.461 -7.925 14.707 1.00 71.19 321 GLN A CA 1
ATOM 2552 C C . GLN A 1 321 ? -24.139 -8.041 13.923 1.00 71.19 321 GLN A C 1
ATOM 2554 O O . GLN A 1 321 ? -23.773 -9.132 13.497 1.00 71.19 321 GLN A O 1
ATOM 2559 N N . ILE A 1 322 ? -23.426 -6.930 13.726 1.00 81.00 322 ILE A N 1
ATOM 2560 C CA . ILE A 1 322 ? -22.154 -6.881 13.000 1.00 81.00 322 ILE A CA 1
ATOM 2561 C C . ILE A 1 322 ? -20.932 -7.159 13.890 1.00 81.00 322 ILE A C 1
ATOM 2563 O O . ILE A 1 322 ? -19.826 -7.294 13.371 1.00 81.00 322 ILE A O 1
ATOM 2567 N N . LEU A 1 323 ? -21.077 -7.197 15.218 1.00 78.94 323 LEU A N 1
ATOM 2568 C CA . LEU A 1 323 ? -19.945 -7.372 16.127 1.00 78.94 323 LEU A CA 1
ATOM 2569 C C . LEU A 1 323 ? -19.664 -8.847 16.385 1.00 78.94 323 LEU A C 1
ATOM 2571 O O . LEU A 1 323 ? -20.553 -9.603 16.765 1.00 78.94 323 LEU A O 1
ATOM 2575 N N . THR A 1 324 ? -18.399 -9.242 16.255 1.00 78.62 324 THR A N 1
ATOM 2576 C CA . THR A 1 324 ? -17.952 -10.592 16.611 1.00 78.62 324 THR A CA 1
ATOM 2577 C C . THR A 1 324 ? -16.849 -10.524 17.663 1.00 78.62 324 THR A C 1
ATOM 2579 O O . THR A 1 324 ? -15.777 -9.954 17.421 1.00 78.62 324 THR A O 1
ATOM 2582 N N . LEU A 1 325 ? -17.118 -11.123 18.826 1.00 75.38 325 LEU A N 1
ATOM 2583 C CA . LEU A 1 325 ? -16.166 -11.274 19.935 1.00 75.38 325 LEU A CA 1
ATOM 2584 C C . LEU A 1 325 ? -15.484 -12.644 19.942 1.00 75.38 325 LEU A C 1
ATOM 2586 O O . LEU A 1 325 ? -14.449 -12.802 20.591 1.00 75.38 325 LEU A O 1
ATOM 2590 N N . ASP A 1 326 ? -16.042 -13.608 19.209 1.00 64.62 326 ASP A N 1
ATOM 2591 C CA . ASP A 1 326 ? -15.482 -14.945 19.086 1.00 64.62 326 ASP A CA 1
ATOM 2592 C C . ASP A 1 326 ? -14.086 -14.902 18.476 1.00 64.62 326 ASP A C 1
ATOM 2594 O O . ASP A 1 326 ? -13.830 -14.228 17.473 1.00 64.62 326 ASP A O 1
ATOM 2598 N N . ALA A 1 327 ? -13.187 -15.698 19.050 1.00 58.94 327 ALA A N 1
ATOM 2599 C CA . ALA A 1 327 ? -11.948 -16.047 18.384 1.00 58.94 327 ALA A CA 1
ATOM 2600 C C . ALA A 1 327 ? -12.297 -16.858 17.130 1.00 58.94 327 ALA A C 1
ATOM 2602 O O . ALA A 1 327 ? -12.600 -18.052 17.217 1.00 58.94 327 ALA A O 1
ATOM 2603 N N . PHE A 1 328 ? -12.253 -16.242 15.951 1.00 50.94 328 PHE A N 1
ATOM 2604 C CA . PHE A 1 328 ? -12.413 -17.014 14.726 1.00 50.94 328 PHE A CA 1
ATOM 2605 C C . PHE A 1 328 ? -11.196 -17.945 14.523 1.00 50.94 328 PHE A C 1
ATOM 2607 O O . PHE A 1 328 ? -10.037 -17.537 14.516 1.00 50.94 328 PHE A O 1
ATOM 2614 N N . SER A 1 329 ? -11.503 -19.240 14.425 1.00 42.69 329 SER A N 1
ATOM 2615 C CA . SER A 1 329 ? -10.625 -20.416 14.263 1.00 42.69 329 SER A CA 1
ATOM 2616 C C . SER A 1 329 ? -10.077 -20.550 12.816 1.00 42.69 329 SER A C 1
ATOM 2618 O O . SER A 1 329 ? -10.462 -19.785 11.937 1.00 42.69 329 SER A O 1
ATOM 2620 N N . PRO A 1 330 ? -9.371 -21.630 12.426 1.00 39.97 330 PRO A N 1
ATOM 2621 C CA . PRO A 1 330 ? -7.984 -22.054 12.638 1.00 39.97 330 PRO A CA 1
ATOM 2622 C C . PRO A 1 330 ? -7.091 -21.817 11.388 1.00 39.97 330 PRO A C 1
ATOM 2624 O O . PRO A 1 330 ? -6.017 -22.408 11.266 1.00 39.97 330 PRO A O 1
ATOM 2627 N N . THR A 1 331 ? -7.558 -21.025 10.416 1.00 38.91 331 THR A N 1
ATOM 2628 C CA . THR A 1 331 ? -6.914 -20.855 9.097 1.00 38.91 331 THR A CA 1
ATOM 2629 C C . THR A 1 331 ? -5.802 -19.814 9.061 1.00 38.91 331 THR A C 1
ATOM 2631 O O . THR A 1 331 ? -5.044 -19.775 8.092 1.00 38.91 331 THR A O 1
ATOM 2634 N N . GLU A 1 332 ? -5.661 -18.996 10.100 1.00 42.69 332 GLU A N 1
ATOM 2635 C CA . GLU A 1 332 ? -4.510 -18.109 10.231 1.00 42.69 332 GLU A CA 1
ATOM 2636 C C . GLU A 1 332 ? -3.369 -18.843 10.946 1.00 42.69 332 GLU A C 1
ATOM 2638 O O . GLU A 1 332 ? -3.573 -19.413 12.026 1.00 42.69 332 GLU A O 1
ATOM 2643 N N . PRO A 1 333 ? -2.160 -18.892 10.357 1.00 39.44 333 PRO A N 1
ATOM 2644 C CA . PRO A 1 333 ? -1.032 -19.535 11.003 1.00 39.44 333 PRO A CA 1
ATOM 2645 C C . PRO A 1 333 ? -0.733 -18.799 12.308 1.00 39.44 333 PRO A C 1
ATOM 2647 O O . PRO A 1 333 ? -0.276 -17.659 12.310 1.00 39.44 333 PRO A O 1
ATOM 2650 N N . ARG A 1 334 ? -0.969 -19.478 13.437 1.00 38.59 334 ARG A N 1
ATOM 2651 C CA . ARG A 1 334 ? -0.488 -19.029 14.746 1.00 38.59 334 ARG A CA 1
ATOM 2652 C C . ARG A 1 334 ? 1.011 -18.740 14.636 1.00 38.59 334 ARG A C 1
ATOM 2654 O O . ARG A 1 334 ? 1.752 -19.557 14.076 1.00 38.59 334 ARG A O 1
ATOM 2661 N N . HIS A 1 335 ? 1.440 -17.604 15.188 1.00 36.91 335 HIS A N 1
ATOM 2662 C CA . HIS A 1 335 ? 2.847 -17.225 15.332 1.00 36.91 335 HIS A CA 1
ATOM 2663 C C . HIS A 1 335 ? 3.719 -18.459 15.632 1.00 36.91 335 HIS A C 1
ATOM 2665 O O . HIS A 1 335 ? 3.490 -19.180 16.603 1.00 36.91 335 HIS A O 1
ATOM 2671 N N . GLY A 1 336 ? 4.695 -18.736 14.763 1.00 42.00 336 GLY A N 1
ATOM 2672 C CA . GLY A 1 336 ? 5.691 -19.789 14.982 1.00 42.00 336 GLY A CA 1
ATOM 2673 C C . GLY A 1 336 ? 5.329 -21.207 14.519 1.00 42.00 336 GLY A C 1
ATOM 2674 O O . GLY A 1 336 ? 6.169 -22.094 14.653 1.00 42.00 336 GLY A O 1
ATOM 2675 N N . LYS A 1 337 ? 4.155 -21.460 13.920 1.00 30.19 337 LYS A N 1
ATOM 2676 C CA . LYS A 1 337 ? 3.853 -22.760 13.284 1.00 30.19 337 LYS A CA 1
ATOM 2677 C C . LYS A 1 337 ? 3.521 -22.622 11.802 1.00 30.19 337 LYS A C 1
ATOM 2679 O O . LYS A 1 337 ? 2.436 -22.968 11.349 1.00 30.19 337 LYS A O 1
ATOM 2684 N N . PHE A 1 338 ? 4.520 -22.231 11.014 1.00 39.12 338 PHE A N 1
ATOM 2685 C CA . PHE A 1 338 ? 4.537 -22.602 9.603 1.00 39.12 338 PHE A CA 1
ATOM 2686 C C . PHE A 1 338 ? 4.826 -24.100 9.518 1.00 39.12 338 PHE A C 1
ATOM 2688 O O . PHE A 1 338 ? 5.981 -24.529 9.487 1.00 39.12 338 PHE A O 1
ATOM 2695 N N . THR A 1 339 ? 3.789 -24.933 9.459 1.00 36.38 339 THR A N 1
ATOM 2696 C CA . THR A 1 339 ? 3.989 -26.229 8.817 1.00 36.38 339 THR A CA 1
ATOM 2697 C C . THR A 1 339 ? 4.193 -25.901 7.352 1.00 36.38 339 THR A C 1
ATOM 2699 O O . THR A 1 339 ? 3.256 -25.532 6.648 1.00 36.38 339 THR A O 1
ATOM 2702 N N . ARG A 1 340 ? 5.445 -25.980 6.889 1.00 38.19 340 ARG A N 1
ATOM 2703 C CA . ARG A 1 340 ? 5.729 -26.082 5.462 1.00 38.19 340 ARG A CA 1
ATOM 2704 C C . ARG A 1 340 ? 4.852 -27.232 4.992 1.00 38.19 340 ARG A C 1
ATOM 2706 O O . ARG A 1 340 ? 5.167 -28.384 5.290 1.00 38.19 340 ARG A O 1
ATOM 2713 N N . ILE A 1 341 ? 3.743 -26.928 4.316 1.00 41.41 341 ILE A N 1
ATOM 2714 C CA . ILE A 1 341 ? 3.053 -27.920 3.511 1.00 41.41 341 ILE A CA 1
ATOM 2715 C C . ILE A 1 341 ? 4.151 -28.330 2.545 1.00 41.41 341 ILE A C 1
ATOM 2717 O O . ILE A 1 341 ? 4.502 -27.589 1.623 1.00 41.41 341 ILE A O 1
ATOM 2721 N N . LYS A 1 342 ? 4.821 -29.452 2.838 1.00 38.59 342 LYS A N 1
ATOM 2722 C CA . LYS A 1 342 ? 5.603 -30.150 1.837 1.00 38.59 342 LYS A CA 1
ATOM 2723 C C . LYS A 1 342 ? 4.558 -30.350 0.768 1.00 38.59 342 LYS A C 1
ATOM 2725 O O . LYS A 1 342 ? 3.630 -31.123 0.989 1.00 38.59 342 LYS A O 1
ATOM 2730 N N . TYR A 1 343 ? 4.638 -29.569 -0.312 1.00 40.12 343 TYR A N 1
ATOM 2731 C CA . TYR A 1 343 ? 3.939 -29.897 -1.537 1.00 40.12 343 TYR A CA 1
ATOM 2732 C C . TYR A 1 343 ? 4.108 -31.399 -1.647 1.00 40.12 343 TYR A C 1
ATOM 2734 O O . TYR A 1 343 ? 5.256 -31.855 -1.692 1.00 40.12 343 TYR A O 1
ATOM 2742 N N . LEU A 1 344 ? 3.003 -32.148 -1.529 1.00 39.19 344 LEU A N 1
ATOM 2743 C CA . LEU A 1 344 ? 2.974 -33.554 -1.890 1.00 39.19 344 LEU A CA 1
ATOM 2744 C C . LEU A 1 344 ? 3.690 -33.550 -3.225 1.00 39.19 344 LEU A C 1
ATOM 2746 O O . LEU A 1 344 ? 3.189 -32.928 -4.168 1.00 39.19 344 LEU A O 1
ATOM 2750 N N . GLN A 1 345 ? 4.933 -34.048 -3.245 1.00 39.81 345 GLN A N 1
ATOM 2751 C CA . GLN A 1 345 ? 5.706 -34.089 -4.466 1.00 39.81 345 GLN A CA 1
ATOM 2752 C C . GLN A 1 345 ? 4.851 -34.974 -5.340 1.00 39.81 345 GLN A C 1
ATOM 2754 O O . GLN A 1 345 ? 4.822 -36.188 -5.149 1.00 39.81 345 GLN A O 1
ATOM 2759 N N . LYS A 1 346 ? 4.065 -34.358 -6.230 1.00 51.16 346 LYS A N 1
ATOM 2760 C CA . LYS A 1 346 ? 3.386 -35.106 -7.266 1.00 51.16 346 LYS A CA 1
ATOM 2761 C C . LYS A 1 346 ? 4.535 -35.864 -7.916 1.00 51.16 346 LYS A C 1
ATOM 2763 O O . LYS A 1 346 ? 5.496 -35.195 -8.320 1.00 51.16 346 LYS A O 1
ATOM 2768 N N . PRO A 1 347 ? 4.518 -37.207 -7.899 1.00 48.91 347 PRO A N 1
ATOM 2769 C CA . PRO A 1 347 ? 5.616 -37.976 -8.449 1.00 48.91 347 PRO A CA 1
ATOM 2770 C C . PRO A 1 347 ? 5.879 -37.407 -9.835 1.00 48.91 347 PRO A C 1
ATOM 2772 O O . PRO A 1 347 ? 4.927 -37.185 -10.593 1.00 48.91 347 PRO A O 1
ATOM 2775 N N . LYS A 1 348 ? 7.137 -37.033 -10.106 1.00 51.31 348 LYS A N 1
ATOM 2776 C CA . LYS A 1 348 ? 7.518 -36.476 -11.404 1.00 51.31 348 LYS A CA 1
ATOM 2777 C C . LYS A 1 348 ? 7.026 -37.473 -12.445 1.00 51.31 348 LYS A C 1
ATOM 2779 O O . LYS A 1 348 ? 7.586 -38.555 -12.547 1.00 51.31 348 LYS A O 1
ATOM 2784 N N . ARG A 1 349 ? 5.964 -37.131 -13.181 1.00 53.16 349 ARG A N 1
ATOM 2785 C CA . ARG A 1 349 ? 5.550 -37.908 -14.347 1.00 53.16 349 ARG A CA 1
ATOM 2786 C C . ARG A 1 349 ? 6.669 -37.745 -15.353 1.00 53.16 349 ARG A C 1
ATOM 2788 O O . ARG A 1 349 ? 6.779 -36.702 -15.993 1.00 53.16 349 ARG A O 1
ATOM 2795 N N . THR A 1 350 ? 7.551 -38.729 -15.414 1.00 64.56 350 THR A N 1
ATOM 2796 C CA . THR A 1 350 ? 8.585 -38.743 -16.434 1.00 64.56 350 THR A CA 1
ATOM 2797 C C . THR A 1 350 ? 7.939 -39.122 -17.763 1.00 64.56 350 THR A C 1
ATOM 2799 O O . THR A 1 350 ? 6.936 -39.844 -17.818 1.00 64.56 350 THR A O 1
ATOM 2802 N N . THR A 1 351 ? 8.503 -38.630 -18.865 1.00 64.44 351 THR A N 1
ATOM 2803 C CA . THR A 1 351 ? 8.078 -39.011 -20.219 1.00 64.44 351 THR A CA 1
ATOM 2804 C C . THR A 1 351 ? 8.106 -40.535 -20.381 1.00 64.44 351 THR A C 1
ATOM 2806 O O . THR A 1 351 ? 7.238 -41.099 -21.034 1.00 64.44 351 THR A O 1
ATOM 2809 N N . ARG A 1 352 ? 9.033 -41.208 -19.686 1.00 65.56 352 ARG A N 1
ATOM 2810 C CA . ARG A 1 352 ? 9.183 -42.666 -19.652 1.00 65.56 352 ARG A CA 1
ATOM 2811 C C . ARG A 1 352 ? 8.003 -43.380 -18.986 1.00 65.56 352 ARG A C 1
ATOM 2813 O O . ARG A 1 352 ? 7.468 -44.303 -19.584 1.00 65.56 352 ARG A O 1
ATOM 2820 N N . ASP A 1 353 ? 7.530 -42.918 -17.827 1.00 63.88 353 ASP A N 1
ATOM 2821 C CA . ASP A 1 353 ? 6.349 -43.510 -17.165 1.00 63.88 353 ASP A CA 1
ATOM 2822 C C . ASP A 1 353 ? 5.070 -43.317 -17.983 1.00 63.88 353 ASP A C 1
ATOM 2824 O O . ASP A 1 353 ? 4.158 -44.141 -17.958 1.00 63.88 353 ASP A O 1
ATOM 2828 N N . THR A 1 354 ? 5.001 -42.209 -18.722 1.00 65.25 354 THR A N 1
ATOM 2829 C CA . THR A 1 354 ? 3.866 -41.902 -19.597 1.00 65.25 354 THR A CA 1
ATOM 2830 C C . THR A 1 354 ? 3.876 -42.802 -20.834 1.00 65.25 354 THR A C 1
ATOM 2832 O O . THR A 1 354 ? 2.825 -43.295 -21.230 1.00 65.25 354 THR A O 1
ATOM 2835 N N . ILE A 1 355 ? 5.058 -43.061 -21.405 1.00 67.31 355 ILE A N 1
ATOM 2836 C CA . ILE A 1 355 ? 5.250 -43.977 -22.537 1.00 67.31 355 ILE A CA 1
ATOM 2837 C C . ILE A 1 355 ? 4.995 -45.428 -22.117 1.00 67.31 355 ILE A C 1
ATOM 2839 O O . ILE A 1 355 ? 4.271 -46.127 -22.812 1.00 67.31 355 ILE A O 1
ATOM 2843 N N . ASN A 1 356 ? 5.494 -45.867 -20.960 1.00 70.31 356 ASN A N 1
ATOM 2844 C CA . ASN A 1 356 ? 5.254 -47.227 -20.470 1.00 70.31 356 ASN A CA 1
ATOM 2845 C C . ASN A 1 356 ? 3.760 -47.492 -20.236 1.00 70.31 356 ASN A C 1
ATOM 2847 O O . ASN A 1 356 ? 3.244 -48.504 -20.690 1.00 70.31 356 ASN A O 1
ATOM 2851 N N . LYS A 1 357 ? 3.027 -46.535 -19.651 1.00 65.06 357 LYS A N 1
ATOM 2852 C CA . LYS A 1 357 ? 1.564 -46.645 -19.502 1.00 65.06 357 LYS A CA 1
ATOM 2853 C C . LYS A 1 357 ? 0.807 -46.612 -20.832 1.00 65.06 357 LYS A C 1
ATOM 2855 O O . LYS A 1 357 ? -0.248 -47.228 -20.945 1.00 65.06 357 LYS A O 1
ATOM 2860 N N . LEU A 1 358 ? 1.327 -45.899 -21.833 1.00 63.44 358 LEU A N 1
ATOM 2861 C CA . LEU A 1 358 ? 0.801 -45.899 -23.205 1.00 63.44 358 LEU A CA 1
ATOM 2862 C C . LEU A 1 358 ? 1.027 -47.244 -23.912 1.00 63.44 358 LEU A C 1
ATOM 2864 O O . LEU A 1 358 ? 0.182 -47.660 -24.702 1.00 63.44 358 LEU A O 1
ATOM 2868 N N . LEU A 1 359 ? 2.146 -47.909 -23.625 1.00 67.44 359 LEU A N 1
ATOM 2869 C CA . LEU A 1 359 ? 2.475 -49.234 -24.148 1.00 67.44 359 LEU A CA 1
ATOM 2870 C C . LEU A 1 359 ? 1.660 -50.337 -23.456 1.00 67.44 359 LEU A C 1
ATOM 2872 O O . LEU A 1 359 ? 1.205 -51.254 -24.129 1.00 67.44 359 LEU A O 1
ATOM 2876 N N . GLU A 1 360 ? 1.420 -50.219 -22.147 1.00 72.38 360 GLU A N 1
ATOM 2877 C CA . GLU A 1 360 ? 0.630 -51.179 -21.359 1.00 72.38 360 GLU A CA 1
ATOM 2878 C C . GLU A 1 360 ? -0.884 -51.070 -21.608 1.00 72.38 360 GLU A C 1
ATOM 2880 O O . GLU A 1 360 ? -1.568 -52.085 -21.677 1.00 72.38 360 GLU A O 1
ATOM 2885 N N . GLY A 1 361 ? -1.423 -49.852 -21.751 1.00 67.25 361 GLY A N 1
ATOM 2886 C CA . GLY A 1 361 ? -2.863 -49.618 -21.950 1.00 67.25 361 GLY A CA 1
ATOM 2887 C C . GLY A 1 361 ? -3.322 -49.613 -23.412 1.00 67.25 361 GLY A C 1
ATOM 2888 O O . GLY A 1 361 ? -4.513 -49.497 -23.685 1.00 67.25 361 GLY A O 1
ATOM 2889 N N . GLY A 1 362 ? -2.393 -49.703 -24.366 1.00 72.94 362 GLY A N 1
ATOM 2890 C CA . GLY A 1 362 ? -2.682 -49.546 -25.787 1.00 72.94 362 GLY A CA 1
ATOM 2891 C C . GLY A 1 362 ? -3.003 -48.095 -26.179 1.00 72.94 362 GLY A C 1
ATOM 2892 O O . GLY A 1 362 ? -3.764 -47.372 -25.530 1.00 72.94 362 GLY A O 1
ATOM 2893 N N . VAL A 1 363 ? -2.438 -47.658 -27.306 1.00 65.12 363 VAL A N 1
ATOM 2894 C CA . VAL A 1 363 ? -2.534 -46.272 -27.807 1.00 65.12 363 VAL A CA 1
ATOM 2895 C C . VAL A 1 363 ? -3.992 -45.806 -27.961 1.00 65.12 363 VAL A C 1
ATOM 2897 O O . VAL A 1 363 ? -4.313 -44.654 -27.663 1.00 65.12 363 VAL A O 1
ATOM 2900 N N . SER A 1 364 ? -4.894 -46.711 -28.346 1.00 62.28 364 SER A N 1
ATOM 2901 C CA . SER A 1 364 ? -6.316 -46.420 -28.564 1.00 62.28 364 SER A CA 1
ATOM 2902 C C . SER A 1 364 ? -7.077 -46.069 -27.276 1.00 62.28 364 SER A C 1
ATOM 2904 O O . SER A 1 364 ? -7.933 -45.187 -27.297 1.00 62.28 364 SER A O 1
ATOM 2906 N N . GLN A 1 365 ? -6.743 -46.695 -26.140 1.00 63.62 365 GLN A N 1
ATOM 2907 C CA . GLN A 1 365 ? -7.413 -46.455 -24.853 1.00 63.62 365 GLN A 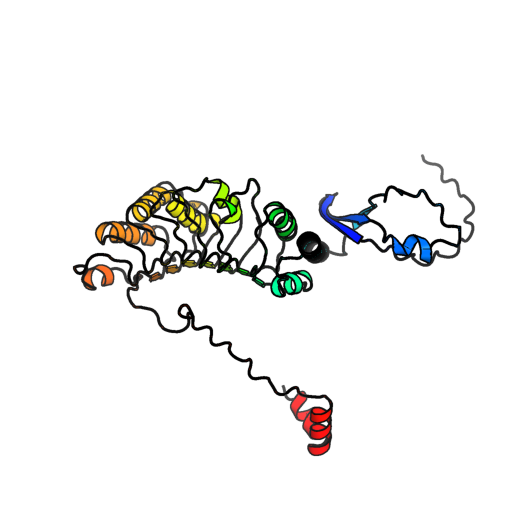CA 1
ATOM 2908 C C . GLN A 1 365 ? -6.916 -45.163 -24.180 1.00 63.62 365 GLN A C 1
ATOM 2910 O O . GLN A 1 365 ? -7.664 -44.459 -23.503 1.00 63.62 365 GLN A O 1
ATOM 2915 N N . ALA A 1 366 ? -5.654 -44.799 -24.416 1.00 58.22 366 ALA A N 1
ATOM 2916 C CA . ALA A 1 366 ? -5.081 -43.547 -23.931 1.00 58.22 366 ALA A CA 1
ATOM 2917 C C . ALA A 1 366 ? -5.589 -42.315 -24.706 1.00 58.22 366 ALA A C 1
ATOM 2919 O O . ALA A 1 366 ? -5.739 -41.238 -24.124 1.00 58.22 366 ALA A O 1
ATOM 2920 N N . LEU A 1 367 ? -5.866 -42.462 -26.007 1.00 59.97 367 LEU A N 1
ATOM 2921 C CA . LEU A 1 367 ? -6.465 -41.401 -26.821 1.00 59.97 367 LEU A CA 1
ATOM 2922 C C . LEU A 1 367 ? -7.933 -41.171 -26.448 1.00 59.97 367 LEU A C 1
ATOM 2924 O O . LEU A 1 367 ? -8.333 -40.016 -26.296 1.00 59.97 367 LEU A O 1
ATOM 2928 N N . SER A 1 368 ? -8.712 -42.232 -26.206 1.00 62.34 368 SER A N 1
ATOM 2929 C CA . SER A 1 368 ? -10.116 -42.085 -25.801 1.00 62.34 368 SER A CA 1
ATOM 2930 C C . SER A 1 368 ? -10.254 -41.340 -24.470 1.00 62.34 368 SER A C 1
ATOM 2932 O O . SER A 1 368 ? -11.060 -40.421 -24.386 1.00 62.34 368 SER A O 1
ATOM 2934 N N . LEU A 1 369 ? -9.410 -41.618 -23.470 1.00 59.38 369 LEU A N 1
ATOM 2935 C CA . LEU A 1 369 ? -9.395 -40.917 -22.173 1.00 59.38 369 LEU A CA 1
ATOM 2936 C C . LEU A 1 369 ? -8.967 -39.441 -22.251 1.00 59.38 369 LEU A C 1
ATOM 2938 O O . LEU A 1 369 ? -9.294 -38.657 -21.360 1.00 59.38 369 LEU A O 1
ATOM 2942 N N . ARG A 1 370 ? -8.204 -39.047 -23.277 1.00 53.44 370 ARG A N 1
ATOM 2943 C CA . ARG A 1 370 ? -7.691 -37.672 -23.417 1.00 53.44 370 ARG A CA 1
ATOM 2944 C C . ARG A 1 370 ? -8.657 -36.747 -24.157 1.00 53.44 370 ARG A C 1
ATOM 2946 O O . ARG A 1 370 ? -8.608 -35.542 -23.927 1.00 53.44 370 ARG A O 1
ATOM 2953 N N . TYR A 1 371 ? -9.510 -37.312 -25.009 1.00 55.28 371 TYR A N 1
ATOM 2954 C CA . TYR A 1 371 ? -10.452 -36.579 -25.860 1.00 55.28 371 TYR A CA 1
ATOM 2955 C C . TYR A 1 371 ? -11.930 -36.810 -25.498 1.00 55.28 371 TYR A C 1
ATOM 2957 O O . TYR A 1 371 ? -12.806 -36.321 -26.199 1.00 55.28 371 TYR A O 1
ATOM 2965 N N . SER A 1 372 ? -12.228 -37.516 -24.400 1.00 51.81 372 SER A N 1
ATOM 2966 C CA . SER A 1 372 ? -13.590 -37.680 -23.856 1.00 51.81 372 SER A CA 1
ATOM 2967 C C . SER A 1 372 ? -13.945 -36.615 -22.806 1.00 51.81 372 SER A C 1
ATOM 2969 O O . SER A 1 372 ? -14.488 -36.920 -21.744 1.00 51.81 372 SER A O 1
ATOM 2971 N N . ARG A 1 373 ? -13.630 -35.349 -23.096 1.00 41.62 373 ARG A N 1
ATOM 2972 C CA . ARG A 1 373 ? -14.154 -34.192 -22.361 1.00 41.62 373 ARG A CA 1
ATOM 2973 C C . ARG A 1 373 ? -14.751 -33.176 -23.307 1.00 41.62 373 ARG A C 1
ATOM 2975 O O . ARG A 1 373 ? -14.039 -32.820 -24.270 1.00 41.62 373 ARG A O 1
#

Secondary structure (DSSP, 8-state):
----------------------EEEEEEEEEETTEEEEEEEEE--TTTHHHHS------TT-------EEEEE--SSHHHHHHHHHHHHHHHHHHHHHHHHHH-TTS---HHHHHHHH-TT--EEE-TT----HHHHHHHHHTTTT-TT--EEE-TTS--BTTTT--SS-TTTT-EEEEEE--SSB--SSS--GGGHHHHS-S-EEEEEE--SS---SSHHHHHHHHHHHHTS--SEEE-TTS---HHHHHHHHHHHHTS-GGGS-----EEE-TT--B-HHHHHHHHHHHHHH-TT--EEE-TT-B--TT--HHHHTTSTTEE-S---SSS--TT--------------HHHHHHHHHHS-HHHHHHHHH--

Radius of gyration: 28.61 Å; Cα contacts (8 Å, |Δi|>4): 600; chains: 1; bounding box: 72×76×93 Å

pLDDT: mean 80.69, std 20.26, range [24.48, 98.56]

Solvent-accessible surface area (backbone atoms only — not comparable to full-atom values): 20836 Å² total; per-residue (Å²): 143,81,86,84,78,84,70,83,79,72,85,69,73,82,73,71,82,76,79,82,64,64,48,71,75,45,69,49,81,43,79,57,94,96,35,75,30,40,38,38,32,25,34,67,52,79,76,50,58,70,75,74,45,73,95,71,81,90,69,96,79,73,86,66,79,77,67,76,43,76,44,82,46,68,52,102,41,68,68,55,34,53,50,52,49,43,46,50,22,30,38,44,22,38,49,53,51,52,54,51,42,70,77,36,80,87,58,63,85,37,65,48,47,51,52,30,29,75,35,78,80,45,30,58,44,46,46,60,61,59,77,92,43,74,66,58,49,52,57,32,29,66,40,45,17,77,33,83,55,42,29,33,43,35,48,49,64,66,66,45,36,30,73,80,34,48,38,99,56,58,45,45,32,65,30,56,28,56,32,38,33,46,24,49,24,52,33,33,39,75,84,43,60,81,41,24,39,22,52,79,60,25,69,30,38,28,35,30,40,33,43,22,45,11,54,28,30,56,27,66,57,42,19,50,49,54,50,44,38,38,72,67,22,43,16,28,29,43,33,45,25,39,16,51,37,28,49,61,19,40,55,41,36,51,58,52,52,75,73,48,72,75,87,79,59,84,72,43,36,29,38,40,35,39,26,48,23,50,29,51,71,68,52,47,50,56,33,51,58,51,48,49,69,74,31,78,54,51,56,37,40,36,37,28,76,12,66,74,58,95,81,69,52,66,72,73,50,65,73,41,88,36,58,39,62,68,80,82,75,86,80,68,74,56,90,92,53,82,72,75,75,69,70,74,73,70,72,80,81,43,73,63,61,55,48,51,51,36,67,73,59,36,64,70,56,58,51,51,73,72,68,74,119